Protein 4LB0 (pdb70)

Nearest PDB structures (foldseek):
  4lb0-assembly1_A  TM=1.003E+00  e=2.512E-77  Allorhizobium ampelinum S4
  4lb0-assembly1_B  TM=9.951E-01  e=1.741E-72  Allorhizobium ampelinum S4
  4q2h-assembly1_B  TM=9.976E-01  e=1.518E-63  Rhizobium rhizogenes K84
  6r77-assembly1_B  TM=9.400E-01  e=6.038E-37  Thermococcus litoralis
  1tm0-assembly1_A  TM=9.033E-01  e=1.591E-32  Brucella melitensis bv. 1 str. 16M

Radius of gyration: 26.02 Å; Cα contacts (8 Å, |Δi|>4): 1890; chains: 2; bounding box: 70×70×56 Å

B-factor: mean 28.1, std 14.9, range [9.26, 107.96]

Secondary structure (DSSP, 8-state):
--SSSEEEEEEEEETTEEEEEEEESPPPPP-SSHHHHHHHHHHSHHHHHHHHHHHSBTT--SS-EEEEEE--SSTT-SEEEEEE-SS-EES--HHHHHHHHHHHHHTTSS---SSEEEEEEEETTEEEEEEEEEETTEEEEEEEEPPPBEEEEEEEEEEETTTEEEEEEEEESSSEEEEEEGGGGT--SSGGGHHHHHHHHHHHHHHHHHH---B-SS-TT-BSEEEEEEEEE-TTSPEEEEEEETTTEE-SS--HHHHHHHHHHHHHTTS--TT-EEEEE-TT--EEEEEEEEEEEETTEEEEEEEEEE-EEEEEEEEEE----S-S-B--HHHH-GGGG-/--SEEEEEEEEEEEETTEEEEEEEESPPP---SSHHHHHHHHHHSHHHHHHHHHHHSBTT--SS-EEEEEE---STT-SEEEEEE-SS-EES--HHHHHHHHHHHHHHTSSPPPSSEEEEEEEETTEEEEEEEEEETTEEEEEEEEPPPBEEEEEEEEEEETTTEEEEEEEEESSSEEEEEEGGGGT--SSGGGHHHHHHHHHHHHHHHHHH---EETTEEEEESEEEEEEEEE-TTSPEEEEEEETTTEE-SS--HHHHHHHHHHHHHTT---TT-EEEEE-TT--EEEEEEEEEEEETTEEEEEEEEEE-EEEEEEEEEEEETT-TTTT-B--HHHH-GGGGG--

GO terms:
  GO:0047580 4-hydroxyproline epimerase activity (F, EXP)

Foldseek 3Di:
DFPPQKWKWFWKFFLRATEIETDPRDDDQDDLAQLRSQLCLAPPPVSVLVLQLCDFPPNHDLGHWYKYWAAHNDPVALTEIWIRYPVGIAFDWDGNVQQNVQCCQLVVVDDDDPQWDWGWYQTLLGIKIWIFGDDPSGGFKIKIFFHWKAWPAAFDWDADDQQGIFTWTWIWLRAIETEGACVSNVDDLAVVCFQVVQVVWQVCQVVVQVVDKDAQPVRRSHIGHQWYKHWDADPVGAIEIWTFGPPTGTGSALINSVVQRVVNVCVVVVNDDAPDWHWYAYNHGGIKIKGFHHWDAGPPHITTTMMIMTHMDGDDMDMGTPRDPVRSRADDCPRRNPSRVD/DDQWFQKWKWFWKWFLPATEIETDPSQDDQDDLAQLRSQLCLAPPPVSVQVLQLCDFPPNHDLTYWYWRWDDDNDPVAPIETWIRHPVGIAFDWDGNVQRNVQCCQLVCVPDDDPQWDWGWYQTLLGIKIWIFGDDPSGGFKIKIWFHWKAWPAAQDWDADDQQGIWTWTWIWQRAIETEGACCSNVDDLAPVCFQVVQVVWQVCQVVVQVVDKDAAPVRRSHIGHQWYKHWDADPVGAIEIWTFGPPTGTGSALIRGVVQRVVNVCVVVVNDDAPDWHWYAYNHGRIKIKGFHDWDDGPNHTTTTMMIMTGMDGDGMDIDIQGPPDPCSRHADDCPRRHPSRVPSD

Organism: Allorhizobium ampelinum (strain ATCC BAA-846 / DSM 112012 / S4) (NCBI:txid311402)

Structure (mmCIF, N/CA/C/O backbone):
data_4LB0
#
_entry.id   4LB0
#
_cell.length_a   178.014
_cell.length_b   178.014
_cell.length_c   49.735
_cell.angle_alpha   90.000
_cell.angle_beta   90.000
_cell.angle_gamma   90.000
#
_symmetry.space_group_name_H-M   'P 42 21 2'
#
loop_
_entity.id
_entity.type
_entity.pdbx_description
1 polymer 'Uncharacterized protein'
2 non-polymer 'ACETATE ION'
3 non-polymer 4-HYDROXYPROLINE
4 water water
#
loop_
_atom_site.group_PDB
_atom_site.id
_atom_site.type_symbol
_atom_site.label_atom_id
_atom_site.label_alt_id
_atom_site.label_comp_id
_atom_site.label_asym_id
_atom_site.label_entity_id
_atom_site.label_seq_id
_atom_site.pdbx_PDB_ins_code
_atom_site.Cartn_x
_atom_site.Cartn_y
_atom_site.Cartn_z
_atom_site.occupancy
_atom_site.B_iso_or_equiv
_atom_site.auth_seq_id
_atom_site.auth_comp_id
_atom_site.auth_asym_id
_atom_site.auth_atom_id
_atom_site.pdbx_PDB_model_num
ATOM 1 N N . MET A 1 2 ? 31.269 25.598 47.737 1.00 69.84 1 MET A N 1
ATOM 2 C CA . MET A 1 2 ? 30.883 26.049 46.363 1.00 72.63 1 MET A CA 1
ATOM 3 C C . MET A 1 2 ? 32.002 25.866 45.344 1.00 71.01 1 MET A C 1
ATOM 4 O O . MET A 1 2 ? 33.026 26.551 45.399 1.00 74.78 1 MET A O 1
ATOM 18 N N . ARG A 1 3 ? 31.781 24.954 44.400 1.00 66.24 2 ARG A N 1
ATOM 19 C CA . ARG A 1 3 ? 32.737 24.687 43.331 1.00 60.29 2 ARG A CA 1
ATOM 20 C C . ARG A 1 3 ? 32.343 25.447 42.066 1.00 51.19 2 ARG A C 1
ATOM 21 O O . ARG A 1 3 ? 31.301 26.101 42.025 1.00 47.51 2 ARG A O 1
ATOM 42 N N . TRP A 1 4 ? 33.167 25.322 41.031 1.00 49.49 3 TRP A N 1
ATOM 43 C CA . TRP A 1 4 ? 32.982 26.062 39.786 1.00 53.50 3 TRP A CA 1
ATOM 44 C C . TRP A 1 4 ? 32.899 27.560 40.053 1.00 57.94 3 TRP A C 1
ATOM 45 O O . TRP A 1 4 ? 32.228 28.310 39.338 1.00 62.95 3 TRP A O 1
ATOM 66 N N . LYS A 1 5 ? 33.604 27.984 41.092 1.00 51.17 4 LYS A N 1
ATOM 67 C CA . LYS A 1 5 ? 33.690 29.387 41.436 1.00 51.29 4 LYS A CA 1
ATOM 68 C C . LYS A 1 5 ? 34.803 30.034 40.626 1.00 46.62 4 LYS A C 1
ATOM 69 O O . LYS A 1 5 ? 34.755 31.218 40.317 1.00 52.59 4 LYS A O 1
ATOM 88 N N . ARG A 1 6 ? 35.795 29.234 40.254 1.00 38.66 5 ARG A N 1
ATOM 89 C CA . ARG A 1 6 ? 36.963 29.737 39.545 1.00 44.31 5 ARG A CA 1
ATOM 90 C C . ARG A 1 6 ? 37.228 28.890 38.299 1.00 46.28 5 ARG A C 1
ATOM 91 O O . ARG A 1 6 ? 37.674 27.751 38.401 1.00 48.59 5 ARG A O 1
ATOM 112 N N . MET A 1 7 ? 36.956 29.460 37.128 1.00 32.82 6 MET A N 1
ATOM 113 C CA . MET A 1 7 ? 37.001 28.719 35.873 1.00 30.88 6 MET A CA 1
ATOM 114 C C . MET A 1 7 ? 38.116 29.264 35.017 1.00 35.04 6 MET A C 1
ATOM 115 O O . MET A 1 7 ? 38.317 30.474 35.001 1.00 30.30 6 MET A O 1
ATOM 129 N N . MET A 1 8 ? 38.822 28.383 34.310 1.00 28.33 7 MET A N 1
ATOM 130 C CA . MET A 1 8 ? 39.697 28.787 33.229 1.00 26.41 7 MET A CA 1
ATOM 131 C C . MET A 1 8 ? 38.972 28.555 31.904 1.00 31.81 7 MET A C 1
ATOM 132 O O . MET A 1 8 ? 38.343 27.509 31.695 1.00 26.44 7 MET A O 1
ATOM 146 N N . GLN A 1 9 ? 39.018 29.545 31.023 1.00 25.49 8 GLN A N 1
ATOM 147 C CA . GLN A 1 9 ? 38.346 29.432 29.744 1.00 30.83 8 GLN A CA 1
ATOM 148 C C . GLN A 1 9 ? 39.384 29.224 28.662 1.00 28.92 8 GLN A C 1
ATOM 149 O O . GLN A 1 9 ? 40.366 29.969 28.563 1.00 28.14 8 GLN A O 1
ATOM 163 N N . LEU A 1 10 ? 39.161 28.207 27.845 1.00 24.01 9 LEU A N 1
ATOM 164 C CA . LEU A 1 10 ? 40.081 27.879 26.779 1.00 23.71 9 LEU A CA 1
ATOM 165 C C . LEU A 1 10 ? 39.360 27.791 25.452 1.00 29.69 9 LEU A C 1
ATOM 166 O O . LEU A 1 10 ? 38.274 27.229 25.356 1.00 31.00 9 LEU A O 1
ATOM 182 N N . LEU A 1 11 ? 39.960 28.364 24.426 1.00 19.89 10 LEU A N 1
ATOM 183 C CA . LEU A 1 11 ? 39.472 28.167 23.073 1.00 19.46 10 LEU A CA 1
ATOM 184 C C . LEU A 1 11 ? 40.185 26.984 22.480 1.00 18.16 10 LEU A C 1
ATOM 185 O O . LEU A 1 11 ? 41.420 26.900 22.500 1.00 19.84 10 LEU A O 1
ATOM 201 N N . ASP A 1 12 ? 39.414 26.073 21.914 1.00 17.93 11 ASP A N 1
ATOM 202 C CA . ASP A 1 12 ? 39.970 24.897 21.283 1.00 17.54 11 ASP A CA 1
ATOM 203 C C . ASP A 1 12 ? 40.262 25.190 19.826 1.00 17.90 11 ASP A C 1
ATOM 204 O O . ASP A 1 12 ? 39.353 25.467 19.053 1.00 18.55 11 ASP A O 1
ATOM 213 N N . VAL A 1 13 ? 41.539 25.125 19.456 1.00 15.92 12 VAL A N 1
ATOM 214 C CA . VAL A 1 13 ? 41.967 25.423 18.106 1.00 16.43 12 VAL A CA 1
ATOM 215 C C . VAL A 1 13 ? 42.914 24.327 17.636 1.00 18.92 12 VAL A C 1
ATOM 216 O O . VAL A 1 13 ? 43.599 23.717 18.455 1.00 16.27 12 VAL A O 1
ATOM 229 N N . HIS A 1 14 ? 42.927 24.029 16.336 1.00 17.57 13 HIS A N 1
ATOM 230 C CA . HIS A 1 14 ? 43.984 23.187 15.788 1.00 17.58 13 HIS A CA 1
ATOM 231 C C . HIS A 1 14 ? 44.624 23.863 14.589 1.00 16.92 13 HIS A C 1
ATOM 232 O O . HIS A 1 14 ? 43.992 24.639 13.888 1.00 14.65 13 HIS A O 1
ATOM 247 N N . CYS A 1 15 ? 45.906 23.617 14.416 1.00 15.18 14 CYS A N 1
ATOM 248 C CA . CYS A 1 15 ? 46.642 24.141 13.272 1.00 14.59 14 CYS A CA 1
ATOM 249 C C . CYS A 1 15 ? 47.165 22.950 12.488 1.00 13.85 14 CYS A C 1
ATOM 250 O O . CYS A 1 15 ? 48.046 22.216 12.959 1.00 16.39 14 CYS A O 1
ATOM 258 N N . GLU A 1 16 ? 46.569 22.745 11.313 1.00 19.76 15 GLU A N 1
ATOM 259 C CA . GLU A 1 16 ? 46.911 21.653 10.401 1.00 17.51 15 GLU A CA 1
ATOM 260 C C . GLU A 1 16 ? 46.892 20.290 11.115 1.00 22.45 15 GLU A C 1
ATOM 261 O O . GLU A 1 16 ? 47.712 19.424 10.853 1.00 21.18 15 GLU A O 1
ATOM 273 N N . GLY A 1 17 ? 45.943 20.129 12.027 1.00 16.71 16 GLY A N 1
ATOM 274 C CA . GLY A 1 17 ? 45.748 18.880 12.750 1.00 19.46 16 GLY A CA 1
ATOM 275 C C . GLY A 1 17 ? 46.289 18.867 14.181 1.00 13.47 16 GLY A C 1
ATOM 276 O O . GLY A 1 17 ? 45.968 17.936 14.952 1.00 16.82 16 GLY A O 1
ATOM 280 N N . GLU A 1 18 ? 47.103 19.862 14.529 1.00 14.02 17 GLU A N 1
ATOM 281 C CA . GLU A 1 18 ? 47.820 19.882 15.830 1.00 16.36 17 GLU A CA 1
ATOM 282 C C . GLU A 1 18 ? 47.120 20.793 16.840 1.00 18.88 17 GLU A C 1
ATOM 283 O O . GLU A 1 18 ? 46.985 22.000 16.629 1.00 14.83 17 GLU A O 1
ATOM 295 N N . ILE A 1 19 ? 46.637 20.202 17.926 1.00 13.88 18 ILE A N 1
ATOM 296 C CA . ILE A 1 19 ? 45.802 20.945 18.867 1.00 13.08 18 ILE A CA 1
ATOM 297 C C . ILE A 1 19 ? 46.592 21.948 19.674 1.00 14.67 18 ILE A C 1
ATOM 298 O O . ILE A 1 19 ? 47.635 21.637 20.220 1.00 16.95 18 ILE A O 1
ATOM 314 N N . GLY A 1 20 ? 46.059 23.161 19.739 1.00 13.87 19 GLY A N 1
ATOM 315 C CA . GLY A 1 20 ? 46.608 24.225 20.565 1.00 17.16 19 GLY A CA 1
ATOM 316 C C . GLY A 1 20 ? 45.466 24.896 21.296 1.00 19.07 19 GLY A C 1
ATOM 317 O O . GLY A 1 20 ? 44.851 25.814 20.770 1.00 26.46 19 GLY A O 1
ATOM 321 N N . LYS A 1 21 ? 45.132 24.394 22.481 1.00 14.87 20 LYS A N 1
ATOM 322 C CA . LYS A 1 21 ? 44.131 25.042 23.311 1.00 16.80 20 LYS A CA 1
ATOM 323 C C . LYS A 1 21 ? 44.711 26.364 23.799 1.00 18.78 20 LYS A C 1
ATOM 324 O O . LYS A 1 21 ? 45.862 26.426 24.166 1.00 22.09 20 LYS A O 1
ATOM 343 N N . VAL A 1 22 ? 43.913 27.421 23.785 1.00 17.48 21 VAL A N 1
ATOM 344 C CA . VAL A 1 22 ? 44.413 28.716 24.170 1.00 17.72 21 VAL A CA 1
ATOM 345 C C . VAL A 1 22 ? 43.659 29.180 25.412 1.00 21.83 21 VAL A C 1
ATOM 346 O O . VAL A 1 22 ? 42.451 29.451 25.364 1.00 19.66 21 VAL A O 1
ATOM 359 N N . ALA A 1 23 ? 44.384 29.264 26.519 1.00 19.22 22 ALA A N 1
ATOM 360 C CA . ALA A 1 23 ? 43.803 29.665 27.789 1.00 22.69 22 ALA A CA 1
ATOM 361 C C . ALA A 1 23 ? 43.710 31.182 27.847 1.00 22.86 22 ALA A C 1
ATOM 362 O O . ALA A 1 23 ? 44.719 31.892 27.874 1.00 21.68 22 ALA A O 1
ATOM 369 N N . ILE A 1 24 ? 42.481 31.681 27.868 1.00 22.68 23 ILE A N 1
ATOM 370 C CA . ILE A 1 24 ? 42.239 33.114 27.699 1.00 25.97 23 ILE A CA 1
ATOM 371 C C . ILE A 1 24 ? 41.726 33.836 28.939 1.00 37.84 23 ILE A C 1
ATOM 372 O O . ILE A 1 24 ? 41.860 35.049 29.057 1.00 50.24 23 ILE A O 1
ATOM 388 N N . GLY A 1 25 ? 41.118 33.103 29.850 1.00 32.66 24 GLY A N 1
ATOM 389 C CA . GLY A 1 25 ? 40.625 33.684 31.079 1.00 38.48 24 GLY A CA 1
ATOM 390 C C . GLY A 1 25 ? 40.910 32.749 32.223 1.00 35.40 24 GLY A C 1
ATOM 391 O O . GLY A 1 25 ? 40.868 31.530 32.040 1.00 29.02 24 GLY A O 1
ATOM 395 N N . GLY A 1 26 ? 41.192 33.311 33.396 1.00 37.32 25 GLY A N 1
ATOM 396 C CA . GLY A 1 26 ? 41.470 32.518 34.576 1.00 29.60 25 GLY A CA 1
ATOM 397 C C . GLY A 1 26 ? 42.884 31.975 34.665 1.00 31.85 25 GLY A C 1
ATOM 398 O O . GLY A 1 26 ? 43.180 31.140 35.518 1.00 34.82 25 GLY A O 1
ATOM 402 N N . VAL A 1 27 ? 43.777 32.445 33.805 1.00 29.83 26 VAL A N 1
ATOM 403 C CA . VAL A 1 27 ? 45.165 32.042 33.926 1.00 30.12 26 VAL A CA 1
ATOM 404 C C . VAL A 1 27 ? 45.773 32.715 35.138 1.00 36.17 26 VAL A C 1
ATOM 405 O O . VAL A 1 27 ? 45.698 33.934 35.278 1.00 30.76 26 VAL A O 1
ATOM 418 N N . PRO A 1 28 ? 46.388 31.924 36.018 1.00 33.19 27 PRO A N 1
ATOM 419 C CA . PRO A 1 28 ? 46.983 32.522 37.205 1.00 33.18 27 PRO A CA 1
ATOM 420 C C . PRO A 1 28 ? 48.206 33.340 36.846 1.00 28.84 27 PRO A C 1
ATOM 421 O O . PRO A 1 28 ? 48.760 33.238 35.739 1.00 29.78 27 PRO A O 1
ATOM 432 N N . LYS A 1 29 ? 48.617 34.158 37.806 1.00 34.95 28 LYS A N 1
ATOM 433 C CA . LYS A 1 29 ? 49.787 34.985 37.653 1.00 31.20 28 LYS A CA 1
ATOM 434 C C . LYS A 1 29 ? 51.003 34.093 37.723 1.00 41.10 28 LYS A C 1
ATOM 435 O O . LYS A 1 29 ? 51.150 33.321 38.663 1.00 36.68 28 LYS A O 1
ATOM 454 N N . ILE A 1 30 ? 51.873 34.192 36.724 1.00 30.52 29 ILE A N 1
ATOM 455 C CA . ILE A 1 30 ? 53.090 33.407 36.707 1.00 30.66 29 ILE A CA 1
ATOM 456 C C . ILE A 1 30 ? 54.274 34.289 37.079 1.00 33.98 29 ILE A C 1
ATOM 457 O O . ILE A 1 30 ? 54.571 35.277 36.383 1.00 33.07 29 ILE A O 1
ATOM 473 N N . PRO A 1 31 ? 54.945 33.962 38.199 1.00 32.17 30 PRO A N 1
ATOM 474 C CA . PRO A 1 31 ? 56.061 34.783 38.664 1.00 33.01 30 PRO A CA 1
ATOM 475 C C . PRO A 1 31 ? 57.157 34.917 37.624 1.00 31.60 30 PRO A C 1
ATOM 476 O O . PRO A 1 31 ? 57.425 33.968 36.879 1.00 32.77 30 PRO A O 1
ATOM 487 N N . GLY A 1 32 ? 57.769 36.098 37.579 1.00 33.86 31 GLY A N 1
ATOM 488 C CA . GLY A 1 32 ? 58.869 36.365 36.673 1.00 34.07 31 GLY A CA 1
ATOM 489 C C . GLY A 1 32 ? 58.795 37.764 36.113 1.00 36.43 31 GLY A C 1
ATOM 490 O O . GLY A 1 32 ? 57.713 38.237 35.775 1.00 39.37 31 GLY A O 1
ATOM 494 N N . ASP A 1 33 ? 59.948 38.414 35.999 1.00 33.86 32 ASP A N 1
ATOM 495 C CA . ASP A 1 33 ? 60.011 39.785 35.505 1.00 32.94 32 ASP A CA 1
ATOM 496 C C . ASP A 1 33 ? 60.016 39.857 33.978 1.00 31.27 32 ASP A C 1
ATOM 497 O O . ASP A 1 33 ? 59.658 40.883 33.399 1.00 41.05 32 ASP A O 1
ATOM 506 N N . THR A 1 34 ? 60.461 38.781 33.334 1.00 32.18 33 THR A N 1
ATOM 507 C CA . THR A 1 34 ? 60.401 38.643 31.878 1.00 29.23 33 THR A CA 1
ATOM 508 C C . THR A 1 34 ? 59.720 37.321 31.537 1.00 30.15 33 THR A C 1
ATOM 509 O O . THR A 1 34 ? 59.613 36.425 32.374 1.00 27.02 33 THR A O 1
ATOM 520 N N . VAL A 1 35 ? 59.246 37.195 30.310 1.00 24.13 34 VAL A N 1
ATOM 521 C CA . VAL A 1 35 ? 58.565 35.972 29.914 1.00 22.83 34 VAL A CA 1
ATOM 522 C C . VAL A 1 35 ? 59.530 34.799 30.022 1.00 21.99 34 VAL A C 1
ATOM 523 O O . VAL A 1 35 ? 59.124 33.689 30.349 1.00 21.75 34 VAL A O 1
ATOM 536 N N . ALA A 1 36 ? 60.800 35.026 29.707 1.00 27.84 35 ALA A N 1
ATOM 537 C CA . ALA A 1 36 ? 61.810 33.980 29.897 1.00 29.37 35 ALA A CA 1
ATOM 538 C C . ALA A 1 36 ? 61.900 33.537 31.361 1.00 22.47 35 ALA A C 1
ATOM 539 O O . ALA A 1 36 ? 62.039 32.350 31.641 1.00 23.06 35 ALA A O 1
ATOM 546 N N . ASP A 1 37 ? 61.837 34.485 32.291 1.00 23.54 36 ASP A N 1
ATOM 547 C CA . ASP A 1 37 ? 61.809 34.130 33.731 1.00 24.43 36 ASP A CA 1
ATOM 548 C C . ASP A 1 37 ? 60.550 33.341 34.073 1.00 24.07 36 ASP A C 1
ATOM 549 O O . ASP A 1 37 ? 60.583 32.430 34.892 1.00 24.20 36 ASP A O 1
ATOM 558 N N . GLN A 1 38 ? 59.432 33.701 33.461 1.00 27.48 37 GLN A N 1
ATOM 559 C CA . GLN A 1 38 ? 58.198 32.941 33.648 1.00 24.77 37 GLN A CA 1
ATOM 560 C C . GLN A 1 38 ? 58.337 31.514 33.127 1.00 22.05 37 GLN A C 1
ATOM 561 O O . GLN A 1 38 ? 57.828 30.555 33.725 1.00 21.99 37 GLN A O 1
ATOM 575 N N . LEU A 1 39 ? 59.012 31.363 31.993 1.00 21.10 38 LEU A N 1
ATOM 576 C CA . LEU A 1 39 ? 59.257 30.024 31.469 1.00 20.02 38 LEU A CA 1
ATOM 577 C C . LEU A 1 39 ? 60.107 29.233 32.467 1.00 20.46 38 LEU A C 1
ATOM 578 O O . LEU A 1 39 ? 59.801 28.069 32.783 1.00 20.20 38 LEU A O 1
ATOM 594 N N . HIS A 1 40 ? 61.158 29.866 32.976 1.00 26.51 39 HIS A N 1
ATOM 595 C CA . HIS A 1 40 ? 62.063 29.192 33.901 1.00 24.89 39 HIS A CA 1
ATOM 596 C C . HIS A 1 40 ? 61.307 28.729 35.139 1.00 25.90 39 HIS A C 1
ATOM 597 O O . HIS A 1 40 ? 61.474 27.593 35.609 1.00 25.10 39 HIS A O 1
ATOM 612 N N . TRP A 1 41 ? 60.468 29.611 35.661 1.00 23.34 40 TRP A N 1
ATOM 613 C CA . TRP A 1 41 ? 59.714 29.315 36.870 1.00 24.29 40 TRP A CA 1
ATOM 614 C C . TRP A 1 41 ? 58.772 28.141 36.620 1.00 24.25 40 TRP A C 1
ATOM 615 O O . TRP A 1 41 ? 58.698 27.185 37.417 1.00 23.88 40 TRP A O 1
ATOM 636 N N . LEU A 1 42 ? 58.083 28.160 35.486 1.00 23.59 41 LEU A N 1
ATOM 637 C CA . LEU A 1 42 ? 57.204 27.035 35.164 1.00 25.94 41 LEU A CA 1
ATOM 638 C C . LEU A 1 42 ? 57.962 25.699 35.146 1.00 22.37 41 LEU A C 1
ATOM 639 O O . LEU A 1 42 ? 57.413 24.654 35.514 1.00 21.36 41 LEU A O 1
ATOM 655 N N . ASN A 1 43 ? 59.223 25.737 34.714 1.00 24.31 42 ASN A N 1
ATOM 656 C CA . ASN A 1 43 ? 60.010 24.525 34.538 1.00 20.77 42 ASN A CA 1
ATOM 657 C C . ASN A 1 43 ? 60.838 24.133 35.756 1.00 27.39 42 ASN A C 1
ATOM 658 O O . ASN A 1 43 ? 61.435 23.060 35.791 1.00 28.62 42 ASN A O 1
ATOM 669 N N . THR A 1 44 ? 60.856 24.971 36.777 1.00 22.86 43 THR A N 1
ATOM 670 C CA . THR A 1 44 ? 61.684 24.670 37.928 1.00 24.07 43 THR A CA 1
ATOM 671 C C . THR A 1 44 ? 60.931 24.717 39.253 1.00 30.93 43 THR A C 1
ATOM 672 O O . THR A 1 44 ? 61.286 23.993 40.169 1.00 30.64 43 THR A O 1
ATOM 683 N N . ASP A 1 45 ? 59.909 25.562 39.363 1.00 25.58 44 ASP A N 1
ATOM 684 C CA . ASP A 1 45 ? 59.144 25.631 40.607 1.00 26.84 44 ASP A CA 1
ATOM 685 C C . ASP A 1 45 ? 58.051 24.559 40.716 1.00 28.00 44 ASP A C 1
ATOM 686 O O . ASP A 1 45 ? 57.302 24.327 39.779 1.00 25.48 44 ASP A O 1
ATOM 695 N N . PRO A 1 46 ? 57.947 23.907 41.890 1.00 24.84 45 PRO A N 1
ATOM 696 C CA . PRO A 1 46 ? 56.959 22.834 42.036 1.00 24.41 45 PRO A CA 1
ATOM 697 C C . PRO A 1 46 ? 55.547 23.302 41.758 1.00 24.95 45 PRO A C 1
ATOM 698 O O . PRO A 1 46 ? 54.742 22.508 41.266 1.00 23.56 45 PRO A O 1
ATOM 709 N N . LYS A 1 47 ? 55.254 24.566 42.047 1.00 25.89 46 LYS A N 1
ATOM 710 C CA . LYS A 1 47 ? 53.926 25.096 41.771 1.00 24.74 46 LYS A CA 1
ATOM 711 C C . LYS A 1 47 ? 53.678 25.226 40.264 1.00 24.05 46 LYS A C 1
ATOM 712 O O . LYS A 1 47 ? 52.545 25.041 39.804 1.00 22.26 46 LYS A O 1
ATOM 731 N N . GLY A 1 48 ? 54.722 25.493 39.481 1.00 24.08 47 GLY A N 1
ATOM 732 C CA . GLY A 1 48 ? 54.561 25.520 38.029 1.00 20.64 47 GLY A CA 1
ATOM 733 C C . GLY A 1 48 ? 54.330 24.135 37.448 1.00 22.33 47 GLY A C 1
ATOM 734 O O . GLY A 1 48 ? 53.559 23.956 36.493 1.00 21.05 47 GLY A O 1
ATOM 738 N N . ARG A 1 49 ? 55.022 23.147 38.000 1.00 22.16 48 ARG A N 1
ATOM 739 C CA . ARG A 1 49 ? 54.811 21.777 37.589 1.00 19.96 48 ARG A CA 1
ATOM 740 C C . ARG A 1 49 ? 53.386 21.370 37.900 1.00 19.17 48 ARG A C 1
ATOM 741 O O . ARG A 1 49 ? 52.710 20.792 37.068 1.00 21.65 48 ARG A O 1
ATOM 762 N N . GLU A 1 50 ? 52.927 21.687 39.097 1.00 20.08 49 GLU A N 1
ATOM 763 C CA . GLU A 1 50 ? 51.576 21.347 39.514 1.00 20.35 49 GLU A CA 1
ATOM 764 C C . GLU A 1 50 ? 50.527 21.979 38.582 1.00 24.98 49 GLU A C 1
ATOM 765 O O . GLU A 1 50 ? 49.564 21.334 38.180 1.00 22.80 49 GLU A O 1
ATOM 777 N N . LEU A 1 51 ? 50.736 23.238 38.222 1.00 22.91 50 LEU A N 1
ATOM 778 C CA . LEU A 1 51 ? 49.809 23.928 37.339 1.00 24.92 50 LEU A CA 1
ATOM 779 C C . LEU A 1 51 ? 49.785 23.249 35.970 1.00 24.77 50 LEU A C 1
ATOM 780 O O . LEU A 1 51 ? 48.714 22.937 35.428 1.00 21.92 50 LEU A O 1
ATOM 796 N N . ARG A 1 52 ? 50.966 22.991 35.414 1.00 19.14 51 ARG A N 1
ATOM 797 C CA . ARG A 1 52 ? 51.057 22.318 34.126 1.00 18.42 51 ARG A CA 1
ATOM 798 C C . ARG A 1 52 ? 50.410 20.912 34.156 1.00 16.01 51 ARG A C 1
ATOM 799 O O . ARG A 1 52 ? 49.629 20.559 33.266 1.00 16.55 51 ARG A O 1
ATOM 820 N N . HIS A 1 53 ? 50.678 20.147 35.206 1.00 16.68 52 HIS A N 1
ATOM 821 C CA . HIS A 1 53 ? 50.139 18.791 35.268 1.00 17.33 52 HIS A CA 1
ATOM 822 C C . HIS A 1 53 ? 48.617 18.790 35.369 1.00 19.59 52 HIS A C 1
ATOM 823 O O . HIS A 1 53 ? 47.953 17.920 34.826 1.00 19.67 52 HIS A O 1
ATOM 838 N N . PHE A 1 54 ? 48.078 19.758 36.088 1.00 20.33 53 PHE A N 1
ATOM 839 C CA . PHE A 1 54 ? 46.638 19.874 36.236 1.00 22.41 53 PHE A CA 1
ATOM 840 C C . PHE A 1 54 ? 45.988 20.049 34.879 1.00 19.98 53 PHE A C 1
ATOM 841 O O . PHE A 1 54 ? 44.938 19.459 34.579 1.00 21.52 53 PHE A O 1
ATOM 858 N N . LEU A 1 55 ? 46.637 20.841 34.041 1.00 20.64 54 LEU A N 1
ATOM 859 C CA . LEU A 1 55 ? 46.066 21.207 32.767 1.00 18.98 54 LEU A CA 1
ATOM 860 C C . LEU A 1 55 ? 46.335 20.207 31.639 1.00 21.37 54 LEU A C 1
ATOM 861 O O . LEU A 1 55 ? 45.534 20.107 30.720 1.00 20.97 54 LEU A O 1
ATOM 877 N N . VAL A 1 56 ? 47.438 19.469 31.713 1.00 18.17 55 VAL A N 1
ATOM 878 C CA . VAL A 1 56 ? 47.852 18.647 30.571 1.00 15.10 55 VAL A CA 1
ATOM 879 C C . VAL A 1 56 ? 47.798 17.127 30.791 1.00 16.47 55 VAL A C 1
ATOM 880 O O . VAL A 1 56 ? 47.896 16.397 29.816 1.00 19.13 55 VAL A O 1
ATOM 893 N N . LEU A 1 57 ? 47.636 16.666 32.038 1.00 15.24 56 LEU A N 1
ATOM 894 C CA . LEU A 1 57 ? 47.563 15.240 32.297 1.00 16.23 56 LEU A CA 1
ATOM 895 C C . LEU A 1 57 ? 46.105 14.866 32.550 1.00 17.25 56 LEU A C 1
ATOM 896 O O . LEU A 1 57 ? 45.234 15.741 32.600 1.00 19.71 56 LEU A O 1
ATOM 912 N N . GLU A 1 58 ? 45.849 13.571 32.683 1.00 17.70 57 GLU A N 1
ATOM 913 C CA . GLU A 1 58 ? 44.478 13.106 32.884 1.00 17.80 57 GLU A CA 1
ATOM 914 C C . GLU A 1 58 ? 43.962 13.575 34.219 1.00 18.12 57 GLU A C 1
ATOM 915 O O . GLU A 1 58 ? 44.724 13.669 35.186 1.00 20.35 57 GLU A O 1
ATOM 927 N N . PRO A 1 59 ? 42.647 13.829 34.297 1.00 22.40 58 PRO A N 1
ATOM 928 C CA . PRO A 1 59 ? 41.624 13.684 33.252 1.00 19.95 58 PRO A CA 1
ATOM 929 C C . PRO A 1 59 ? 41.405 14.913 32.351 1.00 26.23 58 PRO A C 1
ATOM 930 O O . PRO A 1 59 ? 40.688 14.808 31.359 1.00 26.74 58 PRO A O 1
ATOM 941 N N . ARG A 1 60 ? 42.002 16.059 32.670 1.00 20.85 59 ARG A N 1
ATOM 942 C CA . ARG A 1 60 ? 41.779 17.270 31.887 1.00 18.60 59 ARG A CA 1
ATOM 943 C C . ARG A 1 60 ? 42.504 17.297 30.567 1.00 25.36 59 ARG A C 1
ATOM 944 O O . ARG A 1 60 ? 42.085 17.984 29.641 1.00 27.04 59 ARG A O 1
ATOM 965 N N . GLY A 1 61 ? 43.623 16.590 30.494 1.00 21.94 60 GLY A N 1
ATOM 966 C CA . GLY A 1 61 ? 44.461 16.622 29.316 1.00 21.37 60 GLY A CA 1
ATOM 967 C C . GLY A 1 61 ? 44.591 15.243 28.711 1.00 19.00 60 GLY A C 1
ATOM 968 O O . GLY A 1 61 ? 44.261 14.257 29.346 1.00 22.56 60 GLY A O 1
ATOM 972 N N . ALA A 1 62 ? 45.100 15.194 27.491 1.00 18.39 61 ALA A N 1
ATOM 973 C CA . ALA A 1 62 ? 45.262 13.957 26.763 1.00 20.06 61 ALA A CA 1
ATOM 974 C C . ALA A 1 62 ? 46.624 13.965 26.099 1.00 22.11 61 ALA A C 1
ATOM 975 O O . ALA A 1 62 ? 47.279 14.988 26.070 1.00 20.86 61 ALA A O 1
ATOM 982 N N . PRO A 1 63 ? 47.050 12.819 25.561 1.00 22.36 62 PRO A N 1
ATOM 983 C CA . PRO A 1 63 ? 48.415 12.745 25.028 1.00 18.63 62 PRO A CA 1
ATOM 984 C C . PRO A 1 63 ? 48.661 13.710 23.865 1.00 23.27 62 PRO A C 1
ATOM 985 O O . PRO A 1 63 ? 49.799 14.097 23.622 1.00 25.51 62 PRO A O 1
ATOM 996 N N . ILE A 1 64 ? 47.605 14.141 23.196 1.00 16.09 63 ILE A N 1
ATOM 997 C CA . ILE A 1 64 ? 47.774 15.011 22.033 1.00 15.41 63 ILE A CA 1
ATOM 998 C C . ILE A 1 64 ? 47.303 16.420 22.379 1.00 20.84 63 ILE A C 1
ATOM 999 O O . ILE A 1 64 ? 46.332 16.605 23.094 1.00 22.42 63 ILE A O 1
ATOM 1015 N N . GLY A 1 65 ? 48.026 17.412 21.869 1.00 20.94 64 GLY A N 1
ATOM 1016 C CA . GLY A 1 65 ? 47.676 18.801 22.092 1.00 22.66 64 GLY A CA 1
ATOM 1017 C C . GLY A 1 65 ? 48.508 19.501 23.145 1.00 23.45 64 GLY A C 1
ATOM 1018 O O . GLY A 1 65 ? 49.100 18.873 24.023 1.00 24.72 64 GLY A O 1
ATOM 1022 N N . SER A 1 66 ? 48.546 20.818 23.029 1.00 17.15 65 SER A N 1
ATOM 1023 C CA . SER A 1 66 ? 49.256 21.682 23.937 1.00 12.79 65 SER A CA 1
ATOM 1024 C C . SER A 1 66 ? 48.233 22.594 24.587 1.00 16.48 65 SER A C 1
ATOM 1025 O O . SER A 1 66 ? 47.160 22.838 24.024 1.00 16.33 65 SER A O 1
ATOM 1033 N N . VAL A 1 67 ? 48.576 23.112 25.760 1.00 16.59 66 VAL A N 1
ATOM 1034 C CA . VAL A 1 67 ? 47.839 24.204 26.362 1.00 14.06 66 VAL A CA 1
ATOM 1035 C C . VAL A 1 67 ? 48.694 25.483 26.330 1.00 15.60 66 VAL A C 1
ATOM 1036 O O . VAL A 1 67 ? 49.771 25.548 26.922 1.00 19.04 66 VAL A O 1
ATOM 1049 N N . ASN A 1 68 ? 48.210 26.493 25.621 1.00 15.66 67 ASN A N 1
ATOM 1050 C CA . ASN A 1 68 ? 48.917 27.759 25.541 1.00 15.47 67 ASN A CA 1
ATOM 1051 C C . ASN A 1 68 ? 48.383 28.711 26.571 1.00 19.34 67 ASN A C 1
ATOM 1052 O O . ASN A 1 68 ? 47.214 29.099 26.528 1.00 18.75 67 ASN A O 1
ATOM 1063 N N . LEU A 1 69 ? 49.230 29.089 27.519 1.00 18.62 68 LEU A N 1
ATOM 1064 C CA . LEU A 1 69 ? 48.830 30.104 28.475 1.00 17.22 68 LEU A CA 1
ATOM 1065 C C . LEU A 1 69 ? 49.034 31.489 27.885 1.00 19.81 68 LEU A C 1
ATOM 1066 O O . LEU A 1 69 ? 50.157 31.871 27.595 1.00 22.33 68 LEU A O 1
ATOM 1082 N N . LEU A 1 70 ? 47.942 32.228 27.718 1.00 18.04 69 LEU A N 1
ATOM 1083 C CA . LEU A 1 70 ? 48.010 33.627 27.339 1.00 23.98 69 LEU A CA 1
ATOM 1084 C C . LEU A 1 70 ? 48.365 34.448 28.580 1.00 25.78 69 LEU A C 1
ATOM 1085 O O . LEU A 1 70 ? 47.706 34.354 29.624 1.00 21.63 69 LEU A O 1
ATOM 1101 N N . LEU A 1 71 ? 49.423 35.244 28.473 1.00 22.12 70 LEU A N 1
ATOM 1102 C CA . LEU A 1 71 ? 49.962 35.997 29.587 1.00 20.10 70 LEU A CA 1
ATOM 1103 C C . LEU A 1 71 ? 50.094 37.447 29.174 1.00 25.55 70 LEU A C 1
ATOM 1104 O O . LEU A 1 71 ? 50.084 37.754 27.978 1.00 24.43 70 LEU A O 1
ATOM 1120 N N . PRO A 1 72 ? 50.222 38.344 30.151 1.00 25.51 71 PRO A N 1
ATOM 1121 C CA . PRO A 1 72 ? 50.337 39.753 29.783 1.00 24.54 71 PRO A CA 1
ATOM 1122 C C . PRO A 1 72 ? 51.639 40.010 29.030 1.00 26.68 71 PRO A C 1
ATOM 1123 O O . PRO A 1 72 ? 52.670 39.433 29.371 1.00 24.59 71 PRO A O 1
ATOM 1134 N N . ALA A 1 73 ? 51.601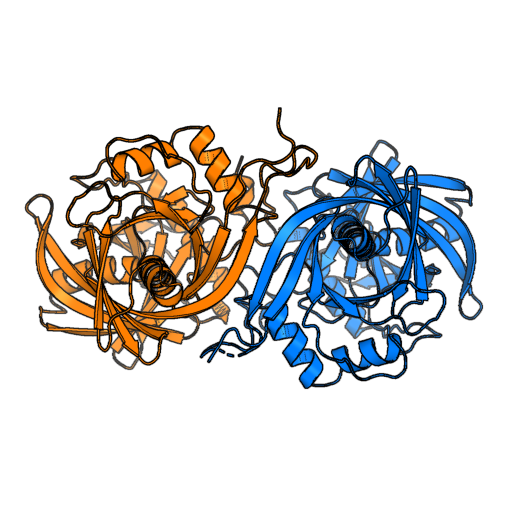 40.868 28.020 1.00 24.43 72 ALA A N 1
ATOM 1135 C CA . ALA A 1 73 ? 52.816 41.225 27.332 1.00 29.13 72 ALA A CA 1
ATOM 1136 C C . ALA A 1 73 ? 53.674 42.000 28.314 1.00 33.65 72 ALA A C 1
ATOM 1137 O O . ALA A 1 73 ? 53.161 42.809 29.080 1.00 29.39 72 ALA A O 1
ATOM 1144 N N . LYS A 1 74 ? 54.972 41.721 28.323 1.00 24.63 73 LYS A N 1
ATOM 1145 C CA . LYS A 1 74 ? 55.906 42.524 29.101 1.00 27.55 73 LYS A CA 1
ATOM 1146 C C . LYS A 1 74 ? 56.607 43.535 28.200 1.00 32.88 73 LYS A C 1
ATOM 1147 O O . LYS A 1 74 ? 56.994 44.624 28.651 1.00 33.33 73 LYS A O 1
ATOM 1166 N N . ASP A 1 75 ? 56.765 43.174 26.930 1.00 33.42 74 ASP A N 1
ATOM 1167 C CA . ASP A 1 75 ? 57.333 44.057 25.908 1.00 29.08 74 ASP A CA 1
ATOM 1168 C C . ASP A 1 75 ? 56.233 44.930 25.308 1.00 29.69 74 ASP A C 1
ATOM 1169 O O . ASP A 1 75 ? 55.200 44.420 24.882 1.00 32.33 74 ASP A O 1
ATOM 1178 N N . SER A 1 76 ? 56.460 46.238 25.268 1.00 31.23 75 SER A N 1
ATOM 1179 C CA . SER A 1 76 ? 55.436 47.193 24.836 1.00 35.16 75 SER A CA 1
ATOM 1180 C C . SER A 1 76 ? 55.068 47.029 23.365 1.00 35.65 75 SER A C 1
ATOM 1181 O O . SER A 1 76 ? 54.002 47.461 22.927 1.00 37.57 75 SER A O 1
ATOM 1189 N N . ARG A 1 77 ? 55.937 46.373 22.611 1.00 29.67 76 ARG A N 1
ATOM 1190 C CA . ARG A 1 77 ? 55.680 46.115 21.214 1.00 36.18 76 ARG A CA 1
ATOM 1191 C C . ARG A 1 77 ? 54.732 44.941 21.010 1.00 36.78 76 ARG A C 1
ATOM 1192 O O . ARG A 1 77 ? 54.211 44.758 19.911 1.00 36.53 76 ARG A O 1
ATOM 1213 N N . ALA A 1 78 ? 54.499 44.152 22.054 1.00 28.98 77 ALA A N 1
ATOM 1214 C CA . ALA A 1 78 ? 53.718 42.926 21.902 1.00 28.37 77 ALA A CA 1
ATOM 1215 C C . ALA A 1 78 ? 52.243 43.118 22.257 1.00 25.77 77 ALA A C 1
ATOM 1216 O O . ALA A 1 78 ? 51.906 43.874 23.159 1.00 31.19 77 ALA A O 1
ATOM 1223 N N . ASP A 1 79 ? 51.362 42.430 21.542 1.00 27.25 78 ASP A N 1
ATOM 1224 C CA . ASP A 1 79 ? 49.939 42.478 21.865 1.00 27.58 78 ASP A CA 1
ATOM 1225 C C . ASP A 1 79 ? 49.563 41.524 22.992 1.00 31.14 78 ASP A C 1
ATOM 1226 O O . ASP A 1 79 ? 48.570 41.740 23.679 1.00 29.86 78 ASP A O 1
ATOM 1235 N N . ALA A 1 80 ? 50.350 40.460 23.144 1.00 26.03 79 ALA A N 1
ATOM 1236 C CA . ALA A 1 80 ? 50.149 39.451 24.183 1.00 26.76 79 ALA A CA 1
ATOM 1237 C C . ALA A 1 80 ? 51.388 38.560 24.265 1.00 27.79 79 ALA A C 1
ATOM 1238 O O . ALA A 1 80 ? 52.220 38.552 23.353 1.00 27.78 79 ALA A O 1
ATOM 1245 N N . ALA A 1 81 ? 51.507 37.808 25.358 1.00 20.88 80 ALA A N 1
ATOM 1246 C CA . ALA A 1 81 ? 52.594 36.853 25.510 1.00 19.15 80 ALA A CA 1
ATOM 1247 C C . ALA A 1 81 ? 51.976 35.482 25.682 1.00 17.75 80 ALA A C 1
ATOM 1248 O O . ALA A 1 81 ? 50.794 35.355 26.042 1.00 18.33 80 ALA A O 1
ATOM 1255 N N . PHE A 1 82 ? 52.758 34.451 25.410 1.00 16.58 81 PHE A N 1
ATOM 1256 C CA . PHE A 1 82 ? 52.309 33.101 25.719 1.00 15.92 81 PHE A CA 1
ATOM 1257 C C . PHE A 1 82 ? 53.455 32.116 25.912 1.00 21.02 81 PHE A C 1
ATOM 1258 O O . PHE A 1 82 ? 54.582 32.332 25.451 1.00 19.56 81 PHE A O 1
ATOM 1275 N N . ILE A 1 83 ? 53.147 31.057 26.656 1.00 16.42 82 ILE A N 1
ATOM 1276 C CA . ILE A 1 83 ? 54.060 29.965 26.886 1.00 16.32 82 ILE A CA 1
ATOM 1277 C C . ILE A 1 83 ? 53.291 28.690 26.604 1.00 17.62 82 ILE A C 1
ATOM 1278 O O . ILE A 1 83 ? 52.092 28.620 26.871 1.00 17.24 82 ILE A O 1
ATOM 1294 N N . ILE A 1 84 ? 53.973 27.717 26.015 1.00 15.78 83 ILE A N 1
ATOM 1295 C CA . ILE A 1 84 ? 53.368 26.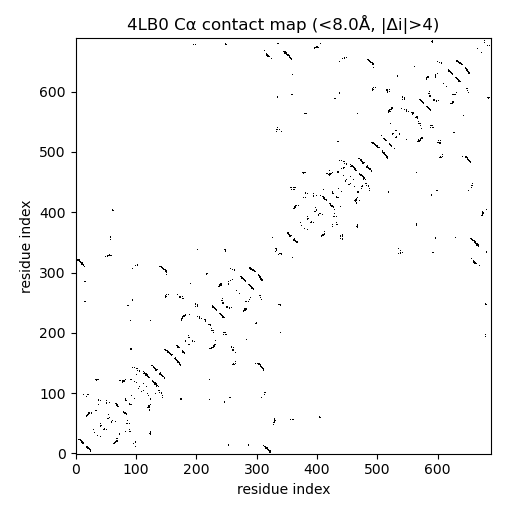443 25.622 1.00 15.76 83 ILE A CA 1
ATOM 1296 C C . ILE A 1 84 ? 53.562 25.347 26.679 1.00 17.85 83 ILE A C 1
ATOM 1297 O O . ILE A 1 84 ? 54.688 25.046 27.070 1.00 20.13 83 ILE A O 1
ATOM 1313 N N . LEU A 1 85 ? 52.466 24.741 27.117 1.00 13.25 84 LEU A N 1
ATOM 1314 C CA . LEU A 1 85 ? 52.507 23.641 28.100 1.00 13.72 84 LEU A CA 1
ATOM 1315 C C . LEU A 1 85 ? 52.244 22.314 27.403 1.00 15.74 84 LEU A C 1
ATOM 1316 O O . LEU A 1 85 ? 51.230 22.171 26.714 1.00 16.94 84 LEU A O 1
ATOM 1332 N N . GLN A 1 86 ? 53.138 21.355 27.652 1.00 15.77 85 GLN A N 1
ATOM 1333 C CA . GLN A 1 86 ? 53.045 19.979 27.170 1.00 13.39 85 GLN A CA 1
ATOM 1334 C C . GLN A 1 86 ? 53.352 19.033 28.314 1.00 14.33 85 GLN A C 1
ATOM 1335 O O . GLN A 1 86 ? 53.715 19.453 29.402 1.00 14.66 85 GLN A O 1
ATOM 1349 N N . PRO A 1 87 ? 53.177 17.728 28.074 1.00 15.94 86 PRO A N 1
ATOM 1350 C CA . PRO A 1 87 ? 53.343 16.771 29.157 1.00 15.69 86 PRO A CA 1
ATOM 1351 C C . PRO A 1 87 ? 54.806 16.639 29.578 1.00 15.87 86 PRO A C 1
ATOM 1352 O O . PRO A 1 87 ? 55.040 16.183 30.685 1.00 17.73 86 PRO A O 1
ATOM 1363 N N . ASP A 1 88 ? 55.762 17.008 28.723 1.00 15.15 87 ASP A N 1
ATOM 1364 C CA . ASP A 1 88 ? 57.174 16.928 29.089 1.00 16.42 87 ASP A CA 1
ATOM 1365 C C . ASP A 1 88 ? 57.654 18.139 29.896 1.00 16.51 87 ASP A C 1
ATOM 1366 O O . ASP A 1 88 ? 58.311 17.979 30.914 1.00 18.83 87 ASP A O 1
ATOM 1375 N N . GLN A 1 89 ? 57.305 19.334 29.432 1.00 17.06 88 GLN A N 1
ATOM 1376 C CA . GLN A 1 89 ? 57.752 20.583 30.052 1.00 15.15 88 GLN A CA 1
ATOM 1377 C C . GLN A 1 89 ? 56.931 21.735 29.477 1.00 14.92 88 GLN A C 1
ATOM 1378 O O . GLN A 1 89 ? 56.073 21.522 28.639 1.00 15.56 88 GLN A O 1
ATOM 1392 N N . ALA A 1 90 ? 57.203 22.952 29.942 1.00 16.32 89 ALA A N 1
ATOM 1393 C CA . ALA A 1 90 ? 56.798 24.171 29.237 1.00 14.41 89 ALA A CA 1
ATOM 1394 C C . ALA A 1 90 ? 57.894 24.517 28.227 1.00 15.74 89 ALA A C 1
ATOM 1395 O O . ALA A 1 90 ? 59.090 24.347 28.477 1.00 16.63 89 ALA A O 1
ATOM 1402 N N . HIS A 1 91 ? 57.470 24.991 27.072 1.00 15.33 90 HIS A N 1
ATOM 1403 C CA . HIS A 1 91 ? 58.375 25.324 25.974 1.00 16.62 90 HIS A CA 1
ATOM 1404 C C . HIS A 1 91 ? 58.243 26.779 25.562 1.00 17.06 90 HIS A C 1
ATOM 1405 O O . HIS A 1 91 ? 57.164 27.370 25.626 1.00 13.89 90 HIS A O 1
ATOM 1420 N N . ALA A 1 92 ? 59.341 27.336 25.064 1.00 12.87 91 ALA A N 1
ATOM 1421 C CA . ALA A 1 92 ? 59.348 28.735 24.657 1.00 12.89 91 ALA A CA 1
ATOM 1422 C C . ALA A 1 92 ? 58.564 29.031 23.377 1.00 15.58 91 ALA A C 1
ATOM 1423 O O . ALA A 1 92 ? 57.997 30.109 23.251 1.00 17.37 91 ALA A O 1
ATOM 1430 N N . SER A 1 93 ? 58.576 28.102 22.417 1.00 14.46 92 SER A N 1
ATOM 1431 C CA . SER A 1 93 ? 58.171 28.408 21.043 1.00 11.52 92 SER A CA 1
ATOM 1432 C C . SER A 1 93 ? 57.440 27.267 20.382 1.00 12.67 92 SER A C 1
ATOM 1433 O O . SER A 1 93 ? 57.635 26.100 20.738 1.00 13.09 92 SER A O 1
ATOM 1441 N N . SER A 1 94 ? 56.608 27.624 19.420 1.00 13.62 93 SER A N 1
ATOM 1442 C CA . SER A 1 94 ? 55.879 26.641 18.623 1.00 12.34 93 SER A CA 1
ATOM 1443 C C . SER A 1 94 ? 55.200 27.367 17.480 1.00 13.75 93 SER A C 1
ATOM 1444 O O . SER A 1 94 ? 54.426 28.299 17.709 1.00 15.76 93 SER A O 1
ATOM 1452 N N . GLY A 1 95 ? 55.484 26.940 16.250 1.00 13.85 94 GLY A N 1
ATOM 1453 C CA . GLY A 1 95 ? 54.809 27.486 15.087 1.00 14.72 94 GLY A CA 1
ATOM 1454 C C . GLY A 1 95 ? 53.317 27.202 15.104 1.00 14.72 94 GLY A C 1
ATOM 1455 O O . GLY A 1 95 ? 52.513 28.105 15.008 1.00 12.67 94 GLY A O 1
ATOM 1459 N N . SER A 1 96 ? 52.930 25.932 15.220 1.00 14.03 95 SER A N 1
ATOM 1460 C CA . SER A 1 96 ? 51.524 25.593 15.158 1.00 11.28 95 SER A CA 1
ATOM 1461 C C . SER A 1 96 ? 50.767 26.294 16.286 1.00 12.25 95 SER A C 1
ATOM 1462 O O . SER A 1 96 ? 49.647 26.788 16.098 1.00 15.43 95 SER A O 1
ATOM 1470 N N . ASN A 1 97 ? 51.381 26.384 17.454 1.00 13.77 96 ASN A N 1
ATOM 1471 C CA . ASN A 1 97 ? 50.662 26.988 18.559 1.00 13.59 96 ASN A CA 1
ATOM 1472 C C . ASN A 1 97 ? 50.612 28.502 18.460 1.00 11.91 96 ASN A C 1
ATOM 1473 O O . ASN A 1 97 ? 49.629 29.121 18.896 1.00 16.48 96 ASN A O 1
ATOM 1484 N N . SER A 1 98 ? 51.638 29.106 17.865 1.00 13.54 97 SER A N 1
ATOM 1485 C CA . SER A 1 98 ? 51.571 30.541 17.605 1.00 15.76 97 SER A CA 1
ATOM 1486 C C . SER A 1 98 ? 50.434 30.851 16.648 1.00 16.24 97 SER A C 1
ATOM 1487 O O . SER A 1 98 ? 49.743 31.871 16.777 1.00 15.39 97 SER A O 1
ATOM 1495 N N . ILE A 1 99 ? 50.227 29.986 15.661 1.00 14.27 98 ILE A N 1
ATOM 1496 C CA . ILE A 1 99 ? 49.092 30.167 14.771 1.00 13.45 98 ILE A CA 1
ATOM 1497 C C . ILE A 1 99 ? 47.768 29.976 15.513 1.00 14.21 98 ILE A C 1
ATOM 1498 O O . ILE A 1 99 ? 46.813 30.715 15.305 1.00 15.25 98 ILE A O 1
ATOM 1514 N N . CYS A 1 100 ? 47.694 28.969 16.380 1.00 14.72 99 CYS A N 1
ATOM 1515 C CA . CYS A 1 100 ? 46.490 28.794 17.188 1.00 15.20 99 CYS A CA 1
ATOM 1516 C C . CYS A 1 100 ? 46.172 30.028 18.053 1.00 15.39 99 CYS A C 1
ATOM 1517 O O . CYS A 1 100 ? 45.039 30.470 18.121 1.00 18.23 99 CYS A O 1
ATOM 1525 N N . VAL A 1 101 ? 47.184 30.569 18.720 1.00 16.91 100 VAL A N 1
ATOM 1526 C CA . VAL A 1 101 ? 47.007 31.749 19.567 1.00 15.58 100 VAL A CA 1
ATOM 1527 C C . VAL A 1 101 ? 46.526 32.942 18.735 1.00 16.70 100 VAL A C 1
ATOM 1528 O O . VAL A 1 101 ? 45.595 33.628 19.115 1.00 20.79 100 VAL A O 1
ATOM 1541 N N . THR A 1 102 ? 47.175 33.185 17.597 1.00 16.05 101 THR A N 1
ATOM 1542 C CA . THR A 1 102 ? 46.782 34.290 16.723 1.00 17.01 101 THR A CA 1
ATOM 1543 C C . THR A 1 102 ? 45.312 34.124 16.336 1.00 18.41 101 THR A C 1
ATOM 1544 O O . THR A 1 102 ? 44.488 35.054 16.464 1.00 20.64 101 THR A O 1
ATOM 1555 N N . THR A 1 103 ? 44.970 32.914 15.906 1.00 20.92 102 THR A N 1
ATOM 1556 C CA . THR A 1 103 ? 43.621 32.603 15.459 1.00 27.14 102 THR A CA 1
ATOM 1557 C C . THR A 1 103 ? 42.644 32.868 16.590 1.00 24.85 102 THR A C 1
ATOM 1558 O O . THR A 1 103 ? 41.613 33.518 16.396 1.00 28.22 102 THR A O 1
ATOM 1569 N N . ALA A 1 104 ? 42.983 32.390 17.784 1.00 22.73 103 ALA A N 1
ATOM 1570 C CA . ALA A 1 104 ? 42.130 32.564 18.951 1.00 22.40 103 ALA A CA 1
ATOM 1571 C C . ALA A 1 104 ? 41.985 34.027 19.356 1.00 23.89 103 ALA A C 1
ATOM 1572 O O . ALA A 1 104 ? 40.875 34.477 19.620 1.00 26.30 103 ALA A O 1
ATOM 1579 N N . LEU A 1 105 ? 43.086 34.776 19.383 1.00 24.85 104 LEU A N 1
ATOM 1580 C CA . LEU A 1 105 ? 43.025 36.195 19.772 1.00 27.51 104 LEU A CA 1
ATOM 1581 C C . LEU A 1 105 ? 42.135 37.005 18.830 1.00 24.90 104 LEU A C 1
ATOM 1582 O O . LEU A 1 105 ? 41.409 37.913 19.260 1.00 30.02 104 LEU A O 1
ATOM 1598 N N . LEU A 1 106 ? 42.215 36.702 17.535 1.00 26.52 105 LEU A N 1
ATOM 1599 C CA . LEU A 1 106 ? 41.426 37.423 16.542 1.00 25.59 105 LEU A CA 1
ATOM 1600 C C . LEU A 1 106 ? 39.962 36.999 16.582 1.00 29.23 105 LEU A C 1
ATOM 1601 O O . LEU A 1 106 ? 39.069 37.843 16.586 1.00 33.05 105 LEU A O 1
ATOM 1617 N N . GLU A 1 107 ? 39.709 35.694 16.609 1.00 28.49 106 GLU A N 1
ATOM 1618 C CA . GLU A 1 107 ? 38.325 35.224 16.472 1.00 37.47 106 GLU A CA 1
ATOM 1619 C C . GLU A 1 107 ? 37.529 35.402 17.750 1.00 40.69 106 GLU A C 1
ATOM 1620 O O . GLU A 1 107 ? 36.304 35.341 17.729 1.00 44.20 106 GLU A O 1
ATOM 1632 N N . SER A 1 108 ? 38.209 35.706 18.850 1.00 39.37 107 SER A N 1
ATOM 1633 C CA . SER A 1 108 ? 37.501 35.973 20.099 1.00 39.30 107 SER A CA 1
ATOM 1634 C C . SER A 1 108 ? 37.248 37.469 20.344 1.00 38.10 107 SER A C 1
ATOM 1635 O O . SER A 1 108 ? 36.519 37.829 21.272 1.00 42.52 107 SER A O 1
ATOM 1643 N N . GLY A 1 109 ? 37.859 38.332 19.535 1.00 37.81 108 GLY A N 1
ATOM 1644 C CA . GLY A 1 109 ? 37.719 39.769 19.703 1.00 40.41 108 GLY A CA 1
ATOM 1645 C C . GLY A 1 109 ? 38.680 40.385 20.714 1.00 45.45 108 GLY A C 1
ATOM 1646 O O . GLY A 1 109 ? 38.563 41.561 21.049 1.00 46.45 108 GLY A O 1
ATOM 1650 N N . MET A 1 110 ? 39.637 39.609 21.209 1.00 41.40 109 MET A N 1
ATOM 1651 C CA . MET A 1 110 ? 40.604 40.145 22.160 1.00 44.95 109 MET A CA 1
ATOM 1652 C C . MET A 1 110 ? 41.550 41.101 21.462 1.00 45.39 109 MET A C 1
ATOM 1653 O O . MET A 1 110 ? 42.142 41.983 22.081 1.00 52.92 109 MET A O 1
ATOM 1667 N N . ILE A 1 111 ? 41.708 40.904 20.164 1.00 42.89 110 ILE A N 1
ATOM 1668 C CA . ILE A 1 111 ? 42.462 41.840 19.351 1.00 36.72 110 ILE A CA 1
ATOM 1669 C C . ILE A 1 111 ? 41.580 42.192 18.183 1.00 41.19 110 ILE A C 1
ATOM 1670 O O . ILE A 1 111 ? 40.913 41.324 17.609 1.00 40.67 110 ILE A O 1
ATOM 1686 N N . GLU A 1 112 ? 41.571 43.483 17.875 1.00 42.68 111 GLU A N 1
ATOM 1687 C CA . GLU A 1 112 ? 40.820 44.049 16.763 1.00 49.37 111 GLU A CA 1
ATOM 1688 C C . GLU A 1 112 ? 41.173 43.318 15.468 1.00 50.11 111 GLU A C 1
ATOM 1689 O O . GLU A 1 112 ? 42.346 43.227 15.109 1.00 41.13 111 GLU A O 1
ATOM 1701 N N . MET A 1 113 ? 40.165 42.807 14.769 1.00 43.91 112 MET A N 1
ATOM 1702 C CA . MET A 1 113 ? 40.385 42.190 13.471 1.00 40.68 112 MET A CA 1
ATOM 1703 C C . MET A 1 113 ? 40.195 43.198 12.354 1.00 49.49 112 MET A C 1
ATOM 1704 O O . MET A 1 113 ? 39.114 43.749 12.185 1.00 57.84 112 MET A O 1
ATOM 1718 N N . GLN A 1 114 ? 41.256 43.434 11.596 1.00 36.46 113 GLN A N 1
ATOM 1719 C CA . GLN A 1 114 ? 41.179 44.254 10.406 1.00 42.34 113 GLN A CA 1
ATOM 1720 C C . GLN A 1 114 ? 41.262 43.347 9.189 1.00 44.34 113 GLN A C 1
ATOM 1721 O O . GLN A 1 114 ? 41.855 42.260 9.246 1.00 41.70 113 GLN A O 1
ATOM 1735 N N . GLU A 1 115 ? 40.630 43.778 8.107 1.00 39.39 114 GLU A N 1
ATOM 1736 C CA . GLU A 1 115 ? 40.663 43.054 6.845 1.00 41.96 114 GLU A CA 1
ATOM 1737 C C . GLU A 1 115 ? 41.278 43.976 5.801 1.00 48.67 114 GLU A C 1
ATOM 1738 O O . GLU A 1 115 ? 41.112 45.194 5.886 1.00 54.93 114 GLU A O 1
ATOM 1750 N N . PRO A 1 116 ? 42.008 43.408 4.823 1.00 48.01 115 PRO A N 1
ATOM 1751 C CA . PRO A 1 116 ? 42.216 41.971 4.598 1.00 46.31 115 PRO A CA 1
ATOM 1752 C C . PRO A 1 116 ? 43.332 41.354 5.439 1.00 43.02 115 PRO A C 1
ATOM 1753 O O . PRO A 1 116 ? 43.579 40.149 5.330 1.00 35.08 115 PRO A O 1
ATOM 1764 N N . GLU A 1 117 ? 43.990 42.151 6.272 1.00 35.13 116 GLU A N 1
ATOM 1765 C CA . GLU A 1 117 ? 45.151 41.667 7.005 1.00 36.92 116 GLU A CA 1
ATOM 1766 C C . GLU A 1 117 ? 45.277 42.320 8.392 1.00 31.18 116 GLU A C 1
ATOM 1767 O O . GLU A 1 117 ? 45.112 43.521 8.538 1.00 28.33 116 GLU A O 1
ATOM 1779 N N . THR A 1 118 ? 45.565 41.512 9.408 1.00 26.19 117 THR A N 1
ATOM 1780 C CA . THR A 1 118 ? 45.838 42.009 10.764 1.00 25.72 117 THR A CA 1
ATOM 1781 C C . THR A 1 118 ? 47.226 41.550 11.216 1.00 25.40 117 THR A C 1
ATOM 1782 O O . THR A 1 118 ? 47.580 40.388 11.029 1.00 24.65 117 THR A O 1
ATOM 1793 N N . VAL A 1 119 ? 48.010 42.465 11.786 1.00 28.36 118 VAL A N 1
ATOM 1794 C CA . VAL A 1 119 ? 49.303 42.104 12.371 1.00 28.07 118 VAL A CA 1
ATOM 1795 C C . VAL A 1 119 ? 49.166 41.930 13.883 1.00 26.96 118 VAL A C 1
ATOM 1796 O O . VAL A 1 119 ? 48.729 42.851 14.574 1.00 30.10 118 VAL A O 1
ATOM 1809 N N . VAL A 1 120 ? 49.564 40.75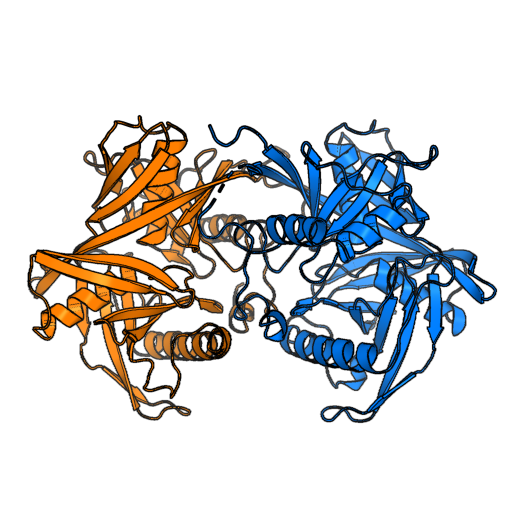9 14.383 1.00 24.03 119 VAL A N 1
ATOM 1810 C CA . VAL A 1 120 ? 49.599 40.468 15.813 1.00 24.18 119 VAL A CA 1
ATOM 1811 C C . VAL A 1 120 ? 51.039 40.179 16.243 1.00 26.97 119 VAL A C 1
ATOM 1812 O O . VAL A 1 120 ? 51.713 39.330 15.661 1.00 26.90 119 VAL A O 1
ATOM 1825 N N . MET A 1 121 ? 51.518 40.892 17.256 1.00 21.57 120 MET A N 1
ATOM 1826 C CA . MET A 1 121 ? 52.878 40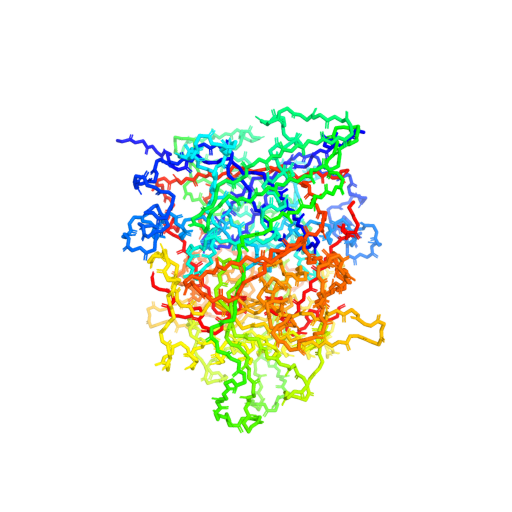.688 17.734 1.00 25.31 120 MET A CA 1
ATOM 1827 C C . MET A 1 121 ? 52.807 39.879 19.021 1.00 21.21 120 MET A C 1
ATOM 1828 O O . MET A 1 121 ? 52.305 40.348 20.057 1.00 23.15 120 MET A O 1
ATOM 1842 N N . LEU A 1 122 ? 53.282 38.646 18.940 1.00 17.31 121 LEU A N 1
ATOM 1843 C CA . LEU A 1 122 ? 53.267 37.758 20.079 1.00 17.14 121 LEU A CA 1
ATOM 1844 C C . LEU A 1 122 ? 54.618 37.768 20.776 1.00 23.92 121 LEU A C 1
ATOM 1845 O O . LEU A 1 122 ? 55.649 37.655 20.135 1.00 25.18 121 LEU A O 1
ATOM 1861 N N . GLU A 1 123 ? 54.618 37.889 22.096 1.00 19.89 122 GLU A N 1
ATOM 1862 C CA . GLU A 1 123 ? 55.854 37.794 22.841 1.00 20.24 122 GLU A CA 1
ATOM 1863 C C . GLU A 1 123 ? 56.044 36.391 23.397 1.00 21.66 122 GLU A C 1
ATOM 1864 O O . GLU A 1 123 ? 55.189 35.884 24.107 1.00 21.95 122 GLU A O 1
ATOM 1876 N N . THR A 1 124 ? 57.170 35.775 23.072 1.00 18.34 123 THR A N 1
ATOM 1877 C CA . THR A 1 124 ? 57.530 34.496 23.640 1.00 18.30 123 THR A CA 1
ATOM 1878 C C . THR A 1 124 ? 58.838 34.624 24.418 1.00 18.14 123 THR A C 1
ATOM 1879 O O . THR A 1 124 ? 59.533 35.650 24.314 1.00 18.24 123 THR A O 1
ATOM 1890 N N . ALA A 1 125 ? 59.161 33.566 25.190 1.00 16.10 124 ALA A N 1
ATOM 1891 C CA . ALA A 1 125 ? 60.420 33.521 25.934 1.00 20.40 124 ALA A CA 1
ATOM 1892 C C . ALA A 1 125 ? 61.603 33.550 24.982 1.00 19.12 124 ALA A C 1
ATOM 1893 O O . ALA A 1 125 ? 62.702 33.923 25.377 1.00 21.20 124 ALA A O 1
ATOM 1900 N N . ALA A 1 126 ? 61.371 33.174 23.724 1.00 17.55 125 ALA A N 1
ATOM 1901 C CA . ALA A 1 126 ? 62.406 33.211 22.689 1.00 15.87 125 ALA A CA 1
ATOM 1902 C C . ALA A 1 126 ? 62.545 34.568 21.983 1.00 15.81 125 ALA A C 1
ATOM 1903 O O . ALA A 1 126 ? 63.510 34.795 21.244 1.00 17.98 125 ALA A O 1
ATOM 1910 N N . GLY A 1 127 ? 61.583 35.471 22.173 1.00 20.13 126 GLY A N 1
ATOM 1911 C CA . GLY A 1 127 ? 61.600 36.774 21.498 1.00 19.87 126 GLY A CA 1
ATOM 1912 C C . GLY A 1 127 ? 60.255 37.081 20.866 1.00 18.79 126 GLY A C 1
ATOM 1913 O O . GLY A 1 127 ? 59.301 36.326 21.072 1.00 19.39 126 GLY A O 1
ATOM 1917 N N . LEU A 1 128 ? 60.156 38.172 20.108 1.00 19.06 127 LEU A N 1
ATOM 1918 C CA . LEU A 1 128 ? 58.876 38.561 19.509 1.00 18.46 127 LEU A CA 1
ATOM 1919 C C . LEU A 1 128 ? 58.637 37.797 18.223 1.00 23.79 127 LEU A C 1
ATOM 1920 O O . LEU A 1 128 ? 59.537 37.663 17.398 1.00 21.71 127 LEU A O 1
ATOM 1936 N N . VAL A 1 129 ? 57.418 37.295 18.063 1.00 18.02 128 VAL A N 1
ATOM 1937 C CA . VAL A 1 129 ? 57.011 36.577 16.869 1.00 15.92 128 VAL A CA 1
ATOM 1938 C C . VAL A 1 129 ? 55.927 37.403 16.179 1.00 18.26 128 VAL A C 1
ATOM 1939 O O . VAL A 1 129 ? 54.842 37.578 16.730 1.00 20.34 128 VAL A O 1
ATOM 1952 N N . LYS A 1 130 ? 56.231 37.921 14.990 1.00 16.38 129 LYS A N 1
ATOM 1953 C CA . LYS A 1 130 ? 55.254 38.662 14.206 1.00 15.25 129 LYS A CA 1
ATOM 1954 C C . LYS A 1 130 ? 54.309 37.704 13.499 1.00 17.41 129 LYS A C 1
ATOM 1955 O O . LYS A 1 130 ? 54.745 36.840 12.755 1.00 20.50 129 LYS A O 1
ATOM 1974 N N . ALA A 1 131 ? 53.003 37.885 13.696 1.00 16.39 130 ALA A N 1
ATOM 1975 C CA . ALA A 1 131 ? 52.017 37.006 13.084 1.00 18.10 130 ALA A CA 1
ATOM 1976 C C . ALA A 1 131 ? 51.113 37.852 12.199 1.00 22.54 130 ALA A C 1
ATOM 1977 O O . ALA A 1 131 ? 50.416 38.738 12.677 1.00 22.22 130 ALA A O 1
ATOM 1984 N N . VAL A 1 132 ? 51.178 37.604 10.897 1.00 18.05 131 VAL A N 1
ATOM 1985 C CA . VAL A 1 132 ? 50.406 38.370 9.931 1.00 19.57 131 VAL A CA 1
ATOM 1986 C C . VAL A 1 132 ? 49.241 37.493 9.480 1.00 20.35 131 VAL A C 1
ATOM 1987 O O . VAL A 1 132 ? 49.440 36.464 8.842 1.00 22.97 131 VAL A O 1
ATOM 2000 N N . ALA A 1 133 ? 48.023 37.897 9.822 1.00 22.18 132 ALA A N 1
ATOM 2001 C CA . ALA A 1 133 ? 46.831 37.102 9.542 1.00 23.67 132 ALA A CA 1
ATOM 2002 C C . ALA A 1 133 ? 46.060 37.664 8.370 1.00 25.78 132 ALA A C 1
ATOM 2003 O O . ALA A 1 133 ? 45.758 38.850 8.355 1.00 26.98 132 ALA A O 1
ATOM 2010 N N . GLN A 1 134 ? 45.725 36.820 7.403 1.00 26.37 133 GLN A N 1
ATOM 2011 C CA . GLN A 1 134 ? 44.805 37.217 6.346 1.00 30.84 133 GLN A CA 1
ATOM 2012 C C . GLN A 1 134 ? 43.406 36.944 6.840 1.00 33.33 133 GLN A C 1
ATOM 2013 O O . GLN A 1 134 ? 43.063 35.806 7.118 1.00 33.20 133 GLN A O 1
ATOM 2027 N N . CYS A 1 135 ? 42.594 37.988 6.934 1.00 37.14 134 CYS A N 1
ATOM 2028 C CA . CYS A 1 135 ? 41.290 37.870 7.572 1.00 35.93 134 CYS A CA 1
ATOM 2029 C C . CYS A 1 135 ? 40.186 38.176 6.590 1.00 46.18 134 CYS A C 1
ATOM 2030 O O . CYS A 1 135 ? 40.365 38.991 5.682 1.00 42.03 134 CYS A O 1
ATOM 2038 N N . ARG A 1 136 ? 39.044 37.523 6.793 1.00 51.71 135 ARG A N 1
ATOM 2039 C CA . ARG A 1 136 ? 37.883 37.681 5.927 1.00 62.29 135 ARG A CA 1
ATOM 2040 C C . ARG A 1 136 ? 36.609 37.353 6.720 1.00 59.97 135 ARG A C 1
ATOM 2041 O O . ARG A 1 136 ? 36.460 36.254 7.267 1.00 54.16 135 ARG A O 1
ATOM 2062 N N . ASP A 1 137 ? 35.701 38.317 6.814 1.00 66.74 136 ASP A N 1
ATOM 2063 C CA . ASP A 1 137 ? 34.412 38.073 7.455 1.00 58.24 136 ASP A CA 1
ATOM 2064 C C . ASP A 1 137 ? 34.537 37.457 8.848 1.00 64.91 136 ASP A C 1
ATOM 2065 O O . ASP A 1 137 ? 33.892 36.447 9.157 1.00 68.17 136 ASP A O 1
ATOM 2074 N N . GLY A 1 138 ? 35.373 38.071 9.683 1.00 66.73 137 GLY A N 1
ATOM 2075 C CA . GLY A 1 138 ? 35.563 37.619 11.050 1.00 60.40 137 GLY A CA 1
ATOM 2076 C C . GLY A 1 138 ? 36.287 36.295 11.126 1.00 68.69 137 GLY A C 1
ATOM 2077 O O . GLY A 1 138 ? 36.419 35.707 12.205 1.00 75.32 137 GLY A O 1
ATOM 2081 N N . HIS A 1 139 ? 36.767 35.827 9.976 1.00 64.51 138 HIS A N 1
ATOM 2082 C CA . HIS A 1 139 ? 37.487 34.565 9.903 1.00 47.51 138 HIS A CA 1
ATOM 2083 C C . HIS A 1 139 ? 38.957 34.845 9.611 1.00 42.94 138 HIS A C 1
ATOM 2084 O O . HIS A 1 139 ? 39.293 35.654 8.732 1.00 40.89 138 HIS A O 1
ATOM 2099 N N . CYS A 1 140 ? 39.820 34.190 10.377 1.00 44.10 139 CYS A N 1
ATOM 2100 C CA . CYS A 1 140 ? 41.251 34.259 10.167 1.00 37.41 139 CYS A CA 1
ATOM 2101 C C . CYS A 1 140 ? 41.617 33.078 9.259 1.00 42.24 139 CYS A C 1
ATOM 2102 O O . CYS A 1 140 ? 41.617 31.924 9.691 1.00 50.05 139 CYS A O 1
ATOM 2110 N N . ASP A 1 141 ? 41.897 33.384 7.992 1.00 36.97 140 ASP A N 1
ATOM 2111 C CA . ASP A 1 141 ? 42.070 32.376 6.949 1.00 33.80 140 ASP A CA 1
ATOM 2112 C C . ASP A 1 141 ? 43.479 31.754 6.857 1.00 33.48 140 ASP A C 1
ATOM 2113 O O . ASP A 1 141 ? 43.616 30.588 6.478 1.00 41.66 140 ASP A O 1
ATOM 2122 N N . SER A 1 142 ? 44.509 32.533 7.182 1.00 28.30 141 SER A N 1
ATOM 2123 C CA . SER A 1 142 ? 45.913 32.121 7.045 1.00 27.19 141 SER A CA 1
ATOM 2124 C C . SER A 1 142 ? 46.682 32.975 8.024 1.00 25.49 141 SER A C 1
ATOM 2125 O O . SER A 1 142 ? 46.283 34.098 8.310 1.00 27.23 141 SER A O 1
ATOM 2133 N N . VAL A 1 143 ? 47.780 32.446 8.538 1.00 22.02 142 VAL A N 1
ATOM 2134 C CA . VAL A 1 143 ? 48.675 33.200 9.385 1.00 20.25 142 VAL A CA 1
ATOM 2135 C C . VAL A 1 143 ? 50.101 32.899 8.923 1.00 18.55 142 VAL A C 1
ATOM 2136 O O . VAL A 1 143 ? 50.475 31.744 8.758 1.00 18.44 142 VAL A O 1
ATOM 2149 N N . THR A 1 144 ? 50.884 33.945 8.688 1.00 17.64 143 THR A N 1
ATOM 2150 C CA . THR A 1 144 ? 52.315 33.805 8.421 1.00 16.27 143 THR A CA 1
ATOM 2151 C C . THR A 1 144 ? 53.087 34.368 9.607 1.00 18.80 143 THR A C 1
ATOM 2152 O O . THR A 1 144 ? 52.937 35.525 9.978 1.00 18.09 143 THR A O 1
ATOM 2163 N N . LEU A 1 145 ? 53.914 33.522 10.200 1.00 14.55 144 LEU A N 1
ATOM 2164 C CA . LEU A 1 145 ? 54.745 33.876 11.321 1.00 13.36 144 LEU A CA 1
ATOM 2165 C C . LEU A 1 145 ? 56.125 34.242 10.843 1.00 15.71 144 LEU A C 1
ATOM 2166 O O . LEU A 1 145 ? 56.682 33.586 9.965 1.00 17.34 144 LEU A O 1
ATOM 2182 N N . THR A 1 146 ? 56.693 35.250 11.470 1.00 12.38 145 THR A N 1
ATOM 2183 C CA . THR A 1 146 ? 58.122 35.513 11.341 1.00 11.94 145 THR A CA 1
ATOM 2184 C C . THR A 1 146 ? 58.722 34.975 12.618 1.00 15.40 145 THR A C 1
ATOM 2185 O O . THR A 1 146 ? 58.560 35.536 13.708 1.00 17.34 145 THR A O 1
ATOM 2196 N N . MET A 1 147 ? 59.389 33.840 12.489 1.00 14.55 146 MET A N 1
ATOM 2197 C CA . MET A 1 147 ? 59.909 33.118 13.631 1.00 11.85 146 MET A CA 1
ATOM 2198 C C . MET A 1 147 ? 61.187 33.762 14.172 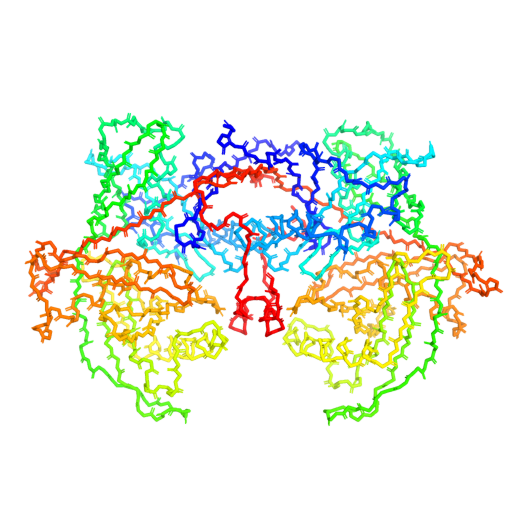1.00 16.69 146 MET A C 1
ATOM 2199 O O . MET A 1 147 ? 61.830 34.581 13.482 1.00 17.50 146 MET A O 1
ATOM 2213 N N . VAL A 1 148 ? 61.550 33.384 15.392 1.00 14.68 147 VAL A N 1
ATOM 2214 C CA . VAL A 1 148 ? 62.763 33.901 16.026 1.00 14.15 147 VAL A CA 1
ATOM 2215 C C . VAL A 1 148 ? 64.015 33.461 15.273 1.00 13.44 147 VAL A C 1
ATOM 2216 O O . VAL A 1 148 ? 63.987 32.477 14.536 1.00 15.16 147 VAL A O 1
ATOM 2229 N N . PRO A 1 149 ? 65.110 34.221 15.409 1.00 15.27 148 PRO A N 1
ATOM 2230 C CA . PRO A 1 149 ? 66.359 33.867 14.721 1.00 13.35 148 PRO A CA 1
ATOM 2231 C C . PRO A 1 149 ? 66.787 32.433 15.044 1.00 15.50 148 PRO A C 1
ATOM 2232 O O . PRO A 1 149 ? 66.901 32.038 16.208 1.00 15.33 148 PRO A O 1
ATOM 2243 N N . SER A 1 150 ? 66.971 31.653 13.982 1.00 13.67 149 SER A N 1
ATOM 2244 C CA . SER A 1 150 ? 67.236 30.222 14.102 1.00 16.50 149 SER A CA 1
ATOM 2245 C C . SER A 1 150 ? 68.659 29.908 13.612 1.00 12.55 149 SER A C 1
ATOM 2246 O O . SER A 1 150 ? 69.172 30.556 12.714 1.00 14.52 149 SER A O 1
ATOM 2254 N N . PHE A 1 151 ? 69.324 28.954 14.246 1.00 14.06 150 PHE A N 1
ATOM 2255 C CA . PHE A 1 151 ? 70.731 28.754 13.946 1.00 15.92 150 PHE A CA 1
ATOM 2256 C C . PHE A 1 151 ? 71.148 27.308 14.166 1.00 15.42 150 PHE A C 1
ATOM 2257 O O . PHE A 1 151 ? 70.467 26.528 14.845 1.00 17.83 150 PHE A O 1
ATOM 2274 N N . VAL A 1 152 ? 72.293 26.976 13.587 1.00 18.81 151 VAL A N 1
ATOM 2275 C CA . VAL A 1 152 ? 72.874 25.649 13.793 1.00 18.80 151 VAL A CA 1
ATOM 2276 C C . VAL A 1 152 ? 73.703 25.623 15.083 1.00 19.21 151 VAL A C 1
ATOM 2277 O O . VAL A 1 152 ? 74.525 26.511 15.330 1.00 25.47 151 VAL A O 1
ATOM 2290 N N . HIS A 1 153 ? 73.514 24.576 15.878 1.00 20.75 152 HIS A N 1
ATOM 2291 C CA . HIS A 1 153 ? 74.346 24.355 17.072 1.00 21.83 152 HIS A CA 1
ATOM 2292 C C . HIS A 1 153 ? 75.513 23.464 16.716 1.00 23.14 152 HIS A C 1
ATOM 2293 O O . HIS A 1 153 ? 76.654 23.794 16.991 1.00 28.46 152 HIS A O 1
ATOM 2308 N N . GLU A 1 154 ? 75.211 22.327 16.104 1.00 25.27 153 GLU A N 1
ATOM 2309 C CA . GLU A 1 154 ? 76.230 21.415 15.607 1.00 25.25 153 GLU A CA 1
ATOM 2310 C C . GLU A 1 154 ? 75.676 20.730 14.363 1.00 25.18 153 GLU A C 1
ATOM 2311 O O . GLU A 1 154 ? 74.575 20.168 14.364 1.00 26.59 153 GLU A O 1
ATOM 2323 N N . LEU A 1 155 ? 76.426 20.836 13.285 1.00 26.53 154 LEU A N 1
ATOM 2324 C CA . LEU A 1 155 ? 76.122 20.138 12.049 1.00 24.08 154 LEU A CA 1
ATOM 2325 C C . LEU A 1 155 ? 76.794 18.739 12.028 1.00 26.79 154 LEU A C 1
ATOM 2326 O O . LEU A 1 155 ? 77.914 18.579 12.512 1.00 31.21 154 LEU A O 1
ATOM 2342 N N . ASP A 1 156 ? 76.087 17.732 11.511 1.00 27.41 155 ASP A N 1
ATOM 2343 C CA . ASP A 1 156 ? 76.689 16.430 11.218 1.00 29.40 155 ASP A CA 1
ATOM 2344 C C . ASP A 1 156 ? 77.206 15.713 12.463 1.00 32.86 155 ASP A C 1
ATOM 2345 O O . ASP A 1 156 ? 78.231 15.031 12.414 1.00 34.60 155 ASP A O 1
ATOM 2354 N N . ALA A 1 157 ? 76.505 15.856 13.578 1.00 27.67 156 ALA A N 1
ATOM 2355 C CA . ALA A 1 157 ? 76.824 15.068 14.763 1.00 28.25 156 ALA A CA 1
ATOM 2356 C C . ALA A 1 157 ? 76.560 13.582 14.490 1.00 32.46 156 ALA A C 1
ATOM 2357 O O . ALA A 1 157 ? 75.897 13.219 13.511 1.00 29.65 156 ALA A O 1
ATOM 2364 N N . GLN A 1 158 ? 77.082 12.736 15.370 1.00 33.62 157 GLN A N 1
ATOM 2365 C CA . GLN A 1 158 ? 76.933 11.296 15.242 1.00 39.39 157 GLN A CA 1
ATOM 2366 C C . GLN A 1 158 ? 76.618 10.679 16.593 1.00 38.90 157 GLN A C 1
ATOM 2367 O O . GLN A 1 158 ? 77.071 11.159 17.635 1.00 43.50 157 GLN A O 1
ATOM 2381 N N . ILE A 1 159 ? 75.853 9.600 16.568 1.00 34.23 158 ILE A N 1
ATOM 2382 C CA . ILE A 1 159 ? 75.638 8.814 17.767 1.00 32.04 158 ILE A CA 1
ATOM 2383 C C . ILE A 1 159 ? 75.444 7.356 17.384 1.00 32.86 158 ILE A C 1
ATOM 2384 O O . ILE A 1 159 ? 74.739 7.048 16.421 1.00 34.54 158 ILE A O 1
ATOM 2400 N N . ALA A 1 160 ? 76.087 6.459 18.122 1.00 38.86 159 ALA A N 1
ATOM 2401 C CA . ALA A 1 160 ? 75.938 5.036 17.869 1.00 39.48 159 ALA A CA 1
ATOM 2402 C C . ALA A 1 160 ? 74.643 4.512 18.495 1.00 41.47 159 ALA A C 1
ATOM 2403 O O . ALA A 1 160 ? 74.258 4.908 19.600 1.00 44.98 159 ALA A O 1
ATOM 2410 N N . THR A 1 161 ? 73.967 3.634 17.765 1.00 39.93 160 THR A N 1
ATOM 2411 C CA . THR A 1 161 ? 72.763 2.984 18.251 1.00 42.60 160 THR A CA 1
ATOM 2412 C C . THR A 1 161 ? 72.801 1.510 17.902 1.00 43.32 160 THR A C 1
ATOM 2413 O O . THR A 1 161 ? 73.432 1.116 16.929 1.00 46.95 160 THR A O 1
ATOM 2424 N N . GLU A 1 162 ? 72.071 0.708 18.664 1.00 48.68 161 GLU A N 1
ATOM 2425 C CA . GLU A 1 162 ? 72.009 -0.726 18.438 1.00 48.56 161 GLU A CA 1
ATOM 2426 C C . GLU A 1 162 ? 71.240 -1.098 17.171 1.00 46.17 161 GLU A C 1
ATOM 2427 O O . GLU A 1 162 ? 71.638 -1.999 16.445 1.00 45.33 161 GLU A O 1
ATOM 2439 N N . SER A 1 163 ? 70.137 -0.411 16.901 1.00 39.82 162 SER A N 1
ATOM 2440 C CA . SER A 1 163 ? 69.235 -0.844 15.834 1.00 44.18 162 SER A CA 1
ATOM 2441 C C . SER A 1 163 ? 69.621 -0.350 14.441 1.00 49.22 162 SER A C 1
ATOM 2442 O O . SER A 1 163 ? 69.328 -1.019 13.450 1.00 48.67 162 SER A O 1
ATOM 2450 N N . TRP A 1 164 ? 70.272 0.811 14.354 1.00 37.16 163 TRP A N 1
ATOM 2451 C CA . TRP A 1 164 ? 70.571 1.388 13.050 1.00 44.95 163 TRP A CA 1
ATOM 2452 C C . TRP A 1 164 ? 72.055 1.660 12.803 1.00 51.28 163 TRP A C 1
ATOM 2453 O O . TRP A 1 164 ? 72.440 2.079 11.710 1.00 58.14 163 TRP A O 1
ATOM 2474 N N . GLY A 1 165 ? 72.886 1.394 13.804 1.00 46.93 164 GLY A N 1
ATOM 2475 C CA . GLY A 1 165 ? 74.302 1.680 13.696 1.00 43.17 164 GLY A CA 1
ATOM 2476 C C . GLY A 1 165 ? 74.533 3.159 13.938 1.00 38.67 164 GLY A C 1
ATOM 2477 O O . GLY A 1 165 ? 73.882 3.753 14.785 1.00 37.44 164 GLY A O 1
ATOM 2481 N N . GLU A 1 166 ? 75.461 3.760 13.205 1.00 43.98 165 GLU A N 1
ATOM 2482 C CA . GLU A 1 166 ? 75.775 5.166 13.421 1.00 39.01 165 GLU A CA 1
ATOM 2483 C C . GLU A 1 166 ? 74.690 6.065 12.811 1.00 37.14 165 GLU A C 1
ATOM 2484 O O . GLU A 1 166 ? 74.370 5.942 11.632 1.00 43.57 165 GLU A O 1
ATOM 2496 N N . ILE A 1 167 ? 74.115 6.948 13.633 1.00 30.70 166 ILE A N 1
ATOM 2497 C CA . ILE A 1 167 ? 73.104 7.900 13.198 1.00 32.53 166 ILE A CA 1
ATOM 2498 C C . ILE A 1 167 ? 73.705 9.295 13.130 1.00 36.12 166 ILE A C 1
ATOM 2499 O O . ILE A 1 167 ? 74.227 9.794 14.120 1.00 34.55 166 ILE A O 1
ATOM 2515 N N . ARG A 1 168 ? 73.632 9.906 11.951 1.00 32.49 167 ARG A N 1
ATOM 2516 C CA . ARG A 1 168 ? 74.042 11.294 11.750 1.00 30.14 167 ARG A CA 1
ATOM 2517 C C . ARG A 1 168 ? 72.860 12.207 11.963 1.00 31.11 167 ARG A C 1
ATOM 2518 O O . ARG A 1 168 ? 71.750 11.907 11.542 1.00 28.97 167 ARG A O 1
ATOM 2539 N N . PHE A 1 169 ? 73.081 13.330 12.626 1.00 24.24 168 PHE A N 1
ATOM 2540 C CA . PHE A 1 169 ? 71.976 14.253 12.857 1.00 22.55 168 PHE A CA 1
ATOM 2541 C C . PHE A 1 169 ? 72.530 15.644 13.034 1.00 20.73 168 PHE A C 1
ATOM 2542 O O . PHE A 1 169 ? 73.720 15.807 13.267 1.00 24.99 168 PHE A O 1
ATOM 2559 N N . ASP A 1 170 ? 71.657 16.632 12.905 1.00 19.21 169 ASP A N 1
ATOM 2560 C CA . ASP A 1 170 ? 72.038 18.021 13.133 1.00 18.93 169 ASP A CA 1
ATOM 2561 C C . ASP A 1 170 ? 71.403 18.448 14.448 1.00 18.81 169 ASP A C 1
ATOM 2562 O O . ASP A 1 170 ? 70.279 18.046 14.760 1.00 20.98 169 ASP A O 1
ATOM 2571 N N . LEU A 1 171 ? 72.111 19.273 15.216 1.00 18.62 170 LEU A N 1
ATOM 2572 C CA . LEU A 1 171 ? 71.513 19.917 16.381 1.00 16.16 170 LEU A CA 1
ATOM 2573 C C . LEU A 1 171 ? 71.309 21.367 15.996 1.00 15.30 170 LEU A C 1
ATOM 2574 O O . LEU A 1 171 ? 72.268 22.031 15.620 1.00 18.89 170 LEU A O 1
ATOM 2590 N N . ALA A 1 172 ? 70.077 21.859 16.040 1.00 14.80 171 ALA A N 1
ATOM 2591 C CA . ALA A 1 172 ? 69.814 23.228 15.637 1.00 16.60 171 ALA A CA 1
ATOM 2592 C C . ALA A 1 172 ? 68.658 23.830 16.420 1.00 14.82 171 ALA A C 1
ATOM 2593 O O . ALA A 1 172 ? 67.839 23.126 16.971 1.00 15.87 171 ALA A O 1
ATOM 2600 N N . TYR A 1 173 ? 68.604 25.157 16.438 1.00 14.50 172 TYR A N 1
ATOM 2601 C CA . TYR A 1 173 ? 67.623 25.898 17.211 1.00 12.32 172 TYR A CA 1
ATOM 2602 C C . TYR A 1 173 ? 66.651 26.584 16.266 1.00 14.02 172 TYR A C 1
ATOM 2603 O O . TYR A 1 173 ? 67.075 27.294 15.361 1.00 15.17 172 TYR A O 1
ATOM 2621 N N . GLY A 1 174 ? 65.362 26.361 16.497 1.00 14.76 173 GLY A N 1
ATOM 2622 C CA . GLY A 1 174 ? 64.317 27.026 15.760 1.00 14.77 173 GLY A CA 1
ATOM 2623 C C . GLY A 1 174 ? 63.262 27.626 16.659 1.00 12.77 173 GLY A C 1
ATOM 2624 O O . GLY A 1 174 ? 62.071 27.679 16.270 1.00 15.51 173 GLY A O 1
ATOM 2628 N N . GLY A 1 175 ? 63.668 28.051 17.861 1.00 15.22 174 GLY A N 1
ATOM 2629 C CA . GLY A 1 175 ? 62.757 28.507 18.889 1.00 15.75 174 GLY A CA 1
ATOM 2630 C C . GLY A 1 175 ? 62.723 27.589 20.102 1.00 14.47 174 GLY A C 1
ATOM 2631 O O . GLY A 1 175 ? 62.377 28.014 21.219 1.00 17.06 174 GLY A O 1
ATOM 2635 N N . VAL A 1 176 ? 62.998 26.319 19.830 1.00 15.00 175 VAL A N 1
ATOM 2636 C CA . VAL A 1 176 ? 63.485 25.354 20.804 1.00 11.89 175 VAL A CA 1
ATOM 2637 C C . VAL A 1 176 ? 64.553 24.528 20.081 1.00 14.81 175 VAL A C 1
ATOM 2638 O O . VAL A 1 176 ? 64.718 24.644 18.844 1.00 14.95 175 VAL A O 1
ATOM 2651 N N . PHE A 1 177 ? 65.266 23.689 20.822 1.00 13.29 176 PHE A N 1
ATOM 2652 C CA . PHE A 1 177 ? 66.313 22.878 20.216 1.00 15.03 176 PHE A CA 1
ATOM 2653 C C . PHE A 1 177 ? 65.817 21.538 19.693 1.00 12.42 176 PHE A C 1
ATOM 2654 O O . PHE A 1 177 ? 65.020 20.831 20.360 1.00 14.22 176 PHE A O 1
ATOM 2671 N N . TYR A 1 178 ? 66.326 21.212 18.509 1.00 13.03 177 TYR A N 1
ATOM 2672 C CA . TYR A 1 178 ? 66.034 19.977 17.781 1.00 15.57 177 TYR A CA 1
ATOM 2673 C C . TYR A 1 178 ? 67.269 19.125 17.524 1.00 15.37 177 TYR A C 1
ATOM 2674 O O . TYR A 1 178 ? 68.344 19.646 17.267 1.00 18.28 177 TYR A O 1
ATOM 2692 N N . ALA A 1 179 ? 67.088 17.813 17.567 1.00 16.19 178 ALA A N 1
ATOM 2693 C CA . ALA A 1 179 ? 67.956 16.905 16.851 1.00 14.41 178 ALA A CA 1
ATOM 2694 C C . ALA A 1 179 ? 67.214 16.562 15.551 1.00 17.33 178 ALA A C 1
ATOM 2695 O O . ALA A 1 179 ? 66.057 16.135 15.564 1.00 18.17 178 ALA A O 1
ATOM 2702 N N . LEU A 1 180 ? 67.861 16.820 14.431 1.00 15.08 179 LEU A N 1
ATOM 2703 C CA . LEU A 1 180 ? 67.254 16.678 13.105 1.00 13.43 179 LEU A CA 1
ATOM 2704 C C . LEU A 1 180 ? 67.886 15.480 12.441 1.00 18.12 179 LEU A C 1
ATOM 2705 O O . LEU A 1 180 ? 69.090 15.461 12.241 1.00 22.37 179 LEU A O 1
ATOM 2721 N N . VAL A 1 181 ? 67.073 14.478 12.109 1.00 21.55 180 VAL A N 1
ATOM 2722 C CA . VAL A 1 181 ? 67.567 13.171 11.689 1.00 20.78 180 VAL A CA 1
ATOM 2723 C C . VAL A 1 181 ? 66.970 12.745 10.345 1.00 18.44 180 VAL A C 1
ATOM 2724 O O . VAL A 1 181 ? 65.758 12.584 10.227 1.00 18.88 180 VAL A O 1
ATOM 2737 N N . ASP A 1 182 ? 67.814 12.538 9.346 1.00 20.07 181 ASP A N 1
ATOM 2738 C CA . ASP A 1 182 ? 67.349 11.990 8.075 1.00 19.29 181 ASP A CA 1
ATOM 2739 C C . ASP A 1 182 ? 66.770 10.605 8.328 1.00 22.99 181 ASP A C 1
ATOM 2740 O O . ASP A 1 182 ? 67.474 9.698 8.766 1.00 23.58 181 ASP A O 1
ATOM 2749 N N . VAL A 1 183 ? 65.483 10.447 8.053 1.00 19.91 182 VAL A N 1
ATOM 2750 C CA . VAL A 1 183 ? 64.755 9.242 8.410 1.00 21.47 182 VAL A CA 1
ATOM 2751 C C . VAL A 1 183 ? 65.165 7.992 7.621 1.00 24.21 182 VAL A C 1
ATOM 2752 O O . VAL A 1 183 ? 64.999 6.875 8.116 1.00 26.01 182 VAL A O 1
ATOM 2765 N N . ARG A 1 184 ? 65.691 8.168 6.411 1.00 25.26 183 ARG A N 1
ATOM 2766 C CA . ARG A 1 184 ? 66.068 7.036 5.565 1.00 29.64 183 ARG A CA 1
ATOM 2767 C C . ARG A 1 184 ? 67.162 6.210 6.225 1.00 31.71 183 ARG A C 1
ATOM 2768 O O . ARG A 1 184 ? 67.371 5.045 5.870 1.00 28.39 183 ARG A O 1
ATOM 2789 N N . GLN A 1 185 ? 67.867 6.817 7.176 1.00 26.74 184 GLN A N 1
ATOM 2790 C CA . GLN A 1 185 ? 68.905 6.110 7.921 1.00 31.45 184 GLN A CA 1
ATOM 2791 C C . GLN A 1 185 ? 68.306 5.003 8.766 1.00 27.79 184 GLN A C 1
ATOM 2792 O O . GLN A 1 185 ? 68.978 4.022 9.086 1.00 31.97 184 GLN A O 1
ATOM 2806 N N . LEU A 1 186 ? 67.050 5.177 9.161 1.00 25.94 185 LEU A N 1
ATOM 2807 C CA . LEU A 1 186 ? 66.391 4.174 9.988 1.00 26.24 185 LEU A CA 1
ATOM 2808 C C . LEU A 1 186 ? 65.689 3.117 9.141 1.00 27.63 185 LEU A C 1
ATOM 2809 O O . LEU A 1 186 ? 65.083 2.208 9.685 1.00 33.60 185 LEU A O 1
ATOM 2825 N N . GLY A 1 187 ? 65.792 3.218 7.815 1.00 29.56 186 GLY A N 1
ATOM 2826 C CA . GLY A 1 187 ? 65.084 2.302 6.933 1.00 29.59 186 GLY A CA 1
ATOM 2827 C C . GLY A 1 187 ? 63.568 2.449 7.007 1.00 32.34 186 GLY A C 1
ATOM 2828 O O . GLY A 1 187 ? 62.828 1.498 6.718 1.00 35.17 186 GLY A O 1
ATOM 2832 N N . LEU A 1 188 ? 63.110 3.629 7.411 1.00 29.88 187 LEU A N 1
ATOM 2833 C CA . LEU A 1 188 ? 61.684 3.925 7.578 1.00 34.80 187 LEU A CA 1
ATOM 2834 C C . LEU A 1 188 ? 61.301 5.130 6.731 1.00 32.57 187 LEU A C 1
ATOM 2835 O O . LEU A 1 188 ? 62.142 5.963 6.388 1.00 31.59 187 LEU A O 1
ATOM 2851 N N . THR A 1 189 ? 60.020 5.232 6.411 1.00 31.81 188 THR A N 1
ATOM 2852 C CA . THR A 1 189 ? 59.499 6.422 5.771 1.00 26.37 188 THR A CA 1
ATOM 2853 C C . THR A 1 189 ? 58.514 7.112 6.697 1.00 24.59 188 THR A C 1
ATOM 2854 O O . THR A 1 189 ? 57.950 6.489 7.584 1.00 25.49 188 THR A O 1
ATOM 2865 N N . ILE A 1 190 ? 58.300 8.401 6.471 1.00 20.68 189 ILE A N 1
ATOM 2866 C CA . ILE A 1 190 ? 57.398 9.163 7.308 1.00 20.01 189 ILE A CA 1
ATOM 2867 C C . ILE A 1 190 ? 56.017 9.041 6.683 1.00 24.58 189 ILE A C 1
ATOM 2868 O O . ILE A 1 190 ? 55.672 9.738 5.723 1.00 26.16 189 ILE A O 1
ATOM 2884 N N . GLU A 1 191 ? 55.258 8.097 7.217 1.00 22.50 190 GLU A N 1
ATOM 2885 C CA . GLU A 1 191 ? 53.928 7.769 6.740 1.00 23.35 190 GLU A CA 1
ATOM 2886 C C . GLU A 1 191 ? 53.172 7.215 7.961 1.00 27.62 190 GLU A C 1
ATOM 2887 O O . GLU A 1 191 ? 53.794 6.692 8.879 1.00 23.39 190 GLU A O 1
ATOM 2899 N N . PRO A 1 192 ? 51.837 7.339 7.979 1.00 23.35 191 PRO A N 1
ATOM 2900 C CA . PRO A 1 192 ? 51.057 6.956 9.173 1.00 21.77 191 PRO A CA 1
ATOM 2901 C C . PRO A 1 192 ? 51.324 5.548 9.705 1.00 23.86 191 PRO A C 1
ATOM 2902 O O . PRO A 1 192 ? 51.329 5.360 10.912 1.00 21.84 191 PRO A O 1
ATOM 2913 N N . GLY A 1 193 ? 51.572 4.583 8.828 1.00 24.46 192 GLY A N 1
ATOM 2914 C CA . GLY A 1 193 ? 51.867 3.226 9.268 1.00 27.31 192 GLY A CA 1
ATOM 2915 C C . GLY A 1 193 ? 53.135 3.051 10.100 1.00 28.90 192 GLY A C 1
ATOM 2916 O O . GLY A 1 193 ? 53.298 2.034 10.770 1.00 29.88 192 GLY A O 1
ATOM 2920 N N . ASN A 1 194 ? 54.045 4.021 10.059 1.00 20.66 193 ASN A N 1
ATOM 2921 C CA . ASN A 1 194 ? 55.282 3.926 10.834 1.00 21.74 193 ASN A CA 1
ATOM 2922 C C . ASN A 1 194 ? 55.294 4.807 12.078 1.00 17.93 193 ASN A C 1
ATOM 2923 O O . ASN A 1 194 ? 56.330 4.957 12.723 1.00 21.94 193 ASN A O 1
ATOM 2934 N N . ALA A 1 195 ? 54.147 5.370 12.442 1.00 19.73 194 ALA A N 1
ATOM 2935 C CA . ALA A 1 195 ? 54.092 6.311 13.555 1.00 20.28 194 ALA A CA 1
ATOM 2936 C C . ALA A 1 195 ? 54.640 5.725 14.854 1.00 16.76 194 ALA A C 1
ATOM 2937 O O . ALA A 1 195 ? 55.409 6.387 15.557 1.00 19.71 194 ALA A O 1
ATOM 2944 N N . ARG A 1 196 ? 54.273 4.487 15.171 1.00 17.96 195 ARG A N 1
ATOM 2945 C CA . ARG A 1 196 ? 54.725 3.893 16.422 1.00 18.24 195 ARG A CA 1
ATOM 2946 C C . ARG A 1 196 ? 56.235 3.663 16.394 1.00 24.46 195 ARG A C 1
ATOM 2947 O O . ARG A 1 196 ? 56.912 3.917 17.384 1.00 20.11 195 ARG A O 1
ATOM 2968 N N . ARG A 1 197 ? 56.761 3.194 15.261 1.00 22.31 196 ARG A N 1
ATOM 2969 C CA . ARG A 1 197 ? 58.184 2.920 15.155 1.00 21.23 196 ARG A CA 1
ATOM 2970 C C . ARG A 1 197 ? 58.990 4.224 15.227 1.00 20.33 196 ARG A C 1
ATOM 2971 O O . ARG A 1 197 ? 60.072 4.280 15.821 1.00 20.82 196 ARG A O 1
ATOM 2992 N N . LEU A 1 198 ? 58.451 5.283 14.630 1.00 19.53 197 LEU A N 1
ATOM 2993 C CA . LEU A 1 198 ? 59.098 6.579 14.650 1.00 19.36 197 LEU A CA 1
ATOM 2994 C C . LEU A 1 198 ? 59.070 7.165 16.060 1.00 17.84 197 LEU A C 1
ATOM 2995 O O . LEU A 1 198 ? 60.037 7.754 16.504 1.00 17.73 197 LEU A O 1
ATOM 3011 N N . VAL A 1 199 ? 57.975 6.984 16.779 1.00 17.95 198 VAL A N 1
ATOM 3012 C CA . VAL A 1 199 ? 57.941 7.452 18.151 1.00 16.51 198 VAL A CA 1
ATOM 3013 C C . VAL A 1 199 ? 59.000 6.699 18.981 1.00 21.58 198 VAL A C 1
ATOM 3014 O O . VAL A 1 199 ? 59.704 7.300 19.782 1.00 19.77 198 VAL A O 1
ATOM 3027 N N . GLU A 1 200 ? 59.103 5.378 18.827 1.00 19.69 199 GLU A N 1
ATOM 3028 C CA . GLU A 1 200 ? 60.028 4.642 19.684 1.00 19.15 199 GLU A CA 1
ATOM 3029 C C . GLU A 1 200 ? 61.455 5.108 19.406 1.00 22.41 199 GLU A C 1
ATOM 3030 O O . GLU A 1 200 ? 62.238 5.259 20.338 1.00 20.49 199 GLU A O 1
ATOM 3042 N N . ALA A 1 201 ? 61.770 5.345 18.129 1.00 19.09 200 ALA A N 1
ATOM 3043 C CA . ALA A 1 201 ? 63.101 5.785 17.712 1.00 22.20 200 ALA A CA 1
ATOM 3044 C C . ALA A 1 201 ? 63.394 7.200 18.196 1.00 22.47 200 ALA A C 1
ATOM 3045 O O . ALA A 1 201 ? 64.492 7.509 18.669 1.00 21.98 200 ALA A O 1
ATOM 3052 N N . GLY A 1 202 ? 62.398 8.058 18.068 1.00 19.20 201 GLY A N 1
ATOM 3053 C CA . GLY A 1 202 ? 62.514 9.431 18.504 1.00 20.67 201 GLY A CA 1
ATOM 3054 C C . GLY A 1 202 ? 62.765 9.519 19.989 1.00 21.23 201 GLY A C 1
ATOM 3055 O O . GLY A 1 202 ? 63.557 10.323 20.417 1.00 18.95 201 GLY A O 1
ATOM 3059 N N . MET A 1 203 ? 62.094 8.700 20.787 1.00 16.22 202 MET A N 1
ATOM 3060 C CA . MET A 1 203 ? 62.298 8.747 22.231 1.00 18.68 202 MET A CA 1
ATOM 3061 C C . MET A 1 203 ? 63.664 8.189 22.604 1.00 20.27 202 MET A C 1
ATOM 3062 O O . MET A 1 203 ? 64.304 8.678 23.530 1.00 25.40 202 MET A O 1
ATOM 3076 N N . LEU A 1 204 ? 64.090 7.120 21.943 1.00 19.95 203 LEU A N 1
ATOM 3077 C CA . LEU A 1 204 ? 65.395 6.553 22.258 1.00 21.93 203 LEU A CA 1
ATOM 3078 C C . LEU A 1 204 ? 66.435 7.630 22.013 1.00 21.50 203 LEU A C 1
ATOM 3079 O O . LEU A 1 204 ? 67.301 7.904 22.849 1.00 23.53 203 LEU A O 1
ATOM 3095 N N . LEU A 1 205 ? 66.322 8.278 20.868 1.00 20.49 204 LEU A N 1
ATOM 3096 C CA . LEU A 1 205 ? 67.315 9.266 20.477 1.00 24.22 204 LEU A CA 1
ATOM 3097 C C . LEU A 1 205 ? 67.296 10.502 21.365 1.00 19.60 204 LEU A C 1
ATOM 3098 O O . LEU A 1 205 ? 68.361 10.996 21.775 1.00 24.40 204 LEU A O 1
ATOM 3114 N N . LYS A 1 206 ? 66.104 10.969 21.716 1.00 19.90 205 LYS A N 1
ATOM 3115 C CA . LYS A 1 206 ? 66.001 12.121 22.594 1.00 19.91 205 LYS A CA 1
ATOM 3116 C C . LYS A 1 206 ? 66.703 11.830 23.922 1.00 22.42 205 LYS A C 1
ATOM 3117 O O . LYS A 1 206 ? 67.455 12.658 24.434 1.00 24.59 205 LYS A O 1
ATOM 3136 N N . GLY A 1 207 ? 66.476 10.647 24.479 1.00 24.23 206 GLY A N 1
ATOM 3137 C CA . GLY A 1 207 ? 67.035 10.325 25.779 1.00 26.80 206 GLY A CA 1
ATOM 3138 C C . GLY A 1 207 ? 68.552 10.249 25.700 1.00 29.00 206 GLY A C 1
ATOM 3139 O O . GLY A 1 207 ? 69.263 10.773 26.553 1.00 30.24 206 GLY A O 1
ATOM 3143 N N . GLU A 1 208 ? 69.060 9.600 24.659 1.00 25.58 207 GLU A N 1
ATOM 3144 C CA . GLU A 1 208 ? 70.508 9.416 24.512 1.00 30.23 207 GLU A CA 1
ATOM 3145 C C . GLU A 1 208 ? 71.228 10.748 24.262 1.00 27.45 207 GLU A C 1
ATOM 3146 O O . GLU A 1 208 ? 72.230 11.045 24.882 1.00 30.07 207 GLU A O 1
ATOM 3158 N N . ILE A 1 209 ? 70.687 11.547 23.346 1.00 24.99 208 ILE A N 1
ATOM 3159 C CA . ILE A 1 209 ? 71.315 12.804 22.948 1.00 25.44 208 ILE A CA 1
ATOM 3160 C C . ILE A 1 209 ? 71.405 13.767 24.134 1.00 27.06 208 ILE A C 1
ATOM 3161 O O . ILE A 1 209 ? 72.454 14.389 24.381 1.00 32.24 208 ILE A O 1
ATOM 3177 N N . ASN A 1 210 ? 70.318 13.880 24.877 1.00 31.25 209 ASN A N 1
ATOM 3178 C CA . ASN A 1 210 ? 70.315 14.731 26.059 1.00 32.37 209 ASN A CA 1
ATOM 3179 C C . ASN A 1 210 ? 71.195 14.249 27.198 1.00 36.51 209 ASN A C 1
ATOM 3180 O O . ASN A 1 210 ? 71.608 15.053 28.033 1.00 37.81 209 ASN A O 1
ATOM 3191 N N . GLN A 1 211 ? 71.497 12.957 27.256 1.00 30.57 210 GLN A N 1
ATOM 3192 C CA . GLN A 1 211 ? 72.506 12.506 28.224 1.00 34.64 210 GLN A CA 1
ATOM 3193 C C . GLN A 1 211 ? 73.927 12.904 27.824 1.00 38.34 210 GLN A C 1
ATOM 3194 O O . GLN A 1 211 ? 74.777 13.113 28.694 1.00 43.47 210 GLN A O 1
ATOM 3208 N N . ARG A 1 212 ? 74.189 13.000 26.516 1.00 39.15 211 ARG A N 1
ATOM 3209 C CA . ARG A 1 212 ? 75.557 13.170 26.022 1.00 46.16 211 ARG A CA 1
ATOM 3210 C C . ARG A 1 212 ? 75.946 14.634 25.964 1.00 45.13 211 ARG A C 1
ATOM 3211 O O . ARG A 1 212 ? 77.101 14.972 26.165 1.00 51.89 211 ARG A O 1
ATOM 3232 N N . ILE A 1 213 ? 74.990 15.498 25.660 1.00 46.13 212 ILE A N 1
ATOM 3233 C CA . ILE A 1 213 ? 75.299 16.910 25.484 1.00 53.77 212 ILE A CA 1
ATOM 3234 C C . ILE A 1 213 ? 74.230 17.841 26.071 1.00 47.11 212 ILE A C 1
ATOM 3235 O O . ILE A 1 213 ? 73.032 17.578 25.973 1.00 48.07 212 ILE A O 1
ATOM 3251 N N . GLN A 1 214 ? 74.695 18.932 26.670 1.00 35.57 213 GLN A N 1
ATOM 3252 C CA . GLN A 1 214 ? 73.833 19.955 27.233 1.00 38.96 213 GLN A CA 1
ATOM 3253 C C . GLN A 1 214 ? 73.772 21.142 26.278 1.00 36.28 213 GLN A C 1
ATOM 3254 O O . GLN A 1 214 ? 74.802 21.703 25.938 1.00 50.32 213 GLN A O 1
ATOM 3268 N N . VAL A 1 215 ? 72.586 21.526 25.829 1.00 29.34 214 VAL A N 1
ATOM 3269 C CA . VAL A 1 215 ? 72.487 22.679 24.944 1.00 26.57 214 VAL A CA 1
ATOM 3270 C C . VAL A 1 215 ? 71.676 23.771 25.633 1.00 26.16 214 VAL A C 1
ATOM 3271 O O . VAL A 1 215 ? 70.699 23.486 26.309 1.00 27.91 214 VAL A O 1
ATOM 3284 N N . VAL A 1 216 ? 72.099 25.020 25.468 1.00 23.14 215 VAL A N 1
ATOM 3285 C CA . VAL A 1 216 ? 71.365 26.161 25.999 1.00 22.57 215 VAL A CA 1
ATOM 3286 C C . VAL A 1 216 ? 71.449 27.319 25.006 1.00 22.27 215 VAL A C 1
ATOM 3287 O O . VAL A 1 216 ? 72.472 27.494 24.350 1.00 26.63 215 VAL A O 1
ATOM 3300 N N . HIS A 1 217 ? 70.383 28.115 24.909 1.00 25.74 216 HIS A N 1
ATOM 3301 C CA . HIS A 1 217 ? 70.428 29.307 24.089 1.00 22.68 216 HIS A CA 1
ATOM 3302 C C . HIS A 1 217 ? 71.464 30.290 24.669 1.00 22.92 216 HIS A C 1
ATOM 3303 O O . HIS A 1 217 ? 71.453 30.582 25.873 1.00 25.41 216 HIS A O 1
ATOM 3318 N N . PRO A 1 218 ? 72.361 30.814 23.812 1.00 23.92 217 PRO A N 1
ATOM 3319 C CA . PRO A 1 218 ? 73.499 31.588 24.322 1.00 25.97 217 PRO A CA 1
ATOM 3320 C C . PRO A 1 218 ? 73.103 32.904 24.975 1.00 27.55 217 PRO A C 1
ATOM 3321 O O . PRO A 1 218 ? 73.867 33.448 25.751 1.00 28.77 217 PRO A O 1
ATOM 3332 N N . ASP A 1 219 ? 71.940 33.430 24.625 1.00 27.21 218 ASP A N 1
ATOM 3333 C CA . ASP A 1 219 ? 71.422 34.644 25.257 1.00 25.29 218 ASP A CA 1
ATOM 3334 C C . ASP A 1 219 ? 70.249 34.463 26.215 1.00 25.72 218 ASP A C 1
ATOM 3335 O O . ASP A 1 219 ? 69.873 35.412 26.909 1.00 26.90 218 ASP A O 1
ATOM 3344 N N . ILE A 1 220 ? 69.696 33.255 26.267 1.00 22.97 219 ILE A N 1
ATOM 3345 C CA . ILE A 1 220 ? 68.435 32.984 26.989 1.00 21.92 219 ILE A CA 1
ATOM 3346 C C . ILE A 1 220 ? 68.567 31.674 27.778 1.00 21.91 219 ILE A C 1
ATOM 3347 O O . ILE A 1 220 ? 68.236 30.594 27.298 1.00 20.85 219 ILE A O 1
ATOM 3363 N N . PRO A 1 221 ? 69.081 31.756 29.011 1.00 24.18 220 PRO A N 1
ATOM 3364 C CA . PRO A 1 221 ? 69.324 30.558 29.822 1.00 24.31 220 PRO A CA 1
ATOM 3365 C C . PRO A 1 221 ? 68.101 29.655 30.054 1.00 24.82 220 PRO A C 1
ATOM 3366 O O . PRO A 1 221 ? 68.237 28.439 30.286 1.00 24.66 220 PRO A O 1
ATOM 3377 N N . ALA A 1 222 ? 66.912 30.235 29.953 1.00 24.04 221 ALA A N 1
ATOM 3378 C CA . ALA A 1 222 ? 65.676 29.513 30.220 1.00 24.49 221 ALA A CA 1
ATOM 3379 C C . ALA A 1 222 ? 65.339 28.517 29.119 1.00 22.78 221 ALA A C 1
ATOM 3380 O O . ALA A 1 222 ? 64.460 27.668 29.287 1.00 21.83 221 ALA A O 1
ATOM 3387 N N . ILE A 1 223 ? 65.999 28.636 27.968 1.00 21.56 222 ILE A N 1
ATOM 3388 C CA . ILE A 1 223 ? 65.742 27.695 26.878 1.00 20.89 222 ILE A CA 1
ATOM 3389 C C . ILE A 1 223 ? 66.904 26.722 26.767 1.00 23.30 222 ILE A C 1
ATOM 3390 O O . ILE A 1 223 ? 68.011 27.077 26.342 1.00 20.29 222 ILE A O 1
ATOM 3406 N N . SER A 1 224 ? 66.646 25.483 27.147 1.00 20.71 223 SER A N 1
ATOM 3407 C CA . SER A 1 224 ? 67.691 24.489 27.260 1.00 20.26 223 SER A CA 1
ATOM 3408 C C . SER A 1 224 ? 67.176 23.088 26.978 1.00 20.68 223 SER A C 1
ATOM 3409 O O . SER A 1 224 ? 65.975 22.804 27.081 1.00 21.08 223 SER A O 1
ATOM 3417 N N . GLY A 1 225 ? 68.114 22.213 26.632 1.00 20.46 224 GLY A N 1
ATOM 3418 C CA . GLY A 1 225 ? 67.808 20.830 26.325 1.00 19.79 224 GLY A CA 1
ATOM 3419 C C . GLY A 1 225 ? 67.333 20.644 24.902 1.00 21.29 224 GLY A C 1
ATOM 3420 O O . GLY A 1 225 ? 66.745 21.546 24.290 1.00 18.36 224 GLY A O 1
ATOM 3424 N N . VAL A 1 226 ? 67.565 19.456 24.371 1.00 19.46 225 VAL A N 1
ATOM 3425 C CA . VAL A 1 226 ? 66.975 19.116 23.089 1.00 16.66 225 VAL A CA 1
ATOM 3426 C C . VAL A 1 226 ? 65.539 18.700 23.333 1.00 16.38 225 VAL A C 1
ATOM 3427 O O . VAL A 1 226 ? 65.293 17.663 23.970 1.00 21.27 225 VAL A O 1
ATOM 3440 N N . ALA A 1 227 ? 64.603 19.521 22.848 1.00 15.82 226 ALA A N 1
ATOM 3441 C CA . ALA A 1 227 ? 63.183 19.315 23.122 1.00 15.32 226 ALA A CA 1
ATOM 3442 C C . ALA A 1 227 ? 62.678 18.104 22.364 1.00 13.66 226 ALA A C 1
ATOM 3443 O O . ALA A 1 227 ? 61.966 17.283 22.908 1.00 15.47 226 ALA A O 1
ATOM 3450 N N . TYR A 1 228 ? 63.004 18.052 21.081 1.00 15.71 227 TYR A N 1
ATOM 3451 C CA . TYR A 1 228 ? 62.407 17.059 20.205 1.00 15.72 227 TYR A CA 1
ATOM 3452 C C . TYR A 1 228 ? 63.433 16.516 19.223 1.00 17.56 227 TYR A C 1
ATOM 3453 O O . TYR A 1 228 ? 64.357 17.213 18.818 1.00 17.23 227 TYR A O 1
ATOM 3471 N N . VAL A 1 229 ? 63.232 15.265 18.837 1.00 16.57 228 VAL A N 1
ATOM 3472 C CA . VAL A 1 229 ? 63.895 14.708 17.662 1.00 14.14 228 VAL A CA 1
ATOM 3473 C C . VAL A 1 229 ? 62.892 14.757 16.517 1.00 18.38 228 VAL A C 1
ATOM 3474 O O . VAL A 1 229 ? 61.778 14.230 16.655 1.00 18.88 228 VAL A O 1
ATOM 3487 N N . MET A 1 230 ? 63.276 15.416 15.422 1.00 14.60 229 MET A N 1
ATOM 3488 C CA . MET A 1 230 ? 62.452 15.526 14.222 1.00 16.83 229 MET A CA 1
ATOM 3489 C C . MET A 1 230 ? 63.106 14.736 13.088 1.00 14.00 229 MET A C 1
ATOM 3490 O O . MET A 1 230 ? 64.235 15.029 12.668 1.00 15.89 229 MET A O 1
ATOM 3504 N N . PHE A 1 231 ? 62.406 13.707 12.635 1.00 14.12 230 PHE A N 1
ATOM 3505 C CA . PHE A 1 231 ? 62.814 12.976 11.462 1.00 16.52 230 PHE A CA 1
ATOM 3506 C C . PHE A 1 231 ? 62.421 13.770 10.253 1.00 15.16 230 PHE A C 1
ATOM 3507 O O . PHE A 1 231 ? 61.412 14.491 10.261 1.00 16.97 230 PHE A O 1
ATOM 3524 N N . ARG A 1 232 ? 63.250 13.677 9.232 1.00 15.91 231 ARG A N 1
ATOM 3525 C CA . ARG A 1 232 ? 63.067 14.484 8.025 1.00 16.23 231 ARG A CA 1
ATOM 3526 C C . ARG A 1 232 ? 63.375 13.723 6.748 1.00 17.45 231 ARG A C 1
ATOM 3527 O O . ARG A 1 232 ? 64.241 12.841 6.709 1.00 20.31 231 ARG A O 1
ATOM 3548 N N . ASP A 1 233 ? 62.694 14.089 5.669 1.00 18.42 232 ASP A N 1
ATOM 3549 C CA . ASP A 1 233 ? 62.938 13.505 4.375 1.00 21.81 232 ASP A CA 1
ATOM 3550 C C . ASP A 1 233 ? 62.570 14.573 3.350 1.00 23.34 232 ASP A C 1
ATOM 3551 O O . ASP A 1 233 ? 62.156 15.676 3.716 1.00 20.86 232 ASP A O 1
ATOM 3560 N N . GLU A 1 234 ? 62.724 14.261 2.079 1.00 28.81 233 GLU A N 1
ATOM 3561 C CA . GLU A 1 234 ? 62.283 15.157 1.025 1.00 29.41 233 GLU A CA 1
ATOM 3562 C C . GLU A 1 234 ? 61.395 14.345 0.093 1.00 25.59 233 GLU A C 1
ATOM 3563 O O . GLU A 1 234 ? 61.784 13.277 -0.367 1.00 34.33 233 GLU A O 1
ATOM 3575 N N . ASP A 1 235 ? 60.184 14.833 -0.144 1.00 22.92 234 ASP A N 1
ATOM 3576 C CA . ASP A 1 235 ? 59.241 14.153 -1.030 1.00 26.91 234 ASP A CA 1
ATOM 3577 C C . ASP A 1 235 ? 59.667 14.312 -2.478 1.00 31.85 234 ASP A C 1
ATOM 3578 O O . ASP A 1 235 ? 60.503 15.157 -2.789 1.00 31.74 234 ASP A O 1
ATOM 3587 N N . PRO A 1 236 ? 59.106 13.486 -3.370 1.00 31.17 235 PRO A N 1
ATOM 3588 C CA . PRO A 1 236 ? 59.510 13.564 -4.781 1.00 36.35 235 PRO A CA 1
ATOM 3589 C C . PRO A 1 236 ? 59.312 14.945 -5.392 1.00 40.05 235 PRO A C 1
ATOM 3590 O O . PRO A 1 236 ? 60.055 15.312 -6.293 1.00 43.94 235 PRO A O 1
ATOM 3601 N N . ASP A 1 237 ? 58.341 15.706 -4.905 1.00 39.60 236 ASP A N 1
ATOM 3602 C CA . ASP A 1 237 ? 58.093 17.038 -5.451 1.00 35.31 236 ASP A CA 1
ATOM 3603 C C . ASP A 1 237 ? 58.904 18.133 -4.763 1.00 32.15 236 ASP A C 1
ATOM 3604 O O . ASP A 1 237 ? 58.727 19.308 -5.073 1.00 37.87 236 ASP A O 1
ATOM 3613 N N . GLY A 1 238 ? 59.778 17.751 -3.825 1.00 29.15 237 GLY A N 1
ATOM 3614 C CA . GLY A 1 238 ? 60.709 18.689 -3.210 1.00 27.29 237 GLY A CA 1
ATOM 3615 C C . GLY A 1 238 ? 60.311 19.143 -1.818 1.00 25.27 237 GLY A C 1
ATOM 3616 O O . GLY A 1 238 ? 61.076 19.804 -1.118 1.00 26.54 237 GLY A O 1
ATOM 3620 N N . ALA A 1 239 ? 59.117 18.774 -1.380 1.00 25.65 238 ALA A N 1
ATOM 3621 C CA . ALA A 1 239 ? 58.669 19.211 -0.073 1.00 22.80 238 ALA A CA 1
ATOM 3622 C C . ALA A 1 239 ? 59.507 18.569 1.028 1.00 21.42 238 ALA A C 1
ATOM 3623 O O . ALA A 1 239 ? 59.943 17.422 0.890 1.00 23.85 238 ALA A O 1
ATOM 3630 N N . VAL A 1 240 ? 59.689 19.289 2.128 1.00 19.83 239 VAL A N 1
ATOM 3631 C CA . VAL A 1 240 ? 60.333 18.726 3.287 1.00 18.64 239 VAL A CA 1
ATOM 3632 C C . VAL A 1 240 ? 59.281 17.979 4.100 1.00 17.63 239 VAL A C 1
ATOM 3633 O O . VAL A 1 240 ? 58.338 18.578 4.604 1.00 19.94 239 VAL A O 1
ATOM 3646 N N . ARG A 1 241 ? 59.476 16.677 4.236 1.00 17.57 240 ARG A N 1
ATOM 3647 C CA . ARG A 1 241 ? 58.581 15.831 5.024 1.00 16.81 240 ARG A CA 1
ATOM 3648 C C . ARG A 1 241 ? 59.148 15.717 6.419 1.00 15.74 240 ARG A C 1
ATOM 3649 O O . ARG A 1 241 ? 60.345 15.455 6.589 1.00 15.98 240 ARG A O 1
ATOM 3670 N N . THR A 1 242 ? 58.303 15.935 7.421 1.00 15.78 241 THR A N 1
ATOM 3671 C CA . THR A 1 242 ? 58.772 15.952 8.795 1.00 17.70 241 THR A CA 1
ATOM 3672 C C . THR A 1 242 ? 57.931 15.055 9.681 1.00 17.31 241 THR A C 1
ATOM 3673 O O . THR A 1 242 ? 56.753 14.767 9.398 1.00 16.48 241 THR A O 1
ATOM 3684 N N . CYS A 1 243 ? 58.557 14.607 10.758 1.00 14.49 242 CYS A N 1
ATOM 3685 C CA . CYS A 1 243 ? 57.862 13.898 11.816 1.00 14.32 242 CYS A CA 1
ATOM 3686 C C . CYS A 1 243 ? 58.544 14.235 13.122 1.00 16.17 242 CYS A C 1
ATOM 3687 O O . CYS A 1 243 ? 59.541 13.615 13.478 1.00 17.04 242 CYS A O 1
ATOM 3695 N N . THR A 1 244 ? 58.046 15.265 13.793 1.00 12.95 243 THR A N 1
ATOM 3696 C CA . THR A 1 244 ? 58.529 15.640 15.097 1.00 12.48 243 THR A CA 1
ATOM 3697 C C . THR A 1 244 ? 57.990 14.733 16.186 1.00 17.38 243 THR A C 1
ATOM 3698 O O . THR A 1 244 ? 56.783 14.595 16.335 1.00 14.52 243 THR A O 1
ATOM 3709 N N . THR A 1 245 ? 58.890 14.092 16.926 1.00 13.55 244 THR A N 1
ATOM 3710 C CA . THR A 1 245 ? 58.482 13.205 18.003 1.00 14.77 244 THR A CA 1
ATOM 3711 C C . THR A 1 245 ? 58.608 13.923 19.349 1.00 17.41 244 THR A C 1
ATOM 3712 O O . THR A 1 245 ? 59.542 14.708 19.579 1.00 15.59 244 THR A O 1
ATOM 3723 N N . MET A 1 246 ? 57.606 13.705 20.188 1.00 13.88 245 MET A N 1
ATOM 3724 C CA . MET A 1 246 ? 57.365 14.511 21.381 1.00 13.21 245 MET A CA 1
ATOM 3725 C C . MET A 1 246 ? 57.142 13.581 22.588 1.00 14.85 245 MET A C 1
ATOM 3726 O O . MET A 1 246 ? 56.347 12.624 22.541 1.00 16.91 245 MET A O 1
ATOM 3740 N N . TRP A 1 247 ? 57.864 13.858 23.662 1.00 15.08 246 TRP A N 1
ATOM 3741 C CA . TRP A 1 247 ? 57.841 13.040 24.856 1.00 17.38 246 TRP A CA 1
ATOM 3742 C C . TRP A 1 247 ? 56.541 13.302 25.595 1.00 17.10 246 TRP A C 1
ATOM 3743 O O . TRP A 1 247 ? 56.142 14.443 25.744 1.00 17.30 246 TRP A O 1
ATOM 3764 N N . PRO A 1 248 ? 55.913 12.264 26.144 1.00 15.88 247 PRO A N 1
ATOM 3765 C CA . PRO A 1 248 ? 56.465 10.922 26.360 1.00 16.56 247 PRO A CA 1
ATOM 3766 C C . PRO A 1 248 ? 56.251 9.920 25.235 1.00 17.96 247 PRO A C 1
ATOM 3767 O O . PRO A 1 248 ? 56.538 8.736 25.451 1.00 19.18 247 PRO A O 1
ATOM 3778 N N . GLY A 1 249 ? 55.760 10.355 24.083 1.00 14.96 248 GLY A N 1
ATOM 3779 C CA . GLY A 1 249 ? 55.795 9.498 22.919 1.00 16.05 248 GLY A CA 1
ATOM 3780 C C . GLY A 1 249 ? 54.637 9.688 21.968 1.00 15.37 248 GLY A C 1
ATOM 3781 O O . GLY A 1 249 ? 53.706 8.885 21.947 1.00 20.16 248 GLY A O 1
ATOM 3785 N N . ARG A 1 250 ? 54.687 10.752 21.188 1.00 13.61 249 ARG A N 1
ATOM 3786 C CA . ARG A 1 250 ? 53.709 10.926 20.126 1.00 14.37 249 ARG A CA 1
ATOM 3787 C C . ARG A 1 250 ? 54.306 11.795 19.040 1.00 18.01 249 ARG A C 1
ATOM 3788 O O . ARG A 1 250 ? 55.401 12.331 19.212 1.00 15.91 249 ARG A O 1
ATOM 3809 N N . VAL A 1 251 ? 53.603 11.917 17.923 1.00 15.59 250 VAL A N 1
ATOM 3810 C CA . VAL A 1 251 ? 54.103 12.746 16.822 1.00 12.83 250 VAL A CA 1
ATOM 3811 C C . VAL A 1 251 ? 53.301 14.040 16.660 1.00 14.54 250 VAL A C 1
ATOM 3812 O O . VAL A 1 251 ? 52.093 14.114 16.925 1.00 14.72 250 VAL A O 1
ATOM 3825 N N . ASP A 1 252 ? 53.987 15.089 16.244 1.00 14.23 251 ASP A N 1
ATOM 3826 C CA . ASP A 1 252 ? 53.324 16.342 15.859 1.00 15.84 251 ASP A CA 1
ATOM 3827 C C . ASP A 1 252 ? 52.425 16.056 14.663 1.00 14.16 251 ASP A C 1
ATOM 3828 O O . ASP A 1 252 ? 52.860 15.443 13.697 1.00 17.42 251 ASP A O 1
ATOM 3837 N N . ARG A 1 253 ? 51.162 16.476 14.716 1.00 12.54 252 ARG A N 1
ATOM 3838 C CA . ARG A 1 253 ? 50.272 16.340 13.565 1.00 12.00 252 ARG A CA 1
ATOM 3839 C C . ARG A 1 253 ? 50.561 17.381 12.474 1.00 12.02 252 ARG A C 1
ATOM 3840 O O . ARG A 1 253 ? 50.197 17.190 11.300 1.00 17.23 252 ARG A O 1
ATOM 3861 N N . SER A 1 254 ? 51.193 18.478 12.869 1.00 12.93 253 SER A N 1
ATOM 3862 C CA . SER A 1 254 ? 51.559 19.528 11.931 1.00 14.43 253 SER A CA 1
ATOM 3863 C C . SER A 1 254 ? 52.962 19.290 11.367 1.00 11.34 253 SER A C 1
ATOM 3864 O O . SER A 1 254 ? 53.722 18.486 11.885 1.00 13.51 253 SER A O 1
ATOM 3872 N N . PRO A 1 255 ? 53.320 20.021 10.312 1.00 11.58 254 PRO A N 1
ATOM 3873 C CA . PRO A 1 255 ? 54.661 19.934 9.714 1.00 15.63 254 PRO A CA 1
ATOM 3874 C C . PRO A 1 255 ? 55.758 20.465 10.629 1.00 18.17 254 PRO A C 1
ATOM 3875 O O . PRO A 1 255 ? 56.937 20.247 10.336 1.00 15.78 254 PRO A O 1
ATOM 3886 N N . CYS A 1 256 ? 55.365 21.158 11.686 1.00 14.57 255 CYS A N 1
ATOM 3887 C CA . CYS A 1 256 ? 56.246 21.602 12.764 1.00 10.58 255 CYS A CA 1
ATOM 3888 C C . CYS A 1 256 ? 57.007 22.879 12.409 1.00 11.23 255 CYS A C 1
ATOM 3889 O O . CYS A 1 256 ? 57.993 22.850 11.674 1.00 15.14 255 CYS A O 1
ATOM 3897 N N . GLY A 1 257 ? 56.524 24.006 12.933 1.00 14.38 256 GLY A N 1
ATOM 3898 C CA . GLY A 1 257 ? 57.098 25.299 12.624 1.00 13.32 256 GLY A CA 1
ATOM 3899 C C . GLY A 1 257 ? 58.519 25.495 13.136 1.00 14.76 256 GLY A C 1
ATOM 3900 O O . GLY A 1 257 ? 59.436 25.934 12.398 1.00 15.01 256 GLY A O 1
ATOM 3904 N N . THR A 1 258 ? 58.721 25.155 14.401 1.00 15.44 257 THR A N 1
ATOM 3905 C CA . THR A 1 258 ? 60.030 25.322 14.989 1.00 12.05 257 THR A CA 1
ATOM 3906 C C . THR A 1 258 ? 61.034 24.331 14.407 1.00 13.28 257 THR A C 1
ATOM 3907 O O . THR A 1 258 ? 62.210 24.663 14.237 1.00 11.69 257 THR A O 1
ATOM 3918 N N . GLY A 1 259 ? 60.584 23.116 14.127 1.00 12.63 258 GLY A N 1
ATOM 3919 C CA . GLY A 1 259 ? 61.470 22.129 13.557 1.00 15.38 258 GLY A CA 1
ATOM 3920 C C . GLY A 1 259 ? 61.875 22.517 12.148 1.00 13.84 258 GLY A C 1
ATOM 3921 O O . GLY A 1 259 ? 63.025 22.329 11.748 1.00 13.10 258 GLY A O 1
ATOM 3925 N N . ASN A 1 260 ? 60.924 23.034 11.376 1.00 11.13 259 ASN A N 1
ATOM 3926 C CA . ASN A 1 260 ? 61.264 23.563 10.062 1.00 13.51 259 ASN A CA 1
ATOM 3927 C C . ASN A 1 260 ? 62.211 24.750 10.124 1.00 14.32 259 ASN A C 1
ATOM 3928 O O . ASN A 1 260 ? 63.064 24.903 9.247 1.00 12.38 259 ASN A O 1
ATOM 3939 N N . SER A 1 261 ? 62.084 25.580 11.150 1.00 13.61 260 SER A N 1
ATOM 3940 C CA . SER A 1 261 ? 62.990 26.716 11.329 1.00 14.69 260 SER A CA 1
ATOM 3941 C C . SER A 1 261 ? 64.426 26.248 11.613 1.00 13.99 260 SER A C 1
ATOM 3942 O O . SER A 1 261 ? 65.409 26.740 11.020 1.00 13.39 260 SER A O 1
ATOM 3950 N N . ALA A 1 262 ? 64.551 25.283 12.493 1.00 14.65 261 ALA A N 1
ATOM 3951 C CA . ALA A 1 262 ? 65.843 24.695 12.803 1.00 12.90 261 ALA A CA 1
ATOM 3952 C C . ALA A 1 262 ? 66.444 24.044 11.560 1.00 13.17 261 ALA A C 1
ATOM 3953 O O . ALA A 1 262 ? 67.629 24.193 11.255 1.00 14.16 261 ALA A O 1
ATOM 3960 N N . ASN A 1 263 ? 65.602 23.363 10.796 1.00 14.31 262 ASN A N 1
ATOM 3961 C CA . ASN A 1 263 ? 66.064 22.720 9.572 1.00 14.63 262 ASN A CA 1
ATOM 3962 C C . ASN A 1 263 ? 66.465 23.765 8.544 1.00 14.97 262 ASN A C 1
ATOM 3963 O O . ASN A 1 263 ? 67.451 23.583 7.831 1.00 14.33 262 ASN A O 1
ATOM 3974 N N . LEU A 1 264 ? 65.706 24.861 8.467 1.00 13.18 263 LEU A N 1
ATOM 3975 C CA . LEU A 1 264 ? 66.067 25.946 7.551 1.00 15.50 263 LEU A CA 1
ATOM 3976 C C . LEU A 1 264 ? 67.462 26.502 7.842 1.00 16.30 263 LEU A C 1
ATOM 3977 O O . LEU A 1 264 ? 68.223 26.850 6.923 1.00 14.12 263 LEU A O 1
ATOM 3993 N N . ALA A 1 265 ? 67.798 26.624 9.122 1.00 13.37 264 ALA A N 1
ATOM 3994 C CA . ALA A 1 265 ? 69.143 27.053 9.481 1.00 14.12 264 ALA A CA 1
ATOM 3995 C C . ALA A 1 265 ? 70.174 26.072 8.908 1.00 14.29 264 ALA A C 1
ATOM 3996 O O . ALA A 1 265 ? 71.240 26.484 8.407 1.00 14.94 264 ALA A O 1
ATOM 4003 N N . THR A 1 266 ? 69.871 24.780 8.948 1.00 15.12 265 THR A N 1
ATOM 4004 C CA . THR A 1 266 ? 70.833 23.810 8.381 1.00 15.36 265 THR A CA 1
ATOM 4005 C C . THR A 1 266 ? 70.902 23.921 6.854 1.00 17.96 265 THR A C 1
ATOM 4006 O O . THR A 1 266 ? 71.979 23.790 6.268 1.00 18.54 265 THR A O 1
ATOM 4017 N N . LEU A 1 267 ? 69.763 24.158 6.206 1.00 18.84 266 LEU A N 1
ATOM 4018 C CA . LEU A 1 267 ? 69.742 24.272 4.744 1.00 14.96 266 LEU A CA 1
ATOM 4019 C C . LEU A 1 267 ? 70.585 25.481 4.334 1.00 15.24 266 LEU A C 1
ATOM 4020 O O . LEU A 1 267 ? 71.348 25.423 3.375 1.00 18.99 266 LEU A O 1
ATOM 4036 N N . HIS A 1 268 ? 70.479 26.572 5.086 1.00 15.65 267 HIS A N 1
ATOM 4037 C CA . HIS A 1 268 ? 71.217 27.751 4.698 1.00 18.60 267 HIS A CA 1
ATOM 4038 C C . HIS A 1 268 ? 72.726 27.530 4.888 1.00 17.06 267 HIS A C 1
ATOM 4039 O O . HIS A 1 268 ? 73.534 27.945 4.044 1.00 18.78 267 HIS A O 1
ATOM 4054 N N . ALA A 1 269 ? 73.093 26.842 5.969 1.00 18.72 268 ALA A N 1
ATOM 4055 C CA . ALA A 1 269 ? 74.490 26.543 6.271 1.00 20.91 268 ALA A CA 1
ATOM 4056 C C . ALA A 1 269 ? 75.091 25.695 5.170 1.00 21.52 268 ALA A C 1
ATOM 4057 O O . ALA A 1 269 ? 76.272 25.844 4.835 1.00 23.83 268 ALA A O 1
ATOM 4064 N N . ARG A 1 270 ? 74.265 24.827 4.600 1.00 20.68 269 ARG A N 1
ATOM 4065 C CA . ARG A 1 270 ? 74.681 23.924 3.525 1.00 22.13 269 ARG A CA 1
ATOM 4066 C C . ARG A 1 270 ? 74.557 24.521 2.116 1.00 21.65 269 ARG A C 1
ATOM 4067 O O . ARG A 1 270 ? 74.838 23.835 1.148 1.00 26.39 269 ARG A O 1
ATOM 4088 N N . GLY A 1 271 ? 74.159 25.787 1.996 1.00 20.77 270 GLY A N 1
ATOM 4089 C CA . GLY A 1 271 ? 74.084 26.445 0.700 1.00 24.86 270 GLY A CA 1
ATOM 4090 C C . GLY A 1 271 ? 72.891 26.057 -0.158 1.00 26.91 270 GLY A C 1
ATOM 4091 O O . GLY A 1 271 ? 72.929 26.242 -1.370 1.00 29.87 270 GLY A O 1
ATOM 4095 N N . ARG A 1 272 ? 71.821 25.554 0.455 1.00 20.49 271 ARG A N 1
ATOM 4096 C CA . ARG A 1 272 ? 70.702 25.011 -0.315 1.00 21.45 271 ARG A CA 1
ATOM 4097 C C . ARG A 1 272 ? 69.506 25.952 -0.400 1.00 27.76 271 ARG A C 1
ATOM 4098 O O . ARG A 1 272 ? 68.564 25.685 -1.136 1.00 30.74 271 ARG A O 1
ATOM 4119 N N . VAL A 1 273 ? 69.562 27.062 0.326 1.00 20.98 272 VAL A N 1
ATOM 4120 C CA . VAL A 1 273 ? 68.499 28.068 0.269 1.00 19.19 272 VAL A CA 1
ATOM 4121 C C . VAL A 1 273 ? 69.096 29.446 0.433 1.00 18.79 272 VAL A C 1
ATOM 4122 O O . VAL A 1 273 ? 70.167 29.611 1.015 1.00 23.04 272 VAL A O 1
ATOM 4135 N N . LYS A 1 274 ? 68.386 30.437 -0.083 1.00 18.30 273 LYS A N 1
ATOM 4136 C CA . LYS A 1 274 ? 68.773 31.820 0.088 1.00 20.33 273 LYS A CA 1
ATOM 4137 C C . LYS A 1 274 ? 67.509 32.658 0.288 1.00 20.64 273 LYS A C 1
ATOM 4138 O O . LYS A 1 274 ? 66.375 32.195 0.007 1.00 17.92 273 LYS A O 1
ATOM 4157 N N . PRO A 1 275 ? 67.685 33.880 0.818 1.00 18.45 274 PRO A N 1
ATOM 4158 C CA . PRO A 1 275 ? 66.515 34.673 1.180 1.00 16.89 274 PRO A CA 1
ATOM 4159 C C . PRO A 1 275 ? 65.596 34.892 -0.002 1.00 18.18 274 PRO A C 1
ATOM 4160 O O . PRO A 1 275 ? 66.041 35.108 -1.119 1.00 20.63 274 PRO A O 1
ATOM 4171 N N . GLY A 1 276 ? 64.301 34.814 0.254 1.00 20.70 275 GLY A N 1
ATOM 4172 C CA . GLY A 1 276 ? 63.310 34.910 -0.796 1.00 20.74 275 GLY A CA 1
ATOM 4173 C C . GLY A 1 276 ? 62.825 33.555 -1.253 1.00 22.47 275 GLY A C 1
ATOM 4174 O O . GLY A 1 276 ? 61.783 33.461 -1.886 1.00 23.47 275 GLY A O 1
ATOM 4178 N N . ASP A 1 277 ? 63.562 32.499 -0.910 1.00 18.06 276 ASP A N 1
ATOM 4179 C CA . ASP A 1 277 ? 63.131 31.140 -1.234 1.00 17.45 276 ASP A CA 1
ATOM 4180 C C . ASP A 1 277 ? 61.998 30.699 -0.302 1.00 20.28 276 ASP A C 1
ATOM 4181 O O . ASP A 1 277 ? 61.927 31.113 0.869 1.00 19.18 276 ASP A O 1
ATOM 4190 N N . SER A 1 278 ? 61.106 29.867 -0.819 1.00 16.09 277 SER A N 1
ATOM 4191 C CA . SER A 1 278 ? 60.115 29.212 0.038 1.00 17.01 277 SER A CA 1
ATOM 4192 C C . SER A 1 278 ? 59.852 27.834 -0.507 1.00 16.03 277 SER A C 1
ATOM 4193 O O . SER A 1 278 ? 60.125 27.566 -1.692 1.00 18.44 277 SER A O 1
ATOM 4201 N N . PHE A 1 279 ? 59.305 26.966 0.336 1.00 15.31 278 PHE A N 1
ATOM 4202 C CA . PHE A 1 279 ? 58.994 25.618 -0.069 1.00 15.78 278 PHE A CA 1
ATOM 4203 C C . PHE A 1 279 ? 57.948 25.061 0.864 1.00 15.28 278 PHE A C 1
ATOM 4204 O O . PHE A 1 279 ? 57.652 25.635 1.930 1.00 16.78 278 PHE A O 1
ATOM 4221 N N . LEU A 1 280 ? 57.395 23.921 0.475 1.00 16.59 279 LEU A N 1
ATOM 4222 C CA . LEU A 1 280 ? 56.350 23.292 1.259 1.00 16.34 279 LEU A CA 1
ATOM 4223 C C . LEU A 1 280 ? 56.958 22.323 2.268 1.00 19.38 279 LEU A C 1
ATOM 4224 O O . LEU A 1 280 ? 58.009 21.704 2.028 1.00 16.53 279 LEU A O 1
ATOM 4240 N N . SER A 1 281 ? 56.326 22.212 3.421 1.00 15.57 280 SER A N 1
ATOM 4241 C CA . SER A 1 281 ? 56.650 21.121 4.324 1.00 13.52 280 SER A CA 1
ATOM 4242 C C . SER A 1 281 ? 55.388 20.339 4.618 1.00 15.98 280 SER A C 1
ATOM 4243 O O . SER A 1 281 ? 54.327 20.930 4.763 1.00 15.94 280 SER A O 1
ATOM 4251 N N . ARG A 1 282 ? 55.510 19.011 4.679 1.00 13.96 281 ARG A N 1
ATOM 4252 C CA . ARG A 1 282 ? 54.373 18.122 4.921 1.00 14.25 281 ARG A CA 1
ATOM 4253 C C . ARG A 1 282 ? 54.602 17.264 6.162 1.00 18.74 281 ARG A C 1
ATOM 4254 O O . ARG A 1 282 ? 55.707 16.791 6.413 1.00 16.71 281 ARG A O 1
ATOM 4275 N N . SER A 1 283 ? 53.546 17.064 6.936 1.00 18.27 282 SER A N 1
ATOM 4276 C CA . SER A 1 283 ? 53.614 16.191 8.102 1.00 16.26 282 SER A CA 1
ATOM 4277 C C . SER A 1 283 ? 53.277 14.740 7.784 1.00 15.08 282 SER A C 1
ATOM 4278 O O . SER A 1 283 ? 52.930 14.394 6.662 1.00 17.74 282 SER A O 1
ATOM 4286 N N . ILE A 1 284 ? 53.269 13.927 8.830 1.00 16.72 283 ILE A N 1
ATOM 4287 C CA . ILE A 1 284 ? 53.007 12.501 8.688 1.00 17.88 283 ILE A CA 1
ATOM 4288 C C . ILE A 1 284 ? 51.578 12.284 8.187 1.00 22.06 283 ILE A C 1
ATOM 4289 O O . ILE A 1 284 ? 51.303 11.291 7.516 1.00 24.24 283 ILE A O 1
ATOM 4305 N N . ILE A 1 285 ? 50.665 13.215 8.483 1.00 17.54 284 ILE A N 1
ATOM 4306 C CA . ILE A 1 285 ? 49.285 13.090 7.993 1.00 19.76 284 ILE A CA 1
ATOM 4307 C C . ILE A 1 285 ? 49.057 13.860 6.698 1.00 20.10 284 ILE A C 1
ATOM 4308 O O . ILE A 1 285 ? 47.945 13.906 6.188 1.00 20.49 284 ILE A O 1
ATOM 4324 N N . GLY A 1 286 ? 50.118 14.454 6.162 1.00 20.04 285 GLY A N 1
ATOM 4325 C CA . GLY A 1 286 ? 50.013 15.156 4.896 1.00 22.95 285 GLY A CA 1
ATOM 4326 C C . GLY A 1 286 ? 49.517 16.590 5.015 1.00 19.40 285 GLY A C 1
ATOM 4327 O O . GLY A 1 286 ? 49.193 17.198 4.007 1.00 22.35 285 GLY A O 1
ATOM 4331 N N . SER A 1 287 ? 49.441 17.146 6.220 1.00 17.85 286 SER A N 1
ATOM 4332 C CA . SER A 1 287 ? 49.075 18.555 6.334 1.00 16.78 286 SER A CA 1
ATOM 4333 C C . SER A 1 287 ? 50.296 19.396 5.991 1.00 17.36 286 SER A C 1
ATOM 4334 O O . SER A 1 287 ? 51.401 18.868 5.947 1.00 16.78 286 SER A O 1
ATOM 4342 N N . GLN A 1 288 ? 50.087 20.676 5.667 1.00 14.86 287 GLN A N 1
ATOM 4343 C CA . GLN A 1 288 ? 51.116 21.452 4.978 1.00 14.77 287 GLN A CA 1
ATOM 4344 C C . GLN A 1 288 ? 51.352 22.805 5.608 1.00 19.19 287 GLN A C 1
ATOM 4345 O O . GLN A 1 288 ? 50.393 23.448 6.041 1.00 15.73 287 GLN A O 1
ATOM 4359 N N . PHE A 1 289 ? 52.628 23.231 5.626 1.00 15.13 288 PHE A N 1
ATOM 4360 C CA . PHE A 1 289 ? 53.014 24.602 5.919 1.00 16.54 288 PHE A CA 1
ATOM 4361 C C . PHE A 1 289 ? 53.816 25.126 4.727 1.00 16.67 288 PHE A C 1
ATOM 4362 O O . PHE A 1 289 ? 54.461 24.356 4.027 1.00 18.12 288 PHE A O 1
ATOM 4379 N N . THR A 1 290 ? 53.847 26.441 4.533 1.00 14.44 289 THR A N 1
ATOM 4380 C CA . THR A 1 290 ? 54.846 27.017 3.629 1.00 14.24 289 THR A CA 1
ATOM 4381 C C . THR A 1 290 ? 55.956 27.592 4.488 1.00 18.59 289 THR A C 1
ATOM 4382 O O . THR A 1 290 ? 55.684 28.330 5.416 1.00 16.50 289 THR A O 1
ATOM 4393 N N . VAL A 1 291 ? 57.199 27.236 4.180 1.00 13.54 290 VAL A N 1
ATOM 4394 C CA . VAL A 1 291 ? 58.369 27.686 4.927 1.00 12.54 290 VAL A CA 1
ATOM 4395 C C . VAL A 1 291 ? 59.144 28.649 4.050 1.00 13.30 290 VAL A C 1
ATOM 4396 O O . VAL A 1 291 ? 59.415 28.333 2.881 1.00 15.12 290 VAL A O 1
ATOM 4409 N N . GLY A 1 292 ? 59.472 29.820 4.591 1.00 13.79 291 GLY A N 1
ATOM 4410 C CA . GLY A 1 292 ? 60.195 30.837 3.820 1.00 14.47 291 GLY A CA 1
ATOM 4411 C C . GLY A 1 292 ? 61.465 31.259 4.527 1.00 13.75 291 GLY A C 1
ATOM 4412 O O . GLY A 1 292 ? 61.570 31.135 5.748 1.00 12.60 291 GLY A O 1
ATOM 4416 N N . LEU A 1 293 ? 62.444 31.742 3.751 1.00 17.45 292 LEU A N 1
ATOM 4417 C CA . LEU A 1 293 ? 63.637 32.392 4.312 1.00 16.95 292 LEU A CA 1
ATOM 4418 C C . LEU A 1 293 ? 63.581 33.887 4.033 1.00 15.57 292 LEU A C 1
ATOM 4419 O O . LEU A 1 293 ? 63.749 34.310 2.916 1.00 15.89 292 LEU A O 1
ATOM 4435 N N . GLN A 1 294 ? 63.295 34.679 5.056 1.00 13.23 293 GLN A N 1
ATOM 4436 C CA . GLN A 1 294 ? 63.116 36.106 4.889 1.00 15.33 293 GLN A CA 1
ATOM 4437 C C . GLN A 1 294 ? 64.437 36.829 4.761 1.00 18.62 293 GLN A C 1
ATOM 4438 O O . GLN A 1 294 ? 64.601 37.731 3.925 1.00 16.84 293 GLN A O 1
ATOM 4452 N N . GLY A 1 295 ? 65.374 36.436 5.607 1.00 13.65 294 GLY A N 1
ATOM 4453 C CA . GLY A 1 295 ? 66.666 37.101 5.670 1.00 14.02 294 GLY A CA 1
ATOM 4454 C C . GLY A 1 295 ? 67.561 36.443 6.699 1.00 15.52 294 GLY A C 1
ATOM 4455 O O . GLY A 1 295 ? 67.263 35.346 7.217 1.00 16.24 294 GLY A O 1
ATOM 4459 N N . LEU A 1 296 ? 68.686 37.099 6.961 1.00 16.14 295 LEU A N 1
ATOM 4460 C CA . LEU A 1 296 ? 69.705 36.593 7.847 1.00 14.32 295 LEU A CA 1
ATOM 4461 C C . LEU A 1 296 ? 69.929 37.536 9.018 1.00 14.73 295 LEU A C 1
ATOM 4462 O O . LEU A 1 296 ? 69.641 38.740 8.947 1.00 15.06 295 LEU A O 1
ATOM 4478 N N . THR A 1 297 ? 70.473 36.986 10.099 1.00 14.88 296 THR A N 1
ATOM 4479 C CA . THR A 1 297 ? 70.899 37.793 11.221 1.00 16.04 296 THR A CA 1
ATOM 4480 C C . THR A 1 297 ? 72.043 37.001 11.879 1.00 16.58 296 THR A C 1
ATOM 4481 O O . THR A 1 297 ? 72.618 36.106 11.241 1.00 15.89 296 THR A O 1
ATOM 4492 N N . THR A 1 298 ? 72.435 37.363 13.095 1.00 18.15 297 THR A N 1
ATOM 4493 C CA . THR A 1 298 ? 73.394 36.556 13.850 1.00 19.52 297 THR A CA 1
ATOM 4494 C C . THR A 1 298 ? 72.838 36.410 15.248 1.00 19.07 297 THR A C 1
ATOM 4495 O O . THR A 1 298 ? 72.095 37.268 15.692 1.00 24.50 297 THR A O 1
ATOM 4506 N N . VAL A 1 299 ? 73.181 35.307 15.903 1.00 20.97 298 VAL A N 1
ATOM 4507 C CA . VAL A 1 299 ? 72.888 35.080 17.310 1.00 20.78 298 VAL A CA 1
ATOM 4508 C C . VAL A 1 299 ? 74.178 34.736 18.008 1.00 23.03 298 VAL A C 1
ATOM 4509 O O . VAL A 1 299 ? 74.829 33.744 17.671 1.00 23.90 298 VAL A O 1
ATOM 4522 N N . ALA A 1 300 ? 74.556 35.589 18.964 1.00 25.91 299 ALA A N 1
ATOM 4523 C CA . ALA A 1 300 ? 75.761 35.383 19.758 1.00 28.21 299 ALA A CA 1
ATOM 4524 C C . ALA A 1 300 ? 76.948 35.050 18.863 1.00 29.68 299 ALA A C 1
ATOM 4525 O O . ALA A 1 300 ? 77.739 34.168 19.166 1.00 33.11 299 ALA A O 1
ATOM 4532 N N . GLY A 1 301 ? 77.067 35.767 17.749 1.00 28.95 300 GLY A N 1
ATOM 4533 C CA . GLY A 1 301 ? 78.255 35.662 16.922 1.00 29.11 300 GLY A CA 1
ATOM 4534 C C . GLY A 1 301 ? 78.159 34.677 15.767 1.00 27.52 300 GLY A C 1
ATOM 4535 O O . GLY A 1 301 ? 79.048 34.642 14.924 1.00 34.96 300 GLY A O 1
ATOM 4539 N N . ARG A 1 302 ? 77.126 33.846 15.721 1.00 33.43 301 ARG A N 1
ATOM 4540 C CA . ARG A 1 302 ? 77.051 32.950 14.579 1.00 40.88 301 ARG A CA 1
ATOM 4541 C C . ARG A 1 302 ? 75.895 33.256 13.682 1.00 27.29 301 ARG A C 1
ATOM 4542 O O . ARG A 1 302 ? 74.941 33.915 14.079 1.00 24.66 301 ARG A O 1
ATOM 4563 N N . SER A 1 303 ? 76.045 32.798 12.447 1.00 21.14 302 SER A N 1
ATOM 4564 C CA . SER A 1 303 ? 75.080 33.027 11.406 1.00 19.73 302 SER A CA 1
ATOM 4565 C C . SER A 1 303 ? 73.725 32.493 11.820 1.00 18.94 302 SER A C 1
ATOM 4566 O O . SER A 1 303 ? 73.623 31.436 12.457 1.00 20.44 302 SER A O 1
ATOM 4574 N N . ALA A 1 304 ? 72.684 33.212 11.442 1.00 17.71 303 ALA A N 1
ATOM 4575 C CA . ALA A 1 304 ? 71.334 32.786 11.781 1.00 16.98 303 ALA A CA 1
ATOM 4576 C C . ALA A 1 304 ? 70.370 33.171 10.678 1.00 16.01 303 ALA A C 1
ATOM 4577 O O . ALA A 1 304 ? 70.653 34.061 9.877 1.00 16.56 303 ALA A O 1
ATOM 4584 N N . VAL A 1 305 ? 69.244 32.487 10.634 1.00 15.57 304 VAL A N 1
ATOM 4585 C CA . VAL A 1 305 ? 68.211 32.739 9.644 1.00 15.67 304 VAL A CA 1
ATOM 4586 C C . VAL A 1 305 ? 66.953 33.278 10.292 1.00 14.72 304 VAL A C 1
ATOM 4587 O O . VAL A 1 305 ? 66.673 32.974 11.441 1.00 15.51 304 VAL A O 1
ATOM 4600 N N . ILE A 1 306 ? 66.209 34.057 9.515 1.00 13.93 305 ILE A N 1
ATOM 4601 C CA . ILE A 1 306 ? 64.870 34.504 9.886 1.00 13.57 305 ILE A CA 1
ATOM 4602 C C . ILE A 1 306 ? 63.850 33.741 9.051 1.00 13.65 305 ILE A C 1
ATOM 4603 O O . ILE A 1 306 ? 63.654 34.044 7.868 1.00 14.98 305 ILE A O 1
ATOM 4619 N N . PRO A 1 307 ? 63.209 32.723 9.657 1.00 14.94 306 PRO A N 1
ATOM 4620 C CA . PRO A 1 307 ? 62.247 31.893 8.941 1.00 13.42 306 PRO A CA 1
ATOM 4621 C C . PRO A 1 307 ? 60.869 32.523 8.921 1.00 13.86 306 PRO A C 1
ATOM 4622 O O . PRO A 1 307 ? 60.549 33.332 9.815 1.00 16.19 306 PRO A O 1
ATOM 4633 N N . THR A 1 308 ? 60.074 32.180 7.910 1.00 16.11 307 THR A N 1
ATOM 4634 C CA . THR A 1 308 ? 58.636 32.408 7.989 1.00 14.20 307 THR A CA 1
ATOM 4635 C C . THR A 1 308 ? 57.901 31.071 7.874 1.00 14.51 307 THR A C 1
ATOM 4636 O O . THR A 1 308 ? 58.361 30.152 7.210 1.00 14.18 307 THR A O 1
ATOM 4647 N N . ILE A 1 309 ? 56.768 30.966 8.568 1.00 14.91 308 ILE A N 1
ATOM 4648 C CA . ILE A 1 309 ? 55.970 29.747 8.593 1.00 16.48 308 ILE A CA 1
ATOM 4649 C C . ILE A 1 309 ? 54.544 30.172 8.328 1.00 16.23 308 ILE A C 1
ATOM 4650 O O . ILE A 1 309 ? 54.021 31.024 9.055 1.00 14.74 308 ILE A O 1
ATOM 4666 N N . THR A 1 310 ? 53.925 29.596 7.293 1.00 15.52 309 THR A N 1
ATOM 4667 C CA . THR A 1 310 ? 52.522 29.893 6.945 1.00 16.80 309 THR A CA 1
ATOM 4668 C C . THR A 1 310 ? 51.668 28.661 7.104 1.00 16.52 309 THR A C 1
ATOM 4669 O O . THR A 1 310 ? 51.990 27.610 6.566 1.00 16.37 309 THR A O 1
ATOM 4680 N N . GLY A 1 311 ? 50.560 28.810 7.828 1.00 16.03 310 GLY A N 1
ATOM 4681 C CA . GLY A 1 311 ? 49.583 27.750 7.963 1.00 18.33 310 GLY A CA 1
ATOM 4682 C C . GLY A 1 311 ? 48.269 28.333 8.422 1.00 17.81 310 GLY A C 1
ATOM 4683 O O . GLY A 1 311 ? 48.120 29.548 8.490 1.00 18.41 310 GLY A O 1
ATOM 4687 N N . ARG A 1 312 ? 47.305 27.468 8.727 1.00 17.04 311 ARG A N 1
ATOM 4688 C CA . ARG A 1 312 ? 45.957 27.909 9.072 1.00 17.87 311 ARG A CA 1
ATOM 4689 C C . ARG A 1 312 ? 45.523 27.309 10.393 1.00 16.98 311 ARG A C 1
ATOM 4690 O O . ARG A 1 312 ? 45.816 26.140 10.660 1.00 17.02 311 ARG A O 1
ATOM 4711 N N . GLY A 1 313 ? 44.801 28.104 11.192 1.00 20.55 312 GLY A N 1
ATOM 4712 C CA . GLY A 1 313 ? 44.180 27.647 12.428 1.00 19.13 312 GLY A CA 1
ATOM 4713 C C . GLY A 1 313 ? 42.658 27.549 12.311 1.00 19.34 312 GLY A C 1
ATOM 4714 O O . GLY A 1 313 ? 42.031 28.378 11.643 1.00 22.91 312 GLY A O 1
ATOM 4718 N N . PHE A 1 314 ? 42.097 26.530 12.960 1.00 17.63 313 PHE A N 1
ATOM 4719 C CA . PHE A 1 314 ? 40.661 26.279 12.965 1.00 21.36 313 PHE A CA 1
ATOM 4720 C C . PHE A 1 314 ? 40.184 26.112 14.388 1.00 20.74 313 PHE A C 1
ATOM 4721 O O . PHE A 1 314 ? 40.647 25.222 15.118 1.00 19.06 313 PHE A O 1
ATOM 4738 N N . THR A 1 315 ? 39.244 26.979 14.775 1.00 23.48 314 THR A N 1
ATOM 4739 C CA . THR A 1 315 ? 38.641 26.957 16.094 1.00 21.78 314 THR A CA 1
ATOM 4740 C C . THR A 1 315 ? 37.519 25.940 16.020 1.00 27.72 314 THR A C 1
ATOM 4741 O O . THR A 1 315 ? 36.715 25.978 15.098 1.00 32.50 314 THR A O 1
ATOM 4752 N N . TYR A 1 316 ? 37.478 25.018 16.971 1.00 22.85 315 TYR A N 1
ATOM 4753 C CA . TYR A 1 316 ? 36.498 23.938 16.927 1.00 22.56 315 TYR A CA 1
ATOM 4754 C C . TYR A 1 316 ? 35.697 23.835 18.205 1.00 22.23 315 TYR A C 1
ATOM 4755 O O . TYR A 1 316 ? 34.800 23.009 18.314 1.00 23.78 315 TYR A O 1
ATOM 4773 N N . GLY A 1 317 ? 35.961 24.706 19.168 1.00 19.26 316 GLY A N 1
ATOM 4774 C CA . GLY A 1 317 ? 35.167 24.674 20.386 1.00 21.36 316 GLY A CA 1
ATOM 4775 C C . GLY A 1 317 ? 35.670 25.579 21.496 1.00 20.74 316 GLY A C 1
ATOM 4776 O O . GLY A 1 317 ? 36.623 26.324 21.325 1.00 19.34 316 GLY A O 1
ATOM 4780 N N . ILE A 1 318 ? 35.000 25.513 22.634 1.00 19.85 317 ILE A N 1
ATOM 4781 C CA . ILE A 1 318 ? 35.389 26.270 23.811 1.00 21.70 317 ILE A CA 1
ATOM 4782 C C . ILE A 1 318 ? 35.265 25.386 25.035 1.00 21.36 317 ILE A C 1
ATOM 4783 O O . ILE A 1 318 ? 34.312 24.615 25.149 1.00 23.03 317 ILE A O 1
ATOM 4799 N N . HIS A 1 319 ? 36.224 25.486 25.948 1.00 20.96 318 HIS A N 1
ATOM 4800 C CA . HIS A 1 319 ? 36.197 24.687 27.178 1.00 20.95 318 HIS A CA 1
ATOM 4801 C C . HIS A 1 319 ? 36.211 25.597 28.363 1.00 27.81 318 HIS A C 1
ATOM 4802 O O . HIS A 1 319 ? 36.866 26.630 28.348 1.00 24.47 318 HIS A O 1
ATOM 4817 N N . GLN A 1 320 ? 35.494 25.189 29.400 1.00 20.62 319 GLN A N 1
ATOM 4818 C CA . GLN A 1 320 ? 35.618 25.812 30.705 1.00 21.68 319 GLN A CA 1
ATOM 4819 C C . GLN A 1 320 ? 36.051 24.726 31.655 1.00 31.49 319 GLN A C 1
ATOM 4820 O O . GLN A 1 320 ? 35.414 23.675 31.760 1.00 30.06 319 GLN A O 1
ATOM 4834 N N . VAL A 1 321 ? 37.156 24.975 32.336 1.00 24.96 320 VAL A N 1
ATOM 4835 C CA . VAL A 1 321 ? 37.712 24.000 33.251 1.00 22.33 320 VAL A CA 1
ATOM 4836 C C . VAL A 1 321 ? 37.658 24.574 34.663 1.00 22.83 320 VAL A C 1
ATOM 4837 O O . VAL A 1 321 ? 38.114 25.691 34.898 1.00 25.65 320 VAL A O 1
ATOM 4850 N N . ALA A 1 322 ? 37.105 23.819 35.603 1.00 23.72 321 ALA A N 1
ATOM 4851 C CA . ALA A 1 322 ? 37.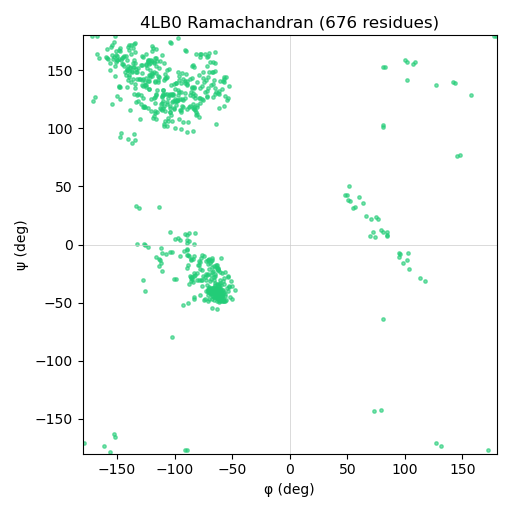065 24.295 36.981 1.00 31.49 321 ALA A CA 1
ATOM 4852 C C . ALA A 1 322 ? 38.454 24.161 37.583 1.00 33.71 321 ALA A C 1
ATOM 4853 O O . ALA A 1 322 ? 39.038 23.083 37.589 1.00 30.48 321 ALA A O 1
ATOM 4860 N N . LEU A 1 323 ? 38.984 25.261 38.094 1.00 48.34 322 LEU A N 1
ATOM 4861 C CA . LEU A 1 323 ? 40.287 25.237 38.739 1.00 43.45 322 LEU A CA 1
ATOM 4862 C C . LEU A 1 323 ? 40.153 24.852 40.217 1.00 47.79 322 LEU A C 1
ATOM 4863 O O . LEU A 1 323 ? 41.062 24.270 40.798 1.00 53.16 322 LEU A O 1
ATOM 4879 N N . ASP A 1 324 ? 39.008 25.169 40.810 1.00 52.61 323 ASP A N 1
ATOM 4880 C CA . ASP A 1 324 ? 38.745 24.860 42.214 1.00 56.37 323 ASP A CA 1
ATOM 4881 C C . ASP A 1 324 ? 37.882 23.601 42.371 1.00 57.76 323 ASP A C 1
ATOM 4882 O O . ASP A 1 324 ? 38.078 22.606 41.665 1.00 60.77 323 ASP A O 1
ATOM 4891 N N . ASP A 1 327 ? 39.271 17.206 43.847 1.00 59.84 326 ASP A N 1
ATOM 4892 C CA . ASP A 1 327 ? 39.071 15.903 43.217 1.00 55.67 326 ASP A CA 1
ATOM 4893 C C . ASP A 1 327 ? 40.059 14.855 43.750 1.00 55.07 326 ASP A C 1
ATOM 4894 O O . ASP A 1 327 ? 41.266 15.098 43.769 1.00 55.39 326 ASP A O 1
ATOM 4902 N N . PRO A 1 328 ? 39.543 13.690 44.186 1.00 59.13 327 PRO A N 1
ATOM 4903 C CA . PRO A 1 328 ? 40.298 12.575 44.786 1.00 61.54 327 PRO A CA 1
ATOM 4904 C C . PRO A 1 328 ? 41.389 11.945 43.926 1.00 62.54 327 PRO A C 1
ATOM 4905 O O . PRO A 1 328 ? 42.171 11.143 44.438 1.00 67.13 327 PRO A O 1
ATOM 4916 N N . LEU A 1 329 ? 41.427 12.271 42.643 1.00 64.82 328 LEU A N 1
ATOM 4917 C CA . LEU A 1 329 ? 42.637 12.074 41.860 1.00 61.42 328 LEU A CA 1
ATOM 4918 C C . LEU A 1 329 ? 43.255 13.459 41.752 1.00 66.69 328 LEU A C 1
ATOM 4919 O O . LEU A 1 329 ? 44.184 13.794 42.493 1.00 67.38 328 LEU A O 1
ATOM 4935 N N . GLY A 1 330 ? 42.719 14.266 40.839 1.00 73.33 329 GLY A N 1
ATOM 4936 C CA . GLY A 1 330 ? 42.941 15.698 40.849 1.00 67.49 329 GLY A CA 1
ATOM 4937 C C . GLY A 1 330 ? 44.241 16.184 40.247 1.00 68.23 329 GLY A C 1
ATOM 4938 O O . GLY A 1 330 ? 44.220 16.904 39.252 1.00 76.38 329 GLY A O 1
ATOM 4942 N N . GLY A 1 331 ? 45.371 15.821 40.847 1.00 55.70 330 GLY A N 1
ATOM 4943 C CA . GLY A 1 331 ? 46.642 16.394 40.439 1.00 45.07 330 GLY A CA 1
ATOM 4944 C C . GLY A 1 331 ? 46.864 16.271 38.944 1.00 38.99 330 GLY A C 1
ATOM 4945 O O . GLY A 1 331 ? 47.253 17.221 38.266 1.00 36.86 330 GLY A O 1
ATOM 4949 N N . GLY A 1 332 ? 46.576 15.089 38.415 1.00 31.57 331 GLY A N 1
ATOM 4950 C CA . GLY A 1 332 ? 46.950 14.742 37.064 1.00 28.79 331 GLY A CA 1
ATOM 4951 C C . GLY A 1 332 ? 47.709 13.431 37.077 1.00 34.47 331 GLY A C 1
ATOM 4952 O O . GLY A 1 332 ? 48.568 13.204 37.939 1.00 36.04 331 GLY A O 1
ATOM 4956 N N . PHE A 1 333 ? 47.391 12.557 36.128 1.00 29.39 332 PHE A N 1
ATOM 4957 C CA . PHE A 1 333 ? 48.066 11.267 36.038 1.00 29.91 332 PHE A CA 1
ATOM 4958 C C . PHE A 1 333 ? 48.172 10.795 34.599 1.00 24.10 332 PHE A C 1
ATOM 4959 O O . PHE A 1 333 ? 47.545 11.361 33.697 1.00 22.50 332 PHE A O 1
ATOM 4976 N N . VAL A 1 334 ? 48.988 9.762 34.386 1.00 24.02 333 VAL A N 1
ATOM 4977 C CA . VAL A 1 334 ? 49.112 9.131 33.065 1.00 21.88 333 VAL A CA 1
ATOM 4978 C C . VAL A 1 334 ? 49.199 7.612 33.228 1.00 22.40 333 VAL A C 1
ATOM 4979 O O . VAL A 1 334 ? 49.388 7.108 34.313 1.00 24.52 333 VAL A O 1
ATOM 4992 N N . LEU A 1 335 ? 49.056 6.909 32.129 1.00 24.12 334 LEU A N 1
ATOM 4993 C CA . LEU A 1 335 ? 49.302 5.490 32.095 1.00 23.73 334 LEU A CA 1
ATOM 4994 C C . LEU A 1 335 ? 50.027 5.308 30.788 1.00 19.68 334 LEU A C 1
ATOM 4995 O O . LEU A 1 335 ? 49.834 6.099 29.856 1.00 17.96 334 LEU A O 1
ATOM 5011 N N . THR A 1 336 ? 50.861 4.288 30.716 1.00 20.14 335 THR A N 1
ATOM 5012 C CA . THR A 1 336 ? 51.684 4.079 29.544 1.00 19.10 335 THR A CA 1
ATOM 5013 C C . THR A 1 336 ? 50.879 3.618 28.326 1.00 17.24 335 THR A C 1
ATOM 5014 O O . THR A 1 336 ? 51.403 3.623 27.213 1.00 17.28 335 THR A O 1
ATOM 5025 N N . ASP A 1 337 ? 49.626 3.199 28.521 1.00 18.14 336 ASP A N 1
ATOM 5026 C CA . ASP A 1 337 ? 48.860 2.628 27.413 1.00 18.52 336 ASP A CA 1
ATOM 5027 C C . ASP A 1 337 ? 48.732 3.587 26.236 1.00 21.21 336 ASP A C 1
ATOM 5028 O O . ASP A 1 337 ? 48.990 3.219 25.098 1.00 19.12 336 ASP A O 1
ATOM 5037 N N . VAL A 1 338 ? 48.346 4.821 26.511 1.00 15.13 337 VAL A N 1
ATOM 5038 C CA . VAL A 1 338 ? 48.208 5.797 25.454 1.00 15.79 337 VAL A CA 1
ATOM 5039 C C . VAL A 1 338 ? 49.250 6.927 25.527 1.00 18.41 337 VAL A C 1
ATOM 5040 O O . VAL A 1 338 ? 49.439 7.630 24.547 1.00 18.65 337 VAL A O 1
ATOM 5053 N N . TRP A 1 339 ? 49.925 7.086 26.667 1.00 15.16 338 TRP A N 1
ATOM 5054 C CA . TRP A 1 339 ? 50.914 8.146 26.815 1.00 15.37 338 TRP A CA 1
ATOM 5055 C C . TRP A 1 339 ? 52.307 7.689 26.369 1.00 17.72 338 TRP A C 1
ATOM 5056 O O . TRP A 1 339 ? 53.166 8.502 26.063 1.00 19.87 338 TRP A O 1
ATOM 5077 N N . GLY A 1 340 ? 52.520 6.384 26.325 1.00 18.71 339 GLY A N 1
ATOM 5078 C CA . GLY A 1 340 ? 53.780 5.846 25.838 1.00 19.43 339 GLY A CA 1
ATOM 5079 C C . GLY A 1 340 ? 54.591 5.259 26.967 1.00 23.92 339 GLY A C 1
ATOM 5080 O O . GLY A 1 340 ? 54.406 5.612 28.139 1.00 22.16 339 GLY A O 1
ATOM 5084 N N . ALA A 1 341 ? 55.487 4.348 26.613 1.00 22.63 340 ALA A N 1
ATOM 5085 C CA . ALA A 1 341 ? 56.338 3.690 27.593 1.00 23.80 340 ALA A CA 1
ATOM 5086 C C . ALA A 1 341 ? 57.100 4.658 28.487 1.00 24.67 340 ALA A C 1
ATOM 5087 O O . ALA A 1 341 ? 57.274 4.408 29.684 1.00 26.30 340 ALA A O 1
ATOM 5094 N N . ALA A 1 342 ? 57.601 5.748 27.914 1.00 27.85 341 ALA A N 1
ATOM 5095 C CA . ALA A 1 342 ? 58.379 6.712 28.683 1.00 29.37 341 ALA A CA 1
ATOM 5096 C C . ALA A 1 342 ? 57.590 7.400 29.801 1.00 28.81 341 ALA A C 1
ATOM 5097 O O . ALA A 1 342 ? 58.196 7.952 30.729 1.00 34.31 341 ALA A O 1
ATOM 5104 N N . ALA A 1 343 ? 56.259 7.393 29.706 1.00 23.86 342 ALA A N 1
ATOM 5105 C CA . ALA A 1 343 ? 55.411 8.089 30.683 1.00 23.90 342 ALA A CA 1
ATOM 5106 C C . ALA A 1 343 ? 55.521 7.507 32.084 1.00 32.60 342 ALA A C 1
ATOM 5107 O O . ALA A 1 343 ? 55.168 8.161 33.064 1.00 33.72 342 ALA A O 1
ATOM 5114 N N . GLU A 1 344 ? 56.009 6.282 32.175 1.00 32.77 343 GLU A N 1
ATOM 5115 C CA . GLU A 1 344 ? 56.101 5.592 33.456 1.00 39.25 343 GLU A CA 1
ATOM 5116 C C . GLU A 1 344 ? 56.808 6.465 34.496 1.00 48.13 343 GLU A C 1
ATOM 5117 O O . GLU A 1 344 ? 56.515 6.390 35.687 1.00 53.33 343 GLU A O 1
ATOM 5129 N N . THR A 1 345 ? 57.741 7.290 34.027 1.00 50.13 344 THR A N 1
ATOM 5130 C CA . THR A 1 345 ? 58.372 8.324 34.850 1.00 59.23 344 THR A CA 1
ATOM 5131 C C . THR A 1 345 ? 57.345 9.326 35.399 1.00 62.56 344 THR A C 1
ATOM 5132 O O . THR A 1 345 ? 57.636 10.089 36.330 1.00 56.21 344 THR A O 1
ATOM 5143 N N . SER B 1 1 ? 23.836 27.974 2.593 1.00 73.52 0 SER B N 1
ATOM 5144 C CA . SER B 1 1 ? 23.610 27.157 3.821 1.00 67.08 0 SER B CA 1
ATOM 5145 C C . SER B 1 1 ? 24.118 27.892 5.071 1.00 62.27 0 SER B C 1
ATOM 5146 O O . SER B 1 1 ? 24.172 29.120 5.097 1.00 59.76 0 SER B O 1
ATOM 5156 N N . MET B 1 2 ? 24.474 27.146 6.111 1.00 58.78 1 MET B N 1
ATOM 5157 C CA . MET B 1 2 ? 24.957 27.762 7.340 1.00 65.58 1 MET B CA 1
ATOM 5158 C C . MET B 1 2 ? 26.419 27.404 7.580 1.00 61.46 1 MET B C 1
ATOM 5159 O O . MET B 1 2 ? 26.837 26.262 7.353 1.00 47.29 1 MET B O 1
ATOM 5173 N N . ARG B 1 3 ? 27.194 28.384 8.041 1.00 60.17 2 ARG B N 1
ATOM 5174 C CA . ARG B 1 3 ? 28.608 28.163 8.336 1.00 49.17 2 ARG B CA 1
ATOM 5175 C C . ARG B 1 3 ? 28.816 27.134 9.433 1.00 43.48 2 ARG B C 1
ATOM 5176 O O . ARG B 1 3 ? 29.747 26.329 9.367 1.00 36.50 2 ARG B O 1
ATOM 5197 N N . TRP B 1 4 ? 27.950 27.166 10.443 1.00 40.08 3 TRP B N 1
ATOM 5198 C CA . TRP B 1 4 ? 28.161 26.357 11.655 1.00 41.18 3 TRP B CA 1
ATOM 5199 C C . TRP B 1 4 ? 27.163 25.214 11.765 1.00 47.19 3 TRP B C 1
ATOM 5200 O O . TRP B 1 4 ? 25.955 25.397 11.580 1.00 52.75 3 TRP B O 1
ATOM 5221 N N . LYS B 1 5 ? 27.688 24.029 12.064 1.00 42.02 4 LYS B N 1
ATOM 5222 C CA . LYS B 1 5 ? 26.881 22.823 12.199 1.00 45.82 4 LYS B CA 1
ATOM 5223 C C . LYS B 1 5 ? 27.288 22.054 13.448 1.00 36.90 4 LYS B C 1
ATOM 5224 O O . LYS B 1 5 ? 28.336 22.318 14.033 1.00 36.66 4 LYS B O 1
ATOM 5243 N N . ARG B 1 6 ? 26.447 21.104 13.852 1.00 36.49 5 ARG B N 1
ATOM 5244 C CA . ARG B 1 6 ? 26.740 20.225 14.978 1.00 41.68 5 ARG B CA 1
ATOM 5245 C C . ARG B 1 6 ? 27.195 20.982 16.229 1.00 34.36 5 ARG B C 1
ATOM 5246 O O . ARG B 1 6 ? 28.106 20.549 16.910 1.00 32.88 5 ARG B O 1
ATOM 5267 N N . MET B 1 7 ? 26.537 22.097 16.541 1.00 27.66 6 MET B N 1
ATOM 5268 C CA . MET B 1 7 ? 26.819 22.829 17.793 1.00 33.12 6 MET B CA 1
ATOM 5269 C C . MET B 1 7 ? 26.281 22.043 19.013 1.00 38.76 6 MET B C 1
ATOM 5270 O O . MET B 1 7 ? 25.064 21.956 19.210 1.00 35.18 6 MET B O 1
ATOM 5284 N N A MET B 1 8 ? 27.184 21.487 19.817 0.65 21.67 7 MET B N 1
ATOM 5285 N N B MET B 1 8 ? 27.193 21.489 19.814 0.35 23.97 7 MET B N 1
ATOM 5286 C CA A MET B 1 8 ? 26.802 20.630 20.939 0.65 21.49 7 MET B CA 1
ATOM 5287 C CA B MET B 1 8 ? 26.848 20.595 20.923 0.35 22.09 7 MET B CA 1
ATOM 5288 C C A MET B 1 8 ? 27.530 20.981 22.235 0.65 24.40 7 MET B C 1
ATOM 5289 C C B MET B 1 8 ? 27.511 21.038 22.231 0.35 24.41 7 MET B C 1
ATOM 5290 O O A MET B 1 8 ? 28.687 21.390 22.231 0.65 27.12 7 MET B O 1
ATOM 5291 O O B MET B 1 8 ? 28.609 21.591 22.223 0.35 27.54 7 MET B O 1
ATOM 5318 N N . GLN B 1 9 ? 26.831 20.792 23.351 1.00 18.62 8 GLN B N 1
ATOM 5319 C CA . GLN B 1 9 ? 27.321 21.169 24.659 1.00 17.94 8 GLN B CA 1
ATOM 5320 C C . GLN B 1 9 ? 27.451 19.933 25.531 1.00 19.37 8 GLN B C 1
ATOM 5321 O O . GLN B 1 9 ? 26.534 19.113 25.587 1.00 17.61 8 GLN B O 1
ATOM 5336 N N . LEU B 1 10 ? 28.592 19.781 26.202 1.00 17.00 9 LEU B N 1
ATOM 5337 C CA . LEU B 1 10 ? 28.892 18.554 26.936 1.00 16.54 9 LEU B CA 1
ATOM 5338 C C . LEU B 1 10 ? 29.451 18.874 28.313 1.00 15.35 9 LEU B C 1
ATOM 5339 O O . LEU B 1 10 ? 30.219 19.811 28.470 1.00 23.43 9 LEU B O 1
ATOM 5355 N N . LEU B 1 11 ? 29.014 18.131 29.318 1.00 14.41 10 LEU B N 1
ATOM 5356 C CA . LEU B 1 11 ? 29.644 18.214 30.643 1.00 14.91 10 LEU B CA 1
ATOM 5357 C C . LEU B 1 11 ? 30.790 17.218 30.738 1.00 17.38 10 LEU B C 1
ATOM 5358 O O . LEU B 1 11 ? 30.681 16.075 30.275 1.00 17.47 10 LEU B O 1
ATOM 5374 N N . ASP B 1 12 ? 31.897 17.661 31.321 1.00 16.48 11 ASP B N 1
ATOM 5375 C CA . ASP B 1 12 ? 33.051 16.818 31.519 1.00 14.34 11 ASP B CA 1
ATOM 5376 C C . ASP B 1 12 ? 32.993 16.191 32.891 1.00 19.55 11 ASP B C 1
ATOM 5377 O O . ASP B 1 12 ? 33.008 16.873 33.904 1.00 19.19 11 ASP B O 1
ATOM 5386 N N . VAL B 1 13 ? 32.951 14.871 32.907 1.00 13.45 12 VAL B N 1
ATOM 5387 C CA . VAL B 1 13 ? 32.772 14.129 34.140 1.00 11.23 12 VAL B CA 1
ATOM 5388 C C . VAL B 1 13 ? 33.691 12.930 34.056 1.00 16.57 12 VAL B C 1
ATOM 5389 O O . VAL B 1 13 ? 33.958 12.447 32.972 1.00 14.31 12 VAL B O 1
ATOM 5402 N N . HIS B 1 14 ? 34.185 12.457 35.193 1.00 17.35 13 HIS B N 1
ATOM 5403 C CA . HIS B 1 14 ? 34.799 11.140 35.220 1.00 16.05 13 HIS B CA 1
ATOM 5404 C C . HIS B 1 14 ? 34.320 10.370 36.413 1.00 14.58 13 HIS B C 1
ATOM 5405 O O . HIS B 1 14 ? 33.862 10.947 37.392 1.00 15.27 13 HIS B O 1
ATOM 5420 N N . CYS B 1 15 ? 34.335 9.049 36.279 1.00 13.07 14 CYS B N 1
ATOM 5421 C CA . CYS B 1 15 ? 33.930 8.149 37.352 1.00 12.28 14 CYS B CA 1
ATOM 5422 C C . CYS B 1 15 ? 35.144 7.294 37.714 1.00 16.30 14 CYS B C 1
ATOM 5423 O O . CYS B 1 15 ? 35.602 6.499 36.897 1.00 13.45 14 CYS B O 1
ATOM 5431 N N . GLU B 1 16 ? 35.687 7.531 38.906 1.00 17.64 15 GLU B N 1
ATOM 5432 C CA . GLU B 1 16 ? 36.850 6.802 39.402 1.00 17.03 15 GLU B CA 1
ATOM 5433 C C . GLU B 1 16 ? 37.992 6.800 38.375 1.00 16.56 15 GLU B C 1
ATOM 5434 O O . GLU B 1 16 ? 38.694 5.822 38.197 1.00 18.05 15 GLU B O 1
ATOM 5446 N N . GLY B 1 17 ? 38.139 7.936 37.703 1.00 12.65 16 GLY B N 1
ATOM 5447 C CA . GLY B 1 17 ? 39.176 8.176 36.716 1.00 14.16 16 GLY B CA 1
ATOM 5448 C C . GLY B 1 17 ? 38.855 7.959 35.265 1.00 13.46 16 GLY B C 1
ATOM 5449 O O . GLY B 1 17 ? 39.709 8.259 34.419 1.00 14.56 16 GLY B O 1
ATOM 5453 N N . GLU B 1 18 ? 37.670 7.390 34.986 1.00 13.39 17 GLU B N 1
ATOM 5454 C CA . GLU B 1 18 ? 37.266 7.043 33.632 1.00 13.25 17 GLU B CA 1
ATOM 5455 C C . GLU B 1 18 ? 36.324 8.117 33.097 1.00 13.00 17 GLU B C 1
ATOM 5456 O O . GLU B 1 18 ? 35.253 8.334 33.640 1.00 14.61 17 GLU B O 1
ATOM 5468 N N . ILE B 1 19 ? 36.743 8.781 32.032 1.00 12.51 18 ILE B N 1
ATOM 5469 C CA . ILE B 1 19 ? 36.029 9.951 31.502 1.00 13.16 18 ILE B CA 1
ATOM 5470 C C . ILE B 1 19 ? 34.754 9.543 30.788 1.00 14.94 18 ILE B C 1
ATOM 5471 O O . ILE B 1 19 ? 34.745 8.651 29.940 1.00 14.50 18 ILE B O 1
ATOM 5487 N N . GLY B 1 20 ? 33.682 10.231 31.149 1.00 13.45 19 GLY B N 1
ATOM 5488 C CA . GLY B 1 20 ? 32.408 10.111 30.463 1.00 13.96 19 GLY B CA 1
ATOM 5489 C C . GLY B 1 20 ? 31.820 11.484 30.231 1.00 15.12 19 GLY B C 1
ATOM 5490 O O . GLY B 1 20 ? 31.197 12.058 31.098 1.00 21.52 19 GLY B O 1
ATOM 5494 N N . LYS B 1 21 ? 32.053 12.050 29.059 1.00 11.07 20 LYS B N 1
ATOM 5495 C CA . LYS B 1 21 ? 31.468 13.319 28.737 1.00 10.68 20 LYS B CA 1
ATOM 5496 C C . LYS B 1 21 ? 29.972 13.110 28.517 1.00 14.14 20 LYS B C 1
ATOM 5497 O O . LYS B 1 21 ? 29.562 12.076 28.012 1.00 15.39 20 LYS B O 1
ATOM 5516 N N . VAL B 1 22 ? 29.150 14.067 28.907 1.00 12.20 21 VAL B N 1
ATOM 5517 C CA . VAL B 1 22 ? 27.718 13.909 28.807 1.00 12.27 21 VAL B CA 1
ATOM 5518 C C . VAL B 1 22 ? 27.148 15.050 27.957 1.00 12.01 21 VAL B C 1
ATOM 5519 O O . VAL B 1 22 ? 27.233 16.239 28.330 1.00 12.92 21 VAL B O 1
ATOM 5532 N N . ALA B 1 23 ? 26.553 14.682 26.817 1.00 13.69 22 ALA B N 1
ATOM 5533 C CA . ALA B 1 23 ? 26.023 15.670 25.863 1.00 13.03 22 ALA B CA 1
ATOM 5534 C C . ALA B 1 23 ? 24.637 16.148 26.314 1.00 19.50 22 ALA B C 1
ATOM 5535 O O . ALA B 1 23 ? 23.655 15.403 26.265 1.00 17.72 22 ALA B O 1
ATOM 5542 N N . ILE B 1 24 ? 24.573 17.406 26.723 1.00 16.21 23 ILE B N 1
ATOM 5543 C CA . ILE B 1 24 ? 23.368 17.984 27.341 1.00 18.56 23 ILE B CA 1
ATOM 5544 C C . ILE B 1 24 ? 22.695 19.030 26.487 1.00 22.30 23 ILE B C 1
ATOM 5545 O O . ILE B 1 24 ? 21.660 19.600 26.876 1.00 22.94 23 ILE B O 1
ATOM 5561 N N . GLY B 1 25 ? 23.293 19.334 25.341 1.00 16.65 24 GLY B N 1
ATOM 5562 C CA . GLY B 1 25 ? 22.749 20.328 24.446 1.00 18.00 24 GLY B CA 1
ATOM 5563 C C . GLY B 1 25 ? 23.116 20.079 22.999 1.00 19.30 24 GLY B C 1
ATOM 5564 O O . GLY B 1 25 ? 24.209 19.598 22.693 1.00 17.63 24 GLY B O 1
ATOM 5568 N N . GLY B 1 26 ? 22.190 20.397 22.106 1.00 19.53 25 GLY B N 1
ATOM 5569 C CA . GLY B 1 26 ? 22.395 20.245 20.679 1.00 22.09 25 GLY B CA 1
ATOM 5570 C C . GLY B 1 26 ? 22.389 18.823 20.147 1.00 19.05 25 GLY B C 1
ATOM 5571 O O . GLY B 1 26 ? 22.752 18.581 18.999 1.00 23.35 25 GLY B O 1
ATOM 5575 N N . VAL B 1 27 ? 21.987 17.861 20.972 1.00 17.84 26 VAL B N 1
ATOM 5576 C CA . VAL B 1 27 ? 21.978 16.473 20.526 1.00 16.97 26 VAL B CA 1
ATOM 5577 C C . VAL B 1 27 ? 20.946 16.268 19.419 1.00 17.78 26 VAL B C 1
ATOM 5578 O O . VAL B 1 27 ? 19.776 16.604 19.564 1.00 20.49 26 VAL B O 1
ATOM 5591 N N . PRO B 1 28 ? 21.362 15.705 18.287 1.00 17.71 27 PRO B N 1
ATOM 5592 C CA . PRO B 1 28 ? 20.390 15.571 17.211 1.00 18.66 27 PRO B CA 1
ATOM 5593 C C . PRO B 1 28 ? 19.482 14.358 17.374 1.00 18.02 27 PRO B C 1
ATOM 5594 O O . PRO B 1 28 ? 19.739 13.462 18.155 1.00 18.82 27 PRO B O 1
ATOM 5605 N N . LYS B 1 29 ? 18.386 14.351 16.648 1.00 18.92 28 LYS B N 1
ATOM 5606 C CA . LYS B 1 29 ? 17.546 13.172 16.622 1.00 18.52 28 LYS B CA 1
ATOM 5607 C C . LYS B 1 29 ? 18.312 11.984 16.059 1.00 22.92 28 LYS B C 1
ATOM 5608 O O . LYS B 1 29 ? 18.986 12.094 15.034 1.00 21.18 28 LYS B O 1
ATOM 5627 N N . ILE B 1 30 ? 18.230 10.855 16.756 1.00 16.77 29 ILE B N 1
ATOM 5628 C CA . ILE B 1 30 ? 18.814 9.606 16.319 1.00 16.42 29 ILE B CA 1
ATOM 5629 C C . ILE B 1 30 ? 17.669 8.699 15.915 1.00 18.38 29 ILE B C 1
ATOM 5630 O O . ILE B 1 30 ? 16.825 8.352 16.751 1.00 21.00 29 ILE B O 1
ATOM 5646 N N . PRO B 1 31 ? 17.591 8.344 14.620 1.00 19.18 30 PRO B N 1
ATOM 5647 C CA . PRO B 1 31 ? 16.456 7.522 14.196 1.00 21.47 30 PRO B CA 1
ATOM 5648 C C . PRO B 1 31 ? 16.306 6.203 14.986 1.00 18.20 30 PRO B C 1
ATOM 5649 O O . PRO B 1 31 ? 17.298 5.560 15.352 1.00 20.85 30 PRO B O 1
ATOM 5660 N N . GLY B 1 32 ? 15.055 5.812 15.226 1.00 25.98 31 GLY B N 1
ATOM 5661 C CA . GLY B 1 32 ? 14.750 4.531 15.858 1.00 24.34 31 GLY B CA 1
ATOM 5662 C C . GLY B 1 32 ? 13.560 4.640 16.789 1.00 25.33 31 GLY B C 1
ATOM 5663 O O . GLY B 1 32 ? 13.447 5.620 17.512 1.00 26.01 31 GLY B O 1
ATOM 5667 N N . ASP B 1 33 ? 12.678 3.645 16.782 1.00 20.76 32 ASP B N 1
ATOM 5668 C CA . ASP B 1 33 ? 11.485 3.698 17.606 1.00 22.25 32 ASP B CA 1
ATOM 5669 C C . ASP B 1 33 ? 11.778 3.302 19.050 1.00 20.26 32 ASP B C 1
ATOM 5670 O O . ASP B 1 33 ? 11.013 3.649 19.958 1.00 23.97 32 ASP B O 1
ATOM 5679 N N . THR B 1 34 ? 12.850 2.525 19.238 1.00 18.33 33 THR B N 1
ATOM 5680 C CA . THR B 1 34 ? 13.332 2.159 20.565 1.00 16.10 33 THR B CA 1
ATOM 5681 C C . THR B 1 34 ? 14.792 2.551 20.714 1.00 14.02 33 THR B C 1
ATOM 5682 O O . THR B 1 34 ? 15.473 2.801 19.724 1.00 16.80 33 THR B O 1
ATOM 5693 N N . VAL B 1 35 ? 15.285 2.598 21.949 1.00 16.70 34 VAL B N 1
ATOM 5694 C CA . VAL B 1 35 ? 16.691 2.920 22.169 1.00 16.20 34 VAL B CA 1
ATOM 5695 C C . VAL B 1 35 ? 17.610 1.841 21.582 1.00 17.16 34 VAL B C 1
ATOM 5696 O O . VAL B 1 35 ? 18.664 2.158 21.076 1.00 14.58 34 VAL B O 1
ATOM 5709 N N . ALA B 1 36 ? 17.186 0.578 21.592 1.00 13.72 35 ALA B N 1
ATOM 5710 C CA . ALA B 1 36 ? 17.931 -0.461 20.899 1.00 16.36 35 ALA B CA 1
ATOM 5711 C C . ALA B 1 36 ? 18.010 -0.216 19.385 1.00 15.33 35 ALA B C 1
ATOM 5712 O O . ALA B 1 36 ? 19.083 -0.425 18.790 1.00 16.18 35 ALA B O 1
ATOM 5719 N N . ASP B 1 37 ? 16.905 0.238 18.775 1.00 17.05 36 ASP B N 1
ATOM 5720 C CA . ASP B 1 37 ? 16.917 0.576 17.364 1.00 18.95 36 ASP B CA 1
ATOM 5721 C C . ASP B 1 37 ? 17.851 1.742 17.098 1.00 18.23 36 ASP B C 1
ATOM 5722 O O . ASP B 1 37 ? 18.509 1.765 16.062 1.00 17.08 36 ASP B O 1
ATOM 5731 N N . GLN B 1 38 ? 17.892 2.718 18.012 1.00 16.30 37 GLN B N 1
ATOM 5732 C CA . GLN B 1 38 ? 18.843 3.826 17.901 1.00 18.66 37 GLN B CA 1
ATOM 5733 C C . GLN B 1 38 ? 20.289 3.338 17.960 1.00 15.77 37 GLN B C 1
ATOM 5734 O O . GLN B 1 38 ? 21.147 3.806 17.219 1.00 15.04 37 GLN B O 1
ATOM 5748 N N . LEU B 1 39 ? 20.573 2.378 18.835 1.00 12.13 38 LEU B N 1
ATOM 5749 C CA . LEU B 1 39 ? 21.902 1.815 18.928 1.00 12.57 38 LEU B CA 1
ATOM 5750 C C . LEU B 1 39 ? 22.242 1.101 17.611 1.00 15.03 38 LEU B C 1
ATOM 5751 O O . LEU B 1 39 ? 23.341 1.272 17.068 1.00 14.58 38 LEU B O 1
ATOM 5767 N N . HIS B 1 40 ? 21.296 0.328 17.081 1.00 14.47 39 HIS B N 1
ATOM 5768 C CA . HIS B 1 40 ? 21.535 -0.379 15.814 1.00 15.55 39 HIS B CA 1
ATOM 5769 C C . HIS B 1 40 ? 21.851 0.638 14.713 1.00 14.05 39 HIS B C 1
ATOM 5770 O O . HIS B 1 40 ? 22.803 0.468 13.939 1.00 14.64 39 HIS B O 1
ATOM 5785 N N . TRP B 1 41 ? 21.072 1.711 14.681 1.00 15.76 40 TRP B N 1
ATOM 5786 C CA . TRP B 1 41 ? 21.237 2.742 13.654 1.00 16.90 40 TRP B CA 1
ATOM 5787 C C . TRP B 1 41 ? 22.635 3.365 13.771 1.00 15.00 40 TRP B C 1
ATOM 5788 O O . TRP B 1 41 ? 23.337 3.526 12.759 1.00 17.50 40 TRP B O 1
ATOM 5809 N N . LEU B 1 42 ? 23.048 3.688 14.993 1.00 13.90 41 LEU B N 1
ATOM 5810 C CA . LEU B 1 42 ? 24.349 4.293 15.214 1.00 14.44 41 LEU B CA 1
ATOM 5811 C C . LEU B 1 42 ? 25.463 3.396 14.721 1.00 17.38 41 LEU B C 1
ATOM 5812 O O . LEU B 1 42 ? 26.469 3.867 14.166 1.00 15.57 41 LEU B O 1
ATOM 5828 N N . ASN B 1 43 ? 25.248 2.092 14.860 1.00 15.61 42 ASN B N 1
ATOM 5829 C CA . ASN B 1 43 ? 26.263 1.123 14.457 1.00 14.62 42 ASN B CA 1
ATOM 5830 C C . ASN B 1 43 ? 26.174 0.663 12.991 1.00 18.98 42 ASN B C 1
ATOM 5831 O O . ASN B 1 43 ? 27.045 -0.071 12.527 1.00 21.04 42 ASN B O 1
ATOM 5842 N N . THR B 1 44 ? 25.171 1.111 12.245 1.00 15.95 43 THR B N 1
ATOM 5843 C CA . THR B 1 44 ? 25.013 0.612 10.889 1.00 17.12 43 THR B CA 1
ATOM 5844 C C . THR B 1 44 ? 24.941 1.716 9.853 1.00 20.02 43 THR B C 1
ATOM 5845 O O . THR B 1 44 ? 25.513 1.592 8.776 1.00 24.49 43 THR B O 1
ATOM 5856 N N . ASP B 1 45 ? 24.255 2.800 10.171 1.00 17.67 44 ASP B N 1
ATOM 5857 C CA . ASP B 1 45 ? 24.077 3.864 9.189 1.00 18.90 44 ASP B CA 1
ATOM 5858 C C . ASP B 1 45 ? 25.331 4.735 9.060 1.00 20.60 44 ASP B C 1
ATOM 5859 O O . ASP B 1 45 ? 25.916 5.128 10.069 1.00 18.15 44 ASP B O 1
ATOM 5868 N N . PRO B 1 46 ? 25.750 5.038 7.817 1.00 21.05 45 PRO B N 1
ATOM 5869 C CA . PRO B 1 46 ? 26.900 5.922 7.583 1.00 20.84 45 PRO B CA 1
ATOM 5870 C C . PRO B 1 46 ? 26.832 7.230 8.352 1.00 20.35 45 PRO B C 1
ATOM 5871 O O . PRO B 1 46 ? 27.875 7.742 8.810 1.00 19.29 45 PRO B O 1
ATOM 5882 N N . LYS B 1 47 ? 25.633 7.774 8.513 1.00 20.28 46 LYS B N 1
ATOM 5883 C CA . LYS B 1 47 ? 25.498 9.034 9.247 1.00 21.94 46 LYS B CA 1
ATOM 5884 C C . LYS B 1 47 ? 25.708 8.824 10.754 1.00 18.53 46 LYS B C 1
ATOM 5885 O O . LYS B 1 47 ? 26.063 9.755 11.482 1.00 22.33 46 LYS B O 1
ATOM 5904 N N . GLY B 1 48 ? 25.462 7.614 11.228 1.00 17.80 47 GLY B N 1
ATOM 5905 C CA . GLY B 1 48 ? 25.707 7.287 12.633 1.00 16.93 47 GLY B CA 1
ATOM 5906 C C . GLY B 1 48 ? 27.193 7.221 12.922 1.00 16.10 47 GLY B C 1
ATOM 5907 O O . GLY B 1 48 ? 27.679 7.709 13.955 1.00 16.90 47 GLY B O 1
ATOM 5911 N N . ARG B 1 49 ? 27.934 6.633 11.988 1.00 16.58 48 ARG B N 1
ATOM 5912 C CA . ARG B 1 49 ? 29.375 6.616 12.101 1.00 17.05 48 ARG B CA 1
ATOM 5913 C C . ARG B 1 49 ? 29.964 8.027 12.017 1.00 17.48 48 ARG B C 1
ATOM 5914 O O . ARG B 1 49 ? 30.875 8.348 12.766 1.00 17.73 48 ARG B O 1
ATOM 5935 N N . GLU B 1 50 ? 29.455 8.833 11.099 1.00 20.67 49 GLU B N 1
ATOM 5936 C CA . GLU B 1 50 ? 29.914 10.211 10.933 1.00 17.36 49 GLU B CA 1
ATOM 5937 C C . GLU B 1 50 ? 29.770 10.987 12.256 1.00 19.74 49 GLU B C 1
ATOM 5938 O O . GLU B 1 50 ? 30.725 11.637 12.725 1.00 18.00 49 GLU B O 1
ATOM 5950 N N . LEU B 1 51 ? 28.590 10.888 12.870 1.00 18.76 50 LEU B N 1
ATOM 5951 C CA . LEU B 1 51 ? 28.330 11.585 14.130 1.00 17.17 50 LEU B CA 1
ATOM 5952 C C . LEU B 1 51 ? 29.288 11.080 15.194 1.00 18.08 50 LEU B C 1
ATOM 5953 O O . LEU B 1 51 ? 29.911 11.859 15.908 1.00 17.22 50 LEU B O 1
ATOM 5969 N N . ARG B 1 52 ? 29.398 9.767 15.330 1.00 14.30 51 ARG B N 1
ATOM 5970 C CA . ARG B 1 52 ? 30.268 9.236 16.361 1.00 13.62 51 ARG B CA 1
ATOM 5971 C C . ARG B 1 52 ? 31.738 9.684 16.143 1.00 13.76 51 ARG B C 1
ATOM 5972 O O . ARG B 1 52 ? 32.399 10.189 17.071 1.00 14.44 51 ARG B O 1
ATOM 5993 N N . HIS B 1 53 ? 32.227 9.543 14.916 1.00 14.40 52 HIS B N 1
ATOM 5994 C CA . HIS B 1 53 ? 33.598 9.956 14.605 1.00 14.73 52 HIS B CA 1
ATOM 5995 C C . HIS B 1 53 ? 33.825 11.440 14.848 1.00 15.84 52 HIS B C 1
ATOM 5996 O O . HIS B 1 53 ? 34.896 11.826 15.343 1.00 17.17 52 HIS B O 1
ATOM 6011 N N . PHE B 1 54 ? 32.822 12.257 14.537 1.00 16.01 53 PHE B N 1
ATOM 6012 C CA . PHE B 1 54 ? 32.886 13.697 14.815 1.00 19.82 53 PHE B CA 1
ATOM 6013 C C . PHE B 1 54 ? 33.154 13.932 16.300 1.00 20.27 53 PHE B C 1
ATOM 6014 O O . PHE B 1 54 ? 33.960 14.789 16.668 1.00 21.01 53 PHE B O 1
ATOM 6031 N N . LEU B 1 55 ? 32.486 13.158 17.153 1.00 16.87 54 LEU B N 1
ATOM 6032 C CA . LEU B 1 55 ? 32.526 13.382 18.589 1.00 15.17 54 LEU B CA 1
ATOM 6033 C C . LEU B 1 55 ? 33.687 12.694 19.282 1.00 20.43 54 LEU B C 1
ATOM 6034 O O . LEU B 1 55 ? 34.128 13.136 20.360 1.00 17.88 54 LEU B O 1
ATOM 6050 N N . VAL B 1 56 ? 34.178 11.597 18.718 1.00 14.09 55 VAL B N 1
ATOM 6051 C CA . VAL B 1 56 ? 35.169 10.807 19.476 1.00 12.97 55 VAL B CA 1
ATOM 6052 C C . VAL B 1 56 ? 36.578 10.718 18.867 1.00 13.77 55 VAL B C 1
ATOM 6053 O O . VAL B 1 56 ? 37.486 10.284 19.561 1.00 19.36 55 VAL B O 1
ATOM 6066 N N . LEU B 1 57 ? 36.782 11.158 17.622 1.00 14.17 56 LEU B N 1
ATOM 6067 C CA . LEU B 1 57 ? 38.112 11.087 17.059 1.00 14.59 56 LEU B CA 1
ATOM 6068 C C . LEU B 1 57 ? 38.717 12.481 17.085 1.00 15.87 56 LEU B C 1
ATOM 6069 O O . LEU B 1 57 ? 38.057 13.444 17.487 1.00 18.23 56 LEU B O 1
ATOM 6085 N N . GLU B 1 58 ? 39.986 12.573 16.730 1.00 15.88 57 GLU B N 1
ATOM 6086 C CA . GLU B 1 58 ? 40.695 13.853 16.817 1.00 16.70 57 GLU B CA 1
ATOM 6087 C C . GLU B 1 58 ? 40.054 14.810 15.847 1.00 19.02 57 GLU B C 1
ATOM 6088 O O . GLU B 1 58 ? 39.602 14.396 14.797 1.00 18.76 57 GLU B O 1
ATOM 6100 N N . PRO B 1 59 ? 40.064 16.112 16.167 1.00 19.47 58 PRO B N 1
ATOM 6101 C CA . PRO B 1 59 ? 40.654 16.744 17.356 1.00 18.93 58 PRO B CA 1
ATOM 6102 C C . PRO B 1 59 ? 39.699 16.837 18.549 1.00 18.81 58 PRO B C 1
ATOM 6103 O O . PRO B 1 59 ? 40.111 17.218 19.652 1.00 23.92 58 PRO B O 1
ATOM 6114 N N . ARG B 1 60 ? 38.431 16.519 18.339 1.00 17.37 59 ARG B N 1
ATOM 6115 C CA . ARG B 1 60 ? 37.452 16.698 19.406 1.00 18.94 59 ARG B CA 1
ATOM 6116 C C . ARG B 1 60 ? 37.537 15.629 20.459 1.00 22.43 59 ARG B C 1
ATOM 6117 O O . ARG B 1 60 ? 37.204 15.854 21.614 1.00 25.23 59 ARG B O 1
ATOM 6138 N N . GLY B 1 61 ? 37.949 14.446 20.039 1.00 19.54 60 GLY B N 1
ATOM 6139 C CA . GLY B 1 61 ? 38.020 13.326 20.951 1.00 17.94 60 GLY B CA 1
ATOM 6140 C C . GLY B 1 61 ? 39.452 12.876 21.096 1.00 16.02 60 GLY B C 1
ATOM 6141 O O . GLY B 1 61 ? 40.326 13.281 20.347 1.00 23.20 60 GLY B O 1
ATOM 6145 N N . ALA B 1 62 ? 39.685 12.021 22.078 1.00 15.36 61 ALA B N 1
ATOM 6146 C CA . ALA B 1 62 ? 41.023 11.530 22.390 1.00 14.33 61 ALA B CA 1
ATOM 6147 C C . ALA B 1 62 ? 40.901 10.062 22.746 1.00 13.80 61 ALA B C 1
ATOM 6148 O O . ALA B 1 62 ? 39.785 9.566 22.916 1.00 16.80 61 ALA B O 1
ATOM 6155 N N . PRO B 1 63 ? 42.029 9.357 22.861 1.00 14.99 62 PRO B N 1
ATOM 6156 C CA . PRO B 1 63 ? 41.929 7.901 23.058 1.00 18.69 62 PRO B CA 1
ATOM 6157 C C . PRO B 1 63 ? 41.177 7.489 24.321 1.00 20.66 62 PRO B C 1
ATOM 6158 O O . PRO B 1 63 ? 40.564 6.429 24.354 1.00 21.65 62 PRO B O 1
ATOM 6169 N N . ILE B 1 64 ? 41.240 8.320 25.357 1.00 14.20 63 ILE B N 1
ATOM 6170 C CA . ILE B 1 64 ? 40.582 8.018 26.614 1.00 14.22 63 ILE B CA 1
ATOM 6171 C C . ILE B 1 64 ? 39.248 8.711 26.753 1.00 18.17 63 ILE B C 1
ATOM 6172 O O . ILE B 1 64 ? 39.118 9.885 26.436 1.00 20.65 63 ILE B O 1
ATOM 6188 N N . GLY B 1 65 ? 38.275 7.987 27.283 1.00 21.32 64 GLY B N 1
ATOM 6189 C CA . GLY B 1 65 ? 36.961 8.540 27.534 1.00 21.64 64 GLY B CA 1
ATOM 6190 C C . GLY B 1 65 ? 35.909 8.192 26.502 1.00 26.07 64 GLY B C 1
ATOM 6191 O O . GLY B 1 65 ? 36.211 7.814 25.360 1.00 21.73 64 GLY B O 1
ATOM 6195 N N . SER B 1 66 ? 34.664 8.313 26.941 1.00 18.50 65 SER B N 1
ATOM 6196 C CA . SER B 1 66 ? 33.493 8.103 26.116 1.00 12.73 65 SER B CA 1
ATOM 6197 C C . SER B 1 66 ? 32.698 9.410 26.019 1.00 15.79 65 SER B C 1
ATOM 6198 O O . SER B 1 66 ? 32.811 10.305 26.869 1.00 14.57 65 SER B O 1
ATOM 6206 N N . VAL B 1 67 ? 31.851 9.490 25.008 1.00 13.14 66 VAL B N 1
ATOM 6207 C CA . VAL B 1 67 ? 30.826 10.512 24.931 1.00 12.65 66 VAL B CA 1
ATOM 6208 C C . VAL B 1 67 ? 29.461 9.862 25.081 1.00 13.51 66 VAL B C 1
ATOM 6209 O O . VAL B 1 67 ? 29.098 8.968 24.322 1.00 14.47 66 VAL B O 1
ATOM 6222 N N . ASN B 1 68 ? 28.728 10.288 26.100 1.00 11.98 67 ASN B N 1
ATOM 6223 C CA . ASN B 1 68 ? 27.396 9.801 26.376 1.00 13.45 67 ASN B CA 1
ATOM 6224 C C . ASN B 1 68 ? 26.368 10.723 25.740 1.00 15.19 67 ASN B C 1
ATOM 6225 O O . ASN B 1 68 ? 26.264 11.890 26.104 1.00 13.78 67 ASN B O 1
ATOM 6236 N N . LEU B 1 69 ? 25.625 10.181 24.782 1.00 12.49 68 LEU B N 1
ATOM 6237 C CA . LEU B 1 69 ? 24.612 10.905 24.058 1.00 14.07 68 LEU B CA 1
ATOM 6238 C C . LEU B 1 69 ? 23.296 10.765 24.850 1.00 14.70 68 LEU B C 1
ATOM 6239 O O . LEU B 1 69 ? 22.707 9.692 24.891 1.00 17.22 68 LEU B O 1
ATOM 6255 N N . LEU B 1 70 ? 22.879 11.818 25.530 1.00 16.13 69 LEU B N 1
ATOM 6256 C CA . LEU B 1 70 ? 21.557 11.822 26.167 1.00 17.43 69 LEU B CA 1
ATOM 6257 C C . LEU B 1 70 ? 20.485 11.904 25.118 1.00 20.64 69 LEU B C 1
ATOM 6258 O O . LEU B 1 70 ? 20.559 12.739 24.213 1.00 24.52 69 LEU B O 1
ATOM 6274 N N . LEU B 1 71 ? 19.465 11.078 25.282 1.00 16.56 70 LEU B N 1
ATOM 6275 C CA . LEU B 1 71 ? 18.412 10.903 24.296 1.00 15.25 70 LEU B CA 1
ATOM 6276 C C . LEU B 1 71 ? 17.072 10.935 25.000 1.00 15.99 70 LEU B C 1
ATOM 6277 O O . LEU B 1 71 ? 16.996 10.670 26.192 1.00 16.05 70 LEU B O 1
ATOM 6293 N N . PRO B 1 72 ? 16.013 11.278 24.267 1.00 21.23 71 PRO B N 1
ATOM 6294 C CA . PRO B 1 72 ? 14.677 11.238 24.848 1.00 24.32 71 PRO B CA 1
ATOM 6295 C C . PRO B 1 72 ? 14.348 9.847 25.331 1.00 19.86 71 PRO B C 1
ATOM 6296 O O . PRO B 1 72 ? 14.585 8.872 24.629 1.00 22.45 71 PRO B O 1
ATOM 6307 N N . ALA B 1 73 ? 13.814 9.750 26.538 1.00 18.18 72 ALA B N 1
ATOM 6308 C CA . ALA B 1 73 ? 13.326 8.475 27.041 1.00 19.61 72 ALA B CA 1
ATOM 6309 C C . ALA B 1 73 ? 12.219 7.936 26.144 1.00 24.12 72 ALA B C 1
ATOM 6310 O O . ALA B 1 73 ? 11.390 8.690 25.632 1.00 24.74 72 ALA B O 1
ATOM 6317 N N . LYS B 1 74 ? 12.233 6.630 25.934 1.00 22.11 73 LYS B N 1
ATOM 6318 C CA . LYS B 1 74 ? 11.208 5.973 25.142 1.00 24.98 73 LYS B CA 1
ATOM 6319 C C . LYS B 1 74 ? 10.389 5.063 26.022 1.00 33.04 73 LYS B C 1
ATOM 6320 O O . LYS B 1 74 ? 9.265 4.710 25.681 1.00 44.15 73 LYS B O 1
ATOM 6339 N N . ASP B 1 75 ? 10.941 4.730 27.185 1.00 25.50 74 ASP B N 1
ATOM 6340 C CA . ASP B 1 75 ? 10.214 3.998 28.206 1.00 25.13 74 ASP B CA 1
ATOM 6341 C C . ASP B 1 75 ? 9.670 5.025 29.198 1.00 28.16 74 ASP B C 1
ATOM 6342 O O . ASP B 1 75 ? 10.409 5.888 29.676 1.00 28.18 74 ASP B O 1
ATOM 6351 N N . SER B 1 76 ? 8.371 4.958 29.486 1.00 30.36 75 SER B N 1
ATOM 6352 C CA . SER B 1 76 ? 7.731 5.971 30.327 1.00 25.82 75 SER B CA 1
ATOM 6353 C C . SER B 1 76 ? 8.208 5.917 31.775 1.00 28.38 75 SER B C 1
ATOM 6354 O O . SER B 1 76 ? 7.964 6.833 32.544 1.00 26.15 75 SER B O 1
ATOM 6362 N N . ARG B 1 77 ? 8.879 4.837 32.152 1.00 24.12 76 ARG B N 1
ATOM 6363 C CA . ARG B 1 77 ? 9.405 4.711 33.500 1.00 24.28 76 ARG B CA 1
ATOM 6364 C C . ARG B 1 77 ? 10.765 5.400 33.650 1.00 22.96 76 ARG B C 1
ATOM 6365 O O . ARG B 1 77 ? 11.249 5.606 34.758 1.00 25.92 76 ARG B O 1
ATOM 6386 N N . ALA B 1 78 ? 11.364 5.765 32.536 1.00 21.84 77 ALA B N 1
ATOM 6387 C CA . ALA B 1 78 ? 12.704 6.326 32.564 1.00 20.67 77 ALA B CA 1
ATOM 6388 C C . ALA B 1 78 ? 12.685 7.851 32.616 1.00 20.55 77 ALA B C 1
ATOM 6389 O O . ALA B 1 78 ? 11.775 8.511 32.054 1.00 21.00 77 ALA B O 1
ATOM 6396 N N . ASP B 1 79 ? 13.692 8.410 33.283 1.00 20.58 78 ASP B N 1
ATOM 6397 C CA . ASP B 1 79 ? 13.861 9.865 33.335 1.00 20.07 78 ASP B CA 1
ATOM 6398 C C . ASP B 1 79 ? 14.638 10.388 32.128 1.00 24.76 78 ASP B C 1
ATOM 6399 O O . ASP B 1 79 ? 14.426 11.494 31.699 1.00 25.98 78 ASP B O 1
ATOM 6408 N N . ALA B 1 80 ? 15.550 9.583 31.595 1.00 18.91 79 ALA B N 1
ATOM 6409 C CA . ALA B 1 80 ? 16.399 9.962 30.471 1.00 19.19 79 ALA B CA 1
ATOM 6410 C C . ALA B 1 80 ? 16.899 8.653 29.861 1.00 20.31 79 ALA B C 1
ATOM 6411 O O . ALA B 1 80 ? 16.894 7.609 30.518 1.00 17.53 79 ALA B O 1
ATOM 6418 N N . ALA B 1 81 ? 17.355 8.729 28.628 1.00 18.21 80 ALA B N 1
ATOM 6419 C CA . ALA B 1 81 ? 17.984 7.611 27.954 1.00 13.78 80 ALA B CA 1
ATOM 6420 C C . ALA B 1 81 ? 19.380 8.047 27.519 1.00 16.43 80 ALA B C 1
ATOM 6421 O O . ALA B 1 81 ? 19.664 9.236 27.409 1.00 13.73 80 ALA B O 1
ATOM 6428 N N . PHE B 1 82 ? 20.260 7.088 27.294 1.00 12.53 81 PHE B N 1
ATOM 6429 C CA . PHE B 1 82 ? 21.549 7.408 26.697 1.00 12.16 81 PHE B CA 1
ATOM 6430 C C . PHE B 1 82 ? 22.177 6.201 26.036 1.00 10.46 81 PHE B C 1
ATOM 6431 O O . PHE B 1 82 ? 21.817 5.047 26.313 1.00 14.10 81 PHE B O 1
ATOM 6448 N N . ILE B 1 83 ? 23.103 6.512 25.126 1.00 11.17 82 ILE B N 1
ATOM 6449 C CA . ILE B 1 83 ? 23.902 5.536 24.429 1.00 10.29 82 ILE B CA 1
ATOM 6450 C C . ILE B 1 83 ? 25.349 5.996 24.559 1.00 12.86 82 ILE B C 1
ATOM 6451 O O . ILE B 1 83 ? 25.613 7.181 24.531 1.00 14.17 82 ILE B O 1
ATOM 6467 N N . ILE B 1 84 ? 26.281 5.060 24.733 1.00 11.70 83 ILE B N 1
ATOM 6468 C CA . ILE B 1 84 ? 27.697 5.351 24.906 1.00 10.35 83 ILE B CA 1
ATOM 6469 C C . ILE B 1 84 ? 28.442 5.314 23.566 1.00 13.50 83 ILE B C 1
ATOM 6470 O O . ILE B 1 84 ? 28.350 4.335 22.824 1.00 13.34 83 ILE B O 1
ATOM 6486 N N . LEU B 1 85 ? 29.126 6.401 23.230 1.00 9.90 84 LEU B N 1
ATOM 6487 C CA . LEU B 1 85 ? 29.972 6.445 22.023 1.00 10.44 84 LEU B CA 1
ATOM 6488 C C . LEU B 1 85 ? 31.454 6.305 22.367 1.00 11.96 84 LEU B C 1
ATOM 6489 O O . LEU B 1 85 ? 31.967 7.046 23.199 1.00 12.06 84 LEU B O 1
ATOM 6505 N N . GLN B 1 86 ? 32.128 5.390 21.677 1.00 10.85 85 GLN B N 1
ATOM 6506 C CA . GLN B 1 86 ? 33.564 5.139 21.821 1.00 11.22 85 GLN B CA 1
ATOM 6507 C C . GLN B 1 86 ? 34.182 5.014 20.440 1.00 11.92 85 GLN B C 1
ATOM 6508 O O . GLN B 1 86 ? 33.472 5.007 19.456 1.00 12.08 85 GLN B O 1
ATOM 6522 N N . PRO B 1 87 ? 35.519 4.935 20.352 1.00 12.50 86 PRO B N 1
ATOM 6523 C CA . PRO B 1 87 ? 36.167 4.877 19.046 1.00 13.34 86 PRO B CA 1
ATOM 6524 C C . PRO B 1 87 ? 35.970 3.562 18.299 1.00 13.82 86 PRO B C 1
ATOM 6525 O O . PRO B 1 87 ? 36.124 3.559 17.079 1.00 15.94 86 PRO B O 1
ATOM 6536 N N . ASP B 1 88 ? 35.561 2.511 18.993 1.00 14.07 87 ASP B N 1
ATOM 6537 C CA . ASP B 1 88 ? 35.227 1.263 18.319 1.00 14.70 87 ASP B CA 1
ATOM 6538 C C . ASP B 1 88 ? 33.815 1.200 17.753 1.00 14.09 87 ASP B C 1
ATOM 6539 O O . ASP B 1 88 ? 33.630 0.794 16.587 1.00 18.66 87 ASP B O 1
ATOM 6548 N N . GLN B 1 89 ? 32.836 1.625 18.545 1.00 11.91 88 GLN B N 1
ATOM 6549 C CA . GLN B 1 89 ? 31.436 1.554 18.174 1.00 11.79 88 GLN B CA 1
ATOM 6550 C C . GLN B 1 89 ? 30.605 2.311 19.206 1.00 13.05 88 GLN B C 1
ATOM 6551 O O . GLN B 1 89 ? 31.138 2.809 20.233 1.00 11.77 88 GLN B O 1
ATOM 6565 N N . ALA B 1 90 ? 29.291 2.343 18.992 1.00 13.67 89 ALA B N 1
ATOM 6566 C CA . ALA B 1 90 ? 28.367 2.703 20.049 1.00 10.62 89 ALA B CA 1
ATOM 6567 C C . ALA B 1 90 ? 28.049 1.462 20.869 1.00 13.20 89 ALA B C 1
ATOM 6568 O O . ALA B 1 90 ? 27.920 0.366 20.297 1.00 12.89 89 ALA B O 1
ATOM 6575 N N . HIS B 1 91 ? 27.902 1.641 22.181 1.00 10.45 90 HIS B N 1
ATOM 6576 C CA . HIS B 1 91 ? 27.675 0.535 23.116 1.00 12.43 90 HIS B CA 1
ATOM 6577 C C . HIS B 1 91 ? 26.397 0.756 23.917 1.00 12.14 90 HIS B C 1
ATOM 6578 O O . HIS B 1 91 ? 26.010 1.891 24.204 1.00 13.29 90 HIS B O 1
ATOM 6593 N N . ALA B 1 92 ? 25.772 -0.340 24.329 1.00 11.09 91 ALA B N 1
ATOM 6594 C CA . ALA B 1 92 ? 24.513 -0.244 25.039 1.00 10.48 91 ALA B CA 1
ATOM 6595 C C . ALA B 1 92 ? 24.666 0.195 26.495 1.00 11.35 91 ALA B C 1
ATOM 6596 O O . ALA B 1 92 ? 23.791 0.847 27.015 1.00 13.65 91 ALA B O 1
ATOM 6603 N N . SER B 1 93 ? 25.736 -0.243 27.156 1.00 10.11 92 SER B N 1
ATOM 6604 C CA . SER B 1 93 ? 25.840 -0.167 28.613 1.00 10.10 92 SER B CA 1
ATOM 6605 C C . SER B 1 93 ? 27.219 0.203 29.063 1.00 10.90 92 SER B C 1
ATOM 6606 O O . SER B 1 93 ? 28.231 -0.124 28.412 1.00 13.67 92 SER B O 1
ATOM 6614 N N . SER B 1 94 ? 27.266 0.818 30.241 1.00 10.82 93 SER B N 1
ATOM 6615 C CA . SER B 1 94 ? 28.525 1.129 30.897 1.00 12.26 93 SER B CA 1
ATOM 6616 C C . SER B 1 94 ? 28.249 1.566 32.317 1.00 14.26 93 SER B C 1
ATOM 6617 O O . SER B 1 94 ? 27.516 2.514 32.540 1.00 14.29 93 SER B O 1
ATOM 6625 N N . GLY B 1 95 ? 28.886 0.944 33.286 1.00 12.53 94 GLY B N 1
ATOM 6626 C CA . GLY B 1 95 ? 28.723 1.357 34.670 1.00 12.29 94 GLY B CA 1
ATOM 6627 C C . GLY B 1 95 ? 29.305 2.728 34.950 1.00 10.42 94 GLY B C 1
ATOM 6628 O O . GLY B 1 95 ? 28.608 3.617 35.439 1.00 11.16 94 GLY B O 1
ATOM 6632 N N . SER B 1 96 ? 30.582 2.905 34.627 1.00 12.10 95 SER B N 1
ATOM 6633 C CA . SER B 1 96 ? 31.216 4.188 34.853 1.00 10.70 95 SER B CA 1
ATOM 6634 C C . SER B 1 96 ? 30.455 5.310 34.127 1.00 12.41 95 SER B C 1
ATOM 6635 O O . SER B 1 96 ? 30.255 6.378 34.688 1.00 10.48 95 SER B O 1
ATOM 6643 N N . ASN B 1 97 ? 30.001 5.079 32.897 1.00 12.33 96 ASN B N 1
ATOM 6644 C CA . ASN B 1 97 ? 29.293 6.142 32.177 1.00 12.42 96 ASN B CA 1
ATOM 6645 C C . ASN B 1 97 ? 27.875 6.405 32.692 1.00 10.21 96 ASN B C 1
ATOM 6646 O O . ASN B 1 97 ? 27.377 7.534 32.654 1.00 11.00 96 ASN B O 1
ATOM 6657 N N . SER B 1 98 ? 27.245 5.383 33.260 1.00 10.94 97 SER B N 1
ATOM 6658 C CA . SER B 1 98 ? 25.937 5.580 33.880 1.00 11.39 97 SER B CA 1
ATOM 6659 C C . SER B 1 98 ? 26.086 6.469 35.108 1.00 10.59 97 SER B C 1
ATOM 6660 O O . SER B 1 98 ? 25.237 7.329 35.386 1.00 13.02 97 SER B O 1
ATOM 6668 N N . ILE B 1 99 ? 27.180 6.277 35.826 1.00 10.15 98 ILE B N 1
ATOM 6669 C CA . ILE B 1 99 ? 27.455 7.103 36.995 1.00 11.12 98 ILE B CA 1
ATOM 6670 C C . ILE B 1 99 ? 27.795 8.527 36.533 1.00 12.57 98 ILE B C 1
ATOM 6671 O O . ILE B 1 99 ? 27.342 9.499 37.157 1.00 14.02 98 ILE B O 1
ATOM 6687 N N . CYS B 1 100 ? 28.553 8.671 35.440 1.00 10.24 99 CYS B N 1
ATOM 6688 C CA . CYS B 1 100 ? 28.806 10.022 34.918 1.00 10.49 99 CYS B CA 1
ATOM 6689 C C . CYS B 1 100 ? 27.524 10.749 34.527 1.00 12.09 99 CYS B C 1
ATOM 6690 O O . CYS B 1 100 ? 27.336 11.953 34.806 1.00 13.52 99 CYS B O 1
ATOM 6698 N N . VAL B 1 101 ? 26.648 10.035 33.845 1.00 10.60 100 VAL B N 1
ATOM 6699 C CA . VAL B 1 101 ? 25.406 10.623 33.351 1.00 9.82 100 VAL B CA 1
ATOM 6700 C C . VAL B 1 101 ? 24.550 11.053 34.529 1.00 12.37 100 VAL B C 1
ATOM 6701 O O . VAL B 1 101 ? 23.988 12.142 34.535 1.00 13.95 100 VAL B O 1
ATOM 6714 N N . THR B 1 102 ? 24.455 10.180 35.532 1.00 13.04 101 THR B N 1
ATOM 6715 C CA . THR B 1 102 ? 23.655 10.492 36.728 1.00 10.55 101 THR B CA 1
ATOM 6716 C C . THR B 1 102 ? 24.215 11.733 37.405 1.00 12.46 101 THR B C 1
ATOM 6717 O O . THR B 1 102 ? 23.493 12.676 37.729 1.00 11.49 101 THR B O 1
ATOM 6728 N N . THR B 1 103 ? 25.517 11.731 37.603 1.00 13.14 102 THR B N 1
ATOM 6729 C CA . THR B 1 103 ? 26.193 12.839 38.241 1.00 11.97 102 THR B CA 1
ATOM 6730 C C . THR B 1 103 ? 25.959 14.153 37.491 1.00 12.18 102 THR B C 1
ATOM 6731 O O . THR B 1 103 ? 25.663 15.164 38.091 1.00 13.54 102 THR B O 1
ATOM 6742 N N . ALA B 1 104 ? 26.139 14.120 36.177 1.00 12.22 103 ALA B N 1
ATOM 6743 C CA . ALA B 1 104 ? 25.987 15.315 35.349 1.00 15.96 103 ALA B CA 1
ATOM 6744 C C . ALA B 1 104 ? 24.547 15.850 35.387 1.00 12.52 103 ALA B C 1
ATOM 6745 O O . ALA B 1 104 ? 24.328 17.058 35.477 1.00 14.13 103 ALA B O 1
ATOM 6752 N N . LEU B 1 105 ? 23.576 14.950 35.281 1.00 11.69 104 LEU B N 1
ATOM 6753 C CA . LEU B 1 105 ? 22.176 15.372 35.251 1.00 11.88 104 LEU B CA 1
ATOM 6754 C C . LEU B 1 105 ? 21.814 16.071 36.571 1.00 12.53 104 LEU B C 1
ATOM 6755 O O . LEU B 1 105 ? 21.143 17.099 36.585 1.00 13.91 104 LEU B O 1
ATOM 6771 N N . LEU B 1 106 ? 22.263 15.502 37.678 1.00 15.17 105 LEU B N 1
ATOM 6772 C CA . LEU B 1 106 ? 21.939 16.060 38.992 1.00 13.43 105 LEU B CA 1
ATOM 6773 C C . LEU B 1 106 ? 22.703 17.344 39.312 1.00 18.09 105 LEU B C 1
ATOM 6774 O O . LEU B 1 106 ? 22.120 18.333 39.809 1.00 16.98 105 LEU B O 1
ATOM 6790 N N . GLU B 1 107 ? 24.013 17.338 39.077 1.00 14.87 106 GLU B N 1
ATOM 6791 C CA . GLU B 1 107 ? 24.824 18.483 39.451 1.00 15.02 106 GLU B CA 1
ATOM 6792 C C . GLU B 1 107 ? 24.528 19.704 38.609 1.00 17.17 106 GLU B C 1
ATOM 6793 O O . GLU B 1 107 ? 24.627 20.808 39.110 1.00 19.94 106 GLU B O 1
ATOM 6805 N N . SER B 1 108 ? 24.105 19.495 37.362 1.00 15.84 107 SER B N 1
ATOM 6806 C CA . SER B 1 108 ? 23.693 20.580 36.461 1.00 18.58 107 SER B CA 1
ATOM 6807 C C . SER B 1 108 ? 22.289 21.072 36.766 1.00 17.99 107 SER B C 1
ATOM 6808 O O . SER B 1 108 ? 21.904 22.156 36.349 1.00 20.67 107 SER B O 1
ATOM 6816 N N . GLY B 1 109 ? 21.534 20.273 37.497 1.00 16.67 108 GLY B N 1
ATOM 6817 C CA . GLY B 1 109 ? 20.147 20.581 37.787 1.00 17.84 108 GLY B CA 1
ATOM 6818 C C . GLY B 1 109 ? 19.178 20.273 36.656 1.00 18.48 108 GLY B C 1
ATOM 6819 O O . GLY B 1 109 ? 18.017 20.690 36.699 1.00 18.73 108 GLY B O 1
ATOM 6823 N N . MET B 1 110 ? 19.622 19.553 35.651 1.00 18.84 109 MET B N 1
ATOM 6824 C CA . MET B 1 110 ? 18.702 19.109 34.606 1.00 15.84 109 MET B CA 1
ATOM 6825 C C . MET B 1 110 ? 17.659 18.124 35.156 1.00 17.16 109 MET B C 1
ATOM 6826 O O . MET B 1 110 ? 16.526 18.050 34.661 1.00 20.83 109 MET B O 1
ATOM 6840 N N . ILE B 1 111 ? 18.054 17.369 36.163 1.00 14.67 110 ILE B N 1
ATOM 6841 C CA . ILE B 1 111 ? 17.116 16.672 37.015 1.00 16.99 110 ILE B CA 1
ATOM 6842 C C . ILE B 1 111 ? 17.269 17.276 38.401 1.00 18.01 110 ILE B C 1
ATOM 6843 O O . ILE B 1 111 ? 18.390 17.473 38.889 1.00 17.93 110 ILE B O 1
ATOM 6859 N N . GLU B 1 112 ? 16.160 17.595 39.034 1.00 19.24 111 GLU B N 1
ATOM 6860 C CA . GLU B 1 112 ? 16.231 18.214 40.346 1.00 20.41 111 GLU B CA 1
ATOM 6861 C C . GLU B 1 112 ? 16.920 17.307 41.367 1.00 16.31 111 GLU B C 1
ATOM 6862 O O . GLU B 1 112 ? 16.602 16.120 41.514 1.00 19.41 111 GLU B O 1
ATOM 6874 N N . MET B 1 113 ? 17.895 17.878 42.053 1.00 18.23 112 MET B N 1
ATOM 6875 C CA . MET B 1 113 ? 18.630 17.141 43.066 1.00 17.15 112 MET B CA 1
ATOM 6876 C C . MET B 1 113 ? 17.861 17.166 44.361 1.00 19.92 112 MET B C 1
ATOM 6877 O O . MET B 1 113 ? 17.555 18.241 44.905 1.00 21.64 112 MET B O 1
ATOM 6891 N N . GLN B 1 114 ? 17.479 15.979 44.813 1.00 16.82 113 GLN B N 1
ATOM 6892 C CA . GLN B 1 114 ? 16.927 15.789 46.150 1.00 17.80 113 GLN B CA 1
ATOM 6893 C C . GLN B 1 114 ? 18.017 15.315 47.098 1.00 18.11 113 GLN B C 1
ATOM 6894 O O . GLN B 1 114 ? 18.952 14.595 46.700 1.00 19.07 113 GLN B O 1
ATOM 6908 N N . GLU B 1 115 ? 17.868 15.707 48.355 1.00 19.26 114 GLU B N 1
ATOM 6909 C CA . GLU B 1 115 ? 18.806 15.303 49.399 1.00 19.87 114 GLU B CA 1
ATOM 6910 C C . GLU B 1 115 ? 17.989 14.661 50.494 1.00 21.67 114 GLU B C 1
ATOM 6911 O O . GLU B 1 115 ? 16.915 15.176 50.847 1.00 21.53 114 GLU B O 1
ATOM 6923 N N . PRO B 1 116 ? 18.502 13.570 51.084 1.00 21.04 115 PRO B N 1
ATOM 6924 C CA . PRO B 1 116 ? 19.847 12.999 50.912 1.00 20.57 115 PRO B CA 1
ATOM 6925 C C . PRO B 1 116 ? 20.011 12.106 49.699 1.00 19.22 115 PRO B C 1
ATOM 6926 O O . PRO B 1 116 ? 21.151 11.748 49.383 1.00 18.76 115 PRO B O 1
ATOM 6937 N N . GLU B 1 117 ? 18.915 11.762 49.032 1.00 18.73 116 GLU B N 1
ATOM 6938 C CA . GLU B 1 117 ? 18.953 10.765 47.967 1.00 17.67 116 GLU B CA 1
ATOM 6939 C C . GLU B 1 117 ? 18.055 11.109 46.774 1.00 17.56 116 GLU B C 1
ATOM 6940 O O . GLU B 1 117 ? 16.905 11.538 46.940 1.00 21.07 116 GLU B O 1
ATOM 6952 N N . THR B 1 118 ? 18.583 10.936 45.567 1.00 16.60 117 THR B N 1
ATOM 6953 C CA . THR B 1 118 ? 17.785 11.063 44.364 1.00 15.28 117 THR B CA 1
ATOM 6954 C C . THR B 1 118 ? 17.835 9.769 43.556 1.00 21.63 117 THR B C 1
ATOM 6955 O O . THR B 1 118 ? 18.902 9.201 43.357 1.00 19.17 117 THR B O 1
ATOM 6966 N N . VAL B 1 119 ? 16.674 9.306 43.102 1.00 17.44 118 VAL B N 1
ATOM 6967 C CA . VAL B 1 119 ? 16.617 8.155 42.225 1.00 15.12 118 VAL B CA 1
ATOM 6968 C C . VAL B 1 119 ? 16.406 8.659 40.810 1.00 14.30 118 VAL B C 1
ATOM 6969 O O . VAL B 1 119 ? 15.442 9.410 40.524 1.00 17.87 118 VAL B O 1
ATOM 6982 N N . VAL B 1 120 ? 17.323 8.261 39.939 1.00 14.84 119 VAL B N 1
ATOM 6983 C CA . VAL B 1 120 ? 17.262 8.541 38.521 1.00 14.29 119 VAL B CA 1
ATOM 6984 C C . VAL B 1 120 ? 17.144 7.222 37.774 1.00 16.96 119 VAL B C 1
ATOM 6985 O O . VAL B 1 120 ? 18.030 6.346 37.892 1.00 17.37 119 VAL B O 1
ATOM 6998 N N . MET B 1 121 ? 16.075 7.085 36.995 1.00 15.21 120 MET B N 1
ATOM 6999 C CA . MET B 1 121 ? 15.895 5.875 36.177 1.00 16.41 120 MET B CA 1
ATOM 7000 C C . MET B 1 121 ? 16.432 6.110 34.765 1.00 17.25 120 MET B C 1
ATOM 7001 O O . MET B 1 121 ? 15.943 6.974 34.034 1.00 16.33 120 MET B O 1
ATOM 7015 N N . LEU B 1 122 ? 17.495 5.404 34.401 1.00 12.90 121 LEU B N 1
ATOM 7016 C CA . LEU B 1 122 ? 18.155 5.637 33.128 1.00 10.94 121 LEU B CA 1
ATOM 7017 C C . LEU B 1 122 ? 17.730 4.539 32.133 1.00 14.78 121 LEU B C 1
ATOM 7018 O O . LEU B 1 122 ? 17.806 3.362 32.461 1.00 21.91 121 LEU B O 1
ATOM 7034 N N . GLU B 1 123 ? 17.271 4.915 30.945 1.00 12.44 122 GLU B N 1
ATOM 7035 C CA . GLU B 1 123 ? 16.999 3.921 29.887 1.00 11.02 122 GLU B CA 1
ATOM 7036 C C . GLU B 1 123 ? 18.234 3.724 29.014 1.00 14.79 122 GLU B C 1
ATOM 7037 O O . GLU B 1 123 ? 18.787 4.680 28.479 1.00 16.69 122 GLU B O 1
ATOM 7049 N N . THR B 1 124 ? 18.670 2.482 28.872 1.00 11.49 123 THR B N 1
ATOM 7050 C CA . THR B 1 124 ? 19.699 2.132 27.915 1.00 10.21 123 THR B CA 1
ATOM 7051 C C . THR B 1 124 ? 19.132 1.107 26.920 1.00 10.78 123 THR B C 1
ATOM 7052 O O . THR B 1 124 ? 18.044 0.560 27.117 1.00 12.90 123 THR B O 1
ATOM 7063 N N . ALA B 1 125 ? 19.885 0.820 25.864 1.00 12.26 124 ALA B N 1
ATOM 7064 C CA . ALA B 1 125 ? 19.481 -0.182 24.888 1.00 12.84 124 ALA B CA 1
ATOM 7065 C C . ALA B 1 125 ? 19.376 -1.527 25.560 1.00 16.03 124 ALA B C 1
ATOM 7066 O O . ALA B 1 125 ? 18.692 -2.421 25.063 1.00 15.97 124 ALA B O 1
ATOM 7073 N N . ALA B 1 126 ? 20.053 -1.678 26.697 1.00 13.20 125 ALA B N 1
ATOM 7074 C CA . ALA B 1 126 ? 20.023 -2.948 27.425 1.00 11.72 125 ALA B CA 1
ATOM 7075 C C . ALA B 1 126 ? 18.857 -3.078 28.407 1.00 12.29 125 ALA B C 1
ATOM 7076 O O . ALA B 1 126 ? 18.598 -4.189 28.920 1.00 14.05 125 ALA B O 1
ATOM 7083 N N . GLY B 1 127 ? 18.135 -1.975 28.650 1.00 12.32 126 GLY B N 1
ATOM 7084 C CA . GLY B 1 127 ? 17.051 -1.948 29.630 1.00 13.81 126 GLY B CA 1
ATOM 7085 C C . GLY B 1 127 ? 17.204 -0.814 30.634 1.00 12.79 126 GLY B C 1
ATOM 7086 O O . GLY B 1 127 ? 18.084 0.024 30.505 1.00 16.33 126 GLY B O 1
ATOM 7090 N N . LEU B 1 128 ? 16.370 -0.827 31.668 1.00 15.50 127 LEU B N 1
ATOM 7091 C CA . LEU B 1 128 ? 16.369 0.275 32.620 1.00 12.87 127 LEU B CA 1
ATOM 7092 C C . LEU B 1 128 ? 17.429 0.040 33.666 1.00 16.48 127 LEU B C 1
ATOM 7093 O O . LEU B 1 128 ? 17.571 -1.070 34.149 1.00 20.11 127 LEU B O 1
ATOM 7109 N N . VAL B 1 129 ? 18.175 1.092 33.975 1.00 12.34 128 VAL B N 1
ATOM 7110 C CA . VAL B 1 129 ? 19.201 1.085 35.010 1.00 14.20 128 VAL B CA 1
ATOM 7111 C C . VAL B 1 129 ? 18.791 2.078 36.095 1.00 12.69 128 VAL B C 1
ATOM 7112 O O . VAL B 1 129 ? 18.731 3.295 35.846 1.00 16.55 128 VAL B O 1
ATOM 7125 N N . LYS B 1 130 ? 18.522 1.562 37.284 1.00 15.20 129 LYS B N 1
ATOM 7126 C CA . LYS B 1 130 ? 18.152 2.389 38.407 1.00 12.56 129 LYS B CA 1
ATOM 7127 C C . LYS B 1 130 ? 19.412 2.989 39.016 1.00 15.56 129 LYS B C 1
ATOM 7128 O O . LYS B 1 130 ? 20.302 2.265 39.437 1.00 17.48 129 LYS B O 1
ATOM 7147 N N . ALA B 1 131 ? 19.508 4.315 39.041 1.00 12.34 130 ALA B N 1
ATOM 7148 C CA . ALA B 1 131 ? 20.647 4.963 39.665 1.00 12.07 130 ALA B CA 1
ATOM 7149 C C . ALA B 1 131 ? 20.215 5.675 40.928 1.00 17.52 130 ALA B C 1
ATOM 7150 O O . ALA B 1 131 ? 19.434 6.608 40.860 1.00 18.64 130 ALA B O 1
ATOM 7157 N N . VAL B 1 132 ? 20.717 5.238 42.078 1.00 14.12 131 VAL B N 1
ATOM 7158 C CA . VAL B 1 132 ? 20.393 5.906 43.356 1.00 14.06 131 VAL B CA 1
ATOM 7159 C C . VAL B 1 132 ? 21.574 6.753 43.825 1.00 17.89 131 VAL B C 1
ATOM 7160 O O . VAL B 1 132 ? 22.664 6.240 44.116 1.00 15.99 131 VAL B O 1
ATOM 7173 N N . ALA B 1 133 ? 21.380 8.071 43.844 1.00 14.97 132 ALA B N 1
ATOM 7174 C CA . ALA B 1 133 ? 22.496 8.988 44.048 1.00 14.04 132 ALA B CA 1
ATOM 7175 C C . ALA B 1 133 ? 22.392 9.529 45.452 1.00 15.10 132 ALA B C 1
ATOM 7176 O O . ALA B 1 133 ? 21.337 10.046 45.842 1.00 17.51 132 ALA B O 1
ATOM 7183 N N . GLN B 1 134 ? 23.460 9.410 46.226 1.00 15.82 133 GLN B N 1
ATOM 7184 C CA . GLN B 1 134 ? 23.535 10.091 47.507 1.00 18.43 133 GLN B CA 1
ATOM 7185 C C . GLN B 1 134 ? 24.019 11.506 47.255 1.00 18.88 133 GLN B C 1
ATOM 7186 O O . GLN B 1 134 ? 25.103 11.732 46.713 1.00 19.55 133 GLN B O 1
ATOM 7200 N N . CYS B 1 135 ? 23.195 12.464 47.652 1.00 19.29 134 CYS B N 1
ATOM 7201 C CA . CYS B 1 135 ? 23.399 13.856 47.285 1.00 18.21 134 CYS B CA 1
ATOM 7202 C C . CYS B 1 135 ? 23.426 14.706 48.536 1.00 23.08 134 CYS B C 1
ATOM 7203 O O . CYS B 1 135 ? 22.586 14.542 49.430 1.00 22.77 134 CYS B O 1
ATOM 7211 N N . ARG B 1 136 ? 24.370 15.642 48.568 1.00 19.35 135 ARG B N 1
ATOM 7212 C CA . ARG B 1 136 ? 24.579 16.483 49.730 1.00 24.34 135 ARG B CA 1
ATOM 7213 C C . ARG B 1 136 ? 25.178 17.823 49.306 1.00 25.48 135 ARG B C 1
ATOM 7214 O O . ARG B 1 136 ? 26.177 17.862 48.585 1.00 24.31 135 ARG B O 1
ATOM 7235 N N A ASP B 1 137 ? 24.518 18.897 49.730 0.54 28.60 136 ASP B N 1
ATOM 7236 N N B ASP B 1 137 ? 24.588 18.919 49.790 0.46 28.70 136 ASP B N 1
ATOM 7237 C CA A ASP B 1 137 ? 24.970 20.258 49.484 0.54 29.59 136 ASP B CA 1
ATOM 7238 C CA B ASP B 1 137 ? 24.994 20.295 49.439 0.46 29.23 136 ASP B CA 1
ATOM 7239 C C A ASP B 1 137 ? 25.228 20.553 47.996 0.54 29.60 136 ASP B C 1
ATOM 7240 C C B ASP B 1 137 ? 25.271 20.502 47.959 0.46 30.09 136 ASP B C 1
ATOM 7241 O O A ASP B 1 137 ? 26.209 21.209 47.644 0.54 31.25 136 ASP B O 1
ATOM 7242 O O B ASP B 1 137 ? 26.308 21.043 47.572 0.46 32.25 136 ASP B O 1
ATOM 7259 N N . GLY B 1 138 ? 24.333 20.087 47.126 1.00 26.69 137 GLY B N 1
ATOM 7260 C CA . GLY B 1 138 ? 24.425 20.360 45.709 1.00 31.42 137 GLY B CA 1
ATOM 7261 C C . GLY B 1 138 ? 25.344 19.443 44.948 1.00 32.53 137 GLY B C 1
ATOM 7262 O O . GLY B 1 138 ? 25.544 19.624 43.751 1.00 35.55 137 GLY B O 1
ATOM 7267 N N . HIS B 1 139 ? 25.907 18.444 45.619 1.00 25.91 138 HIS B N 1
ATOM 7268 C CA . HIS B 1 139 ? 26.831 17.549 44.948 1.00 24.18 138 HIS B CA 1
ATOM 7269 C C . HIS B 1 139 ? 26.348 16.121 45.027 1.00 21.81 138 HIS B C 1
ATOM 7270 O O . HIS B 1 139 ? 25.793 15.698 46.043 1.00 22.80 138 HIS B O 1
ATOM 7285 N N . CYS B 1 140 ? 26.626 15.379 43.967 1.00 22.02 139 CYS B N 1
ATOM 7286 C CA . CYS B 1 140 ? 26.285 13.973 43.879 1.00 24.76 139 CYS B CA 1
ATOM 7287 C C . CYS B 1 140 ? 27.515 13.158 44.337 1.00 22.97 139 CYS B C 1
ATOM 7288 O O . CYS B 1 140 ? 28.473 12.969 43.580 1.00 30.76 139 CYS B O 1
ATOM 7296 N N . ASP B 1 141 ? 27.497 12.711 45.594 1.00 19.73 140 ASP B N 1
ATOM 7297 C CA . ASP B 1 141 ? 28.666 12.117 46.256 1.00 23.60 140 ASP B CA 1
ATOM 7298 C C . ASP B 1 141 ? 28.959 10.669 45.877 1.00 26.40 140 ASP B C 1
ATOM 7299 O O . ASP B 1 141 ? 30.100 10.221 45.963 1.00 26.93 140 ASP B O 1
ATOM 7308 N N . SER B 1 142 ? 27.920 9.922 45.552 1.00 18.24 141 SER B N 1
ATOM 7309 C CA . SER B 1 142 ? 28.105 8.574 45.042 1.00 18.58 141 SER B CA 1
ATOM 7310 C C . SER B 1 142 ? 26.809 8.096 44.433 1.00 17.91 141 SER B C 1
ATOM 7311 O O . SER B 1 142 ? 25.718 8.627 44.710 1.00 18.23 141 SER B O 1
ATOM 7319 N N . VAL B 1 143 ? 26.941 7.083 43.598 1.00 15.17 142 VAL B N 1
ATOM 7320 C CA . VAL B 1 143 ? 25.818 6.517 42.905 1.00 15.47 142 VAL B CA 1
ATOM 7321 C C . VAL B 1 143 ? 25.898 5.010 42.989 1.00 15.66 142 VAL B C 1
ATOM 7322 O O . VAL B 1 143 ? 26.969 4.425 42.762 1.00 14.51 142 VAL B O 1
ATOM 7335 N N . THR B 1 144 ? 24.767 4.387 43.303 1.00 14.85 143 THR B N 1
ATOM 7336 C CA . THR B 1 144 ? 24.644 2.942 43.185 1.00 15.58 143 THR B CA 1
ATOM 7337 C C . THR B 1 144 ? 23.703 2.602 42.032 1.00 14.82 143 THR B C 1
ATOM 7338 O O . THR B 1 144 ? 22.555 3.045 41.997 1.00 15.84 143 THR B O 1
ATOM 7349 N N . LEU B 1 145 ? 24.199 1.813 41.093 1.00 12.65 144 LEU B N 1
ATOM 7350 C CA . LEU B 1 145 ? 23.415 1.363 39.949 1.00 12.09 144 LEU B CA 1
ATOM 7351 C C . LEU B 1 145 ? 22.889 -0.021 40.189 1.00 15.89 144 LEU B C 1
ATOM 7352 O O . LEU B 1 145 ? 23.600 -0.872 40.713 1.00 13.82 144 LEU B O 1
ATOM 7368 N N . THR B 1 146 ? 21.646 -0.241 39.793 1.00 14.30 145 THR B N 1
ATOM 7369 C CA . THR B 1 146 ? 21.136 -1.587 39.640 1.00 14.91 145 THR B CA 1
ATOM 7370 C C . THR B 1 146 ? 21.293 -1.919 38.167 1.00 17.68 145 THR B C 1
ATOM 7371 O O . THR B 1 146 ? 20.613 -1.347 37.309 1.00 14.12 145 THR B O 1
ATOM 7382 N N . MET B 1 147 ? 22.243 -2.801 37.864 1.00 13.87 146 MET B N 1
ATOM 7383 C CA . MET B 1 147 ? 22.559 -3.117 36.481 1.00 12.92 146 MET B CA 1
ATOM 7384 C C . MET B 1 147 ? 21.541 -4.066 35.878 1.00 13.70 146 MET B C 1
ATOM 7385 O O . MET B 1 147 ? 20.734 -4.685 36.591 1.00 15.00 146 MET B O 1
ATOM 7399 N N . VAL B 1 148 ? 21.562 -4.148 34.561 1.00 13.53 147 VAL B N 1
ATOM 7400 C CA . VAL B 1 148 ? 20.661 -5.043 33.843 1.00 14.33 147 VAL B CA 1
ATOM 7401 C C . VAL B 1 148 ? 21.000 -6.504 34.157 1.00 14.38 147 VAL B C 1
ATOM 7402 O O . VAL B 1 148 ? 22.126 -6.826 34.584 1.00 14.88 147 VAL B O 1
ATOM 7415 N N . PRO B 1 149 ? 20.016 -7.407 33.983 1.00 11.96 148 PRO B N 1
ATOM 7416 C CA . PRO B 1 149 ? 20.280 -8.821 34.285 1.00 12.29 148 PRO B CA 1
ATOM 7417 C C . PRO B 1 149 ? 21.478 -9.328 33.478 1.00 14.73 148 PRO B C 1
ATOM 7418 O O . PRO B 1 149 ? 21.562 -9.159 32.252 1.00 13.63 148 PRO B O 1
ATOM 7429 N N . SER B 1 150 ? 22.412 -9.911 34.223 1.00 14.10 149 SER B N 1
ATOM 7430 C CA . SER B 1 150 ? 23.712 -10.329 33.708 1.00 11.82 149 SER B CA 1
ATOM 7431 C C . SER B 1 150 ? 23.798 -11.861 33.782 1.00 12.93 149 SER B C 1
ATOM 7432 O O . SER B 1 150 ? 23.237 -12.488 34.691 1.00 15.53 149 SER B O 1
ATOM 7440 N N . PHE B 1 151 ? 24.468 -12.464 32.803 1.00 12.43 150 PHE B N 1
ATOM 7441 C CA . PHE B 1 151 ? 24.422 -13.908 32.684 1.00 13.24 150 PHE B CA 1
ATOM 7442 C C . PHE B 1 151 ? 25.672 -14.469 32.020 1.00 13.25 150 PHE B C 1
ATOM 7443 O O . PHE B 1 151 ? 26.419 -13.774 31.346 1.00 12.91 150 PHE B O 1
ATOM 7460 N N . VAL B 1 152 ? 25.871 -15.760 32.227 1.00 14.91 151 VAL B N 1
ATOM 7461 C CA . VAL B 1 152 ? 26.917 -16.501 31.545 1.00 17.52 151 VAL B CA 1
ATOM 7462 C C . VAL B 1 152 ? 26.492 -16.951 30.150 1.00 20.91 151 VAL B C 1
ATOM 7463 O O . VAL B 1 152 ? 25.437 -17.563 29.974 1.00 18.44 151 VAL B O 1
ATOM 7476 N N . HIS B 1 153 ? 27.317 -16.659 29.153 1.00 17.48 152 HIS B N 1
ATOM 7477 C CA . HIS B 1 153 ? 27.136 -17.218 27.806 1.00 20.12 152 HIS B CA 1
ATOM 7478 C C . HIS B 1 153 ? 27.858 -18.566 27.674 1.00 21.36 152 HIS B C 1
ATOM 7479 O O . HIS B 1 153 ? 27.282 -19.577 27.257 1.00 21.03 152 HIS B O 1
ATOM 7494 N N . GLU B 1 154 ? 29.125 -18.593 28.066 1.00 15.96 153 GLU B N 1
ATOM 7495 C CA . GLU B 1 154 ? 29.892 -19.831 28.117 1.00 18.29 153 GLU B CA 1
ATOM 7496 C C . GLU B 1 154 ? 30.960 -19.771 29.220 1.00 18.64 153 GLU B C 1
ATOM 7497 O O . GLU B 1 154 ? 31.751 -18.824 29.298 1.00 19.55 153 GLU B O 1
ATOM 7509 N N . LEU B 1 155 ? 30.961 -20.786 30.072 1.00 21.26 154 LEU B N 1
ATOM 7510 C CA . LEU B 1 155 ? 31.957 -20.906 31.122 1.00 23.51 154 LEU B CA 1
ATOM 7511 C C . LEU B 1 155 ? 33.124 -21.758 30.633 1.00 21.69 154 LEU B C 1
ATOM 7512 O O . LEU B 1 155 ? 32.926 -22.741 29.907 1.00 27.07 154 LEU B O 1
ATOM 7528 N N . ASP B 1 156 ? 34.338 -21.398 31.030 1.00 20.21 155 ASP B N 1
ATOM 7529 C CA . ASP B 1 156 ? 35.489 -22.256 30.782 1.00 23.80 155 ASP B CA 1
ATOM 7530 C C . ASP B 1 156 ? 35.712 -22.504 29.298 1.00 24.60 155 ASP B C 1
ATOM 7531 O O . ASP B 1 156 ? 36.054 -23.614 28.887 1.00 27.10 155 ASP B O 1
ATOM 7540 N N . ALA B 1 157 ? 35.539 -21.467 28.486 1.00 20.49 156 ALA B N 1
ATOM 7541 C CA . ALA B 1 157 ? 35.938 -21.571 27.091 1.00 20.45 156 ALA B CA 1
ATOM 7542 C C . ALA B 1 157 ? 37.466 -21.584 27.050 1.00 19.83 156 ALA B C 1
ATOM 7543 O O . ALA B 1 157 ? 38.112 -21.226 28.025 1.00 21.49 156 ALA B O 1
ATOM 7550 N N . GLN B 1 158 ? 38.048 -22.025 25.945 1.00 23.00 157 GLN B N 1
ATOM 7551 C CA . GLN B 1 158 ? 39.492 -21.905 25.805 1.00 27.45 157 GLN B CA 1
ATOM 7552 C C . GLN B 1 158 ? 39.891 -21.548 24.393 1.00 26.81 157 GLN B C 1
ATOM 7553 O O . GLN B 1 158 ? 39.131 -21.744 23.446 1.00 27.73 157 GLN B O 1
ATOM 7567 N N . ILE B 1 159 ? 41.088 -21.000 24.267 1.00 23.99 158 ILE B N 1
ATOM 7568 C CA . ILE B 1 159 ? 41.623 -20.624 22.975 1.00 23.13 158 ILE B CA 1
ATOM 7569 C C . ILE B 1 159 ? 43.137 -20.787 22.990 1.00 22.64 158 ILE B C 1
ATOM 7570 O O . ILE B 1 159 ? 43.819 -20.399 23.952 1.00 21.42 158 ILE B O 1
ATOM 7586 N N . ALA B 1 160 ? 43.651 -21.360 21.917 1.00 20.77 159 ALA B N 1
ATOM 7587 C CA . ALA B 1 160 ? 45.091 -21.580 21.775 1.00 21.32 159 ALA B CA 1
ATOM 7588 C C . ALA B 1 160 ? 45.786 -20.265 21.436 1.00 25.93 159 ALA B C 1
ATOM 7589 O O . ALA B 1 160 ? 45.285 -19.484 20.615 1.00 24.56 159 ALA B O 1
ATOM 7596 N N . THR B 1 161 ? 46.925 -19.998 22.076 1.00 22.78 160 THR B N 1
ATOM 7597 C CA . THR B 1 161 ? 47.654 -18.765 21.814 1.00 20.52 160 THR B CA 1
ATOM 7598 C C . THR B 1 161 ? 49.140 -19.045 21.713 1.00 25.16 160 THR B C 1
ATOM 7599 O O . THR B 1 161 ? 49.660 -19.952 22.374 1.00 26.39 160 THR B O 1
ATOM 7610 N N . GLU B 1 162 ? 49.838 -18.249 20.913 1.00 22.92 161 GLU B N 1
ATOM 7611 C CA . GLU B 1 162 ? 51.281 -18.430 20.733 1.00 26.65 161 GLU B CA 1
ATOM 7612 C C . GLU B 1 162 ? 52.077 -18.108 21.989 1.00 20.35 161 GLU B C 1
ATOM 7613 O O . GLU B 1 162 ? 52.979 -18.852 22.363 1.00 22.49 161 GLU B O 1
ATOM 7625 N N . SER B 1 163 ? 51.739 -17.011 22.650 1.00 21.08 162 SER B N 1
ATOM 7626 C CA . SER B 1 163 ? 52.538 -16.536 23.784 1.00 20.01 162 SER B CA 1
ATOM 7627 C C . SER B 1 163 ? 52.237 -17.206 25.128 1.00 18.68 162 SER B C 1
ATOM 7628 O O . SER B 1 163 ? 53.095 -17.244 26.009 1.00 19.82 162 SER B O 1
ATOM 7636 N N . TRP B 1 164 ? 51.018 -17.693 25.295 1.00 18.32 163 TRP B N 1
ATOM 7637 C CA . TRP B 1 164 ? 50.524 -18.074 26.614 1.00 19.80 163 TRP B CA 1
ATOM 7638 C C . TRP B 1 164 ? 50.000 -19.500 26.665 1.00 22.26 163 TRP B C 1
ATOM 7639 O O . TRP B 1 164 ? 49.591 -19.960 27.723 1.00 22.97 163 TRP B O 1
ATOM 7660 N N . GLY B 1 165 ? 50.043 -20.204 25.544 1.00 19.79 164 GLY B N 1
ATOM 7661 C CA . GLY B 1 165 ? 49.488 -21.555 25.490 1.00 21.43 164 GLY B CA 1
ATOM 7662 C C . GLY B 1 165 ? 47.969 -21.458 25.495 1.00 21.94 164 GLY B C 1
ATOM 7663 O O . GLY B 1 165 ? 47.388 -20.534 24.915 1.00 20.33 164 GLY B O 1
ATOM 7667 N N . GLU B 1 166 ? 47.320 -22.392 26.171 1.00 24.04 165 GLU B N 1
ATOM 7668 C CA . GLU B 1 166 ? 45.853 -22.416 26.202 1.00 20.63 165 GLU B CA 1
ATOM 7669 C C . GLU B 1 166 ? 45.312 -21.452 27.247 1.00 23.20 165 GLU B C 1
ATOM 7670 O O . GLU B 1 166 ? 45.539 -21.622 28.445 1.00 33.74 165 GLU B O 1
ATOM 7682 N N . ILE B 1 167 ? 44.594 -20.448 26.778 1.00 19.07 166 ILE B N 1
ATOM 7683 C CA . ILE B 1 167 ? 43.988 -19.426 27.639 1.00 19.57 166 ILE B CA 1
ATOM 7684 C C . ILE B 1 167 ? 42.567 -19.861 27.960 1.00 24.71 166 ILE B C 1
ATOM 7685 O O . ILE B 1 167 ? 41.768 -20.150 27.061 1.00 25.49 166 ILE B O 1
ATOM 7701 N N . ARG B 1 168 ? 42.262 -19.930 29.242 1.00 17.03 167 ARG B N 1
ATOM 7702 C CA . ARG B 1 168 ? 40.895 -20.225 29.686 1.00 17.10 167 ARG B CA 1
ATOM 7703 C C . ARG B 1 168 ? 40.176 -18.901 29.932 1.00 16.50 167 ARG B C 1
ATOM 7704 O O . ARG B 1 168 ? 40.770 -17.978 30.488 1.00 18.34 167 ARG B O 1
ATOM 7725 N N . PHE B 1 169 ? 38.895 -18.787 29.526 1.00 15.88 168 PHE B N 1
ATOM 7726 C CA . PHE B 1 169 ? 38.169 -17.537 29.713 1.00 14.56 168 PHE B CA 1
ATOM 7727 C C . PHE B 1 169 ? 36.684 -17.856 29.802 1.00 17.35 168 PHE B C 1
ATOM 7728 O O . PHE B 1 169 ? 36.283 -18.935 29.424 1.00 17.90 168 PHE B O 1
ATOM 7745 N N . ASP B 1 170 ? 35.899 -16.954 30.375 1.00 14.00 169 ASP B N 1
ATOM 7746 C CA . ASP B 1 170 ? 34.452 -17.075 30.330 1.00 18.34 169 ASP B CA 1
ATOM 7747 C C . ASP B 1 170 ? 33.893 -16.040 29.356 1.00 19.80 169 ASP B C 1
ATOM 7748 O O . ASP B 1 170 ? 34.402 -14.918 29.268 1.00 14.35 169 ASP B O 1
ATOM 7757 N N . LEU B 1 171 ? 32.835 -16.388 28.631 1.00 15.17 170 LEU B N 1
ATOM 7758 C CA . LEU B 1 171 ? 32.077 -15.375 27.909 1.00 13.15 170 LEU B CA 1
ATOM 7759 C C . LEU B 1 171 ? 30.838 -15.049 28.734 1.00 13.62 170 LEU B C 1
ATOM 7760 O O . LEU B 1 171 ? 30.095 -15.956 29.106 1.00 15.27 170 LEU B O 1
ATOM 7776 N N . ALA B 1 172 ? 30.629 -13.781 29.046 1.00 12.71 171 ALA B N 1
ATOM 7777 C CA . ALA B 1 172 ? 29.484 -13.439 29.889 1.00 15.56 171 ALA B CA 1
ATOM 7778 C C . ALA B 1 172 ? 28.978 -12.042 29.551 1.00 13.14 171 ALA B C 1
ATOM 7779 O O . ALA B 1 172 ? 29.698 -11.235 29.001 1.00 12.69 171 ALA B O 1
ATOM 7786 N N . TYR B 1 173 ? 27.728 -11.787 29.896 1.00 15.12 172 TYR B N 1
ATOM 7787 C CA . TYR B 1 173 ? 27.066 -10.522 29.632 1.00 13.98 172 TYR B CA 1
ATOM 7788 C C . TYR B 1 173 ? 26.835 -9.740 30.918 1.00 10.76 172 TYR B C 1
ATOM 7789 O O . TYR B 1 173 ? 26.279 -10.271 31.879 1.00 12.99 172 TYR B O 1
ATOM 7807 N N . GLY B 1 174 ? 27.256 -8.474 30.929 1.00 11.06 173 GLY B N 1
ATOM 7808 C CA . GLY B 1 174 ? 26.945 -7.569 32.019 1.00 14.08 173 GLY B CA 1
ATOM 7809 C C . GLY B 1 174 ? 26.449 -6.212 31.544 1.00 11.78 173 GLY B C 1
ATOM 7810 O O . GLY B 1 174 ? 26.683 -5.190 32.182 1.00 14.51 173 GLY B O 1
ATOM 7814 N N . GLY B 1 175 ? 25.732 -6.208 30.424 1.00 13.78 174 GLY B N 1
ATOM 7815 C CA . GLY B 1 175 ? 25.273 -4.984 29.789 1.00 13.06 174 GLY B CA 1
ATOM 7816 C C . GLY B 1 175 ? 25.861 -4.812 28.396 1.00 11.94 174 GLY B C 1
ATOM 7817 O O . GLY B 1 175 ? 25.259 -4.191 27.510 1.00 13.39 174 GLY B O 1
ATOM 7821 N N . VAL B 1 176 ? 27.080 -5.321 28.237 1.00 12.59 175 VAL B N 1
ATOM 7822 C CA . VAL B 1 176 ? 27.685 -5.672 26.944 1.00 13.61 175 VAL B CA 1
ATOM 7823 C C . VAL B 1 176 ? 28.383 -7.020 27.200 1.00 12.90 175 VAL B C 1
ATOM 7824 O O . VAL B 1 176 ? 28.498 -7.470 28.347 1.00 12.36 175 VAL B O 1
ATOM 7837 N N . PHE B 1 177 ? 28.872 -7.652 26.144 1.00 14.10 176 PHE B N 1
ATOM 7838 C CA . PHE B 1 177 ? 29.533 -8.953 26.282 1.00 10.91 176 PHE B CA 1
ATOM 7839 C C . PHE B 1 177 ? 31.040 -8.811 26.507 1.00 12.81 176 PHE B C 1
ATOM 7840 O O . PHE B 1 177 ? 31.696 -7.960 25.872 1.00 13.96 176 PHE B O 1
ATOM 7857 N N . TYR B 1 178 ? 31.545 -9.677 27.401 1.00 10.69 177 TYR B N 1
ATOM 7858 C CA . TYR B 1 178 ? 32.939 -9.741 27.818 1.00 11.17 177 TYR B CA 1
ATOM 7859 C C . TYR B 1 178 ? 33.530 -11.107 27.555 1.00 14.16 177 TYR B C 1
ATOM 7860 O O . TYR B 1 178 ? 32.853 -12.125 27.708 1.00 13.56 177 TYR B O 1
ATOM 7878 N N . ALA B 1 179 ? 34.811 -11.123 27.221 1.00 12.00 178 ALA B N 1
ATOM 7879 C CA . ALA B 1 179 ? 35.651 -12.283 27.477 1.00 11.75 178 ALA B CA 1
ATOM 7880 C C . ALA B 1 179 ? 36.428 -11.980 28.766 1.00 15.19 178 ALA B C 1
ATOM 7881 O O . ALA B 1 179 ? 37.119 -10.963 28.844 1.00 15.23 178 ALA B O 1
ATOM 7888 N N . LEU B 1 180 ? 36.238 -12.826 29.790 1.00 14.49 179 LEU B N 1
ATOM 7889 C CA . LEU B 1 180 ? 36.816 -12.637 31.119 1.00 11.60 179 LEU B CA 1
ATOM 7890 C C . LEU B 1 180 ? 37.998 -13.587 31.296 1.00 14.85 179 LEU B C 1
ATOM 7891 O O . LEU B 1 180 ? 37.833 -14.812 31.237 1.00 15.54 179 LEU B O 1
ATOM 7907 N N . VAL B 1 181 ? 39.187 -13.025 31.516 1.00 12.09 180 VAL B N 1
ATOM 7908 C CA . VAL B 1 181 ? 40.420 -13.806 31.466 1.00 13.12 180 VAL B CA 1
ATOM 7909 C C . VAL B 1 181 ? 41.243 -13.621 32.731 1.00 13.82 180 VAL B C 1
ATOM 7910 O O . VAL B 1 181 ? 41.680 -12.512 33.029 1.00 13.62 180 VAL B O 1
ATOM 7923 N N . ASP B 1 182 ? 41.469 -14.704 33.466 1.00 14.47 181 ASP B N 1
ATOM 7924 C CA . ASP B 1 182 ? 42.386 -14.659 34.603 1.00 14.31 181 ASP B CA 1
ATOM 7925 C C . ASP B 1 182 ? 43.754 -14.188 34.108 1.00 18.99 181 ASP B C 1
ATOM 7926 O O . ASP B 1 182 ? 44.406 -14.865 33.305 1.00 17.50 181 ASP B O 1
ATOM 7935 N N . VAL B 1 183 ? 44.207 -13.071 34.647 1.00 13.95 182 VAL B N 1
ATOM 7936 C CA . VAL B 1 183 ? 45.401 -12.395 34.149 1.00 13.90 182 VAL B CA 1
ATOM 7937 C C . VAL B 1 183 ? 46.675 -13.186 34.400 1.00 14.69 182 VAL B C 1
ATOM 7938 O O . VAL B 1 183 ? 47.633 -13.076 33.624 1.00 16.02 182 VAL B O 1
ATOM 7951 N N A ARG B 1 184 ? 46.698 -13.994 35.460 0.61 15.44 183 ARG B N 1
ATOM 7952 N N B ARG B 1 184 ? 46.700 -13.988 35.464 0.39 15.44 183 ARG B N 1
ATOM 7953 C CA A ARG B 1 184 ? 47.902 -14.725 35.807 0.61 16.36 183 ARG B CA 1
ATOM 7954 C CA B ARG B 1 184 ? 47.904 -14.727 35.811 0.39 16.52 183 ARG B CA 1
ATOM 7955 C C A ARG B 1 184 ? 48.336 -15.671 34.689 0.61 16.78 183 ARG B C 1
ATOM 7956 C C B ARG B 1 184 ? 48.340 -15.663 34.685 0.39 16.73 183 ARG B C 1
ATOM 7957 O O A ARG B 1 184 ? 49.499 -16.048 34.606 0.61 17.15 183 ARG B O 1
ATOM 7958 O O B ARG B 1 184 ? 49.507 -16.031 34.596 0.39 17.14 183 ARG B O 1
ATOM 7999 N N . GLN B 1 185 ? 47.410 -16.025 33.812 1.00 19.05 184 GLN B N 1
ATOM 8000 C CA . GLN B 1 185 ? 47.728 -16.906 32.697 1.00 16.59 184 GLN B CA 1
ATOM 8001 C C . GLN B 1 185 ? 48.723 -16.258 31.739 1.00 19.25 184 GLN B C 1
ATOM 8002 O O . GLN B 1 185 ? 49.374 -16.962 30.978 1.00 18.66 184 GLN B O 1
ATOM 8017 N N . LEU B 1 186 ? 48.817 -14.932 31.776 1.00 16.38 185 LEU B N 1
ATOM 8018 C CA . LEU B 1 186 ? 49.760 -14.166 30.947 1.00 21.32 185 LEU B CA 1
ATOM 8019 C C . LEU B 1 186 ? 51.104 -13.991 31.640 1.00 19.02 185 LEU B C 1
ATOM 8020 O O . LEU B 1 186 ? 52.033 -13.416 31.070 1.00 19.85 185 LEU B O 1
ATOM 8036 N N . GLY B 1 187 ? 51.200 -14.449 32.883 1.00 16.53 186 GLY B N 1
ATOM 8037 C CA . GLY B 1 187 ? 52.405 -14.240 33.677 1.00 17.23 186 GLY B CA 1
ATOM 8038 C C . GLY B 1 187 ? 52.554 -12.778 34.075 1.00 21.45 186 GLY B C 1
ATOM 8039 O O . GLY B 1 187 ? 53.645 -12.295 34.357 1.00 21.11 186 GLY B O 1
ATOM 8043 N N . LEU B 1 188 ? 51.441 -12.064 34.057 1.00 18.57 187 LEU B N 1
ATOM 8044 C CA . LEU B 1 188 ? 51.398 -10.654 34.427 1.00 20.02 187 LEU B CA 1
ATOM 8045 C C . LEU B 1 188 ? 50.425 -10.432 35.564 1.00 21.22 187 LEU B C 1
ATOM 8046 O O . LEU B 1 188 ? 49.512 -11.228 35.759 1.00 17.64 187 LEU B O 1
ATOM 8062 N N . THR B 1 189 ? 50.602 -9.326 36.281 1.00 18.21 188 THR B N 1
ATOM 8063 C CA . THR B 1 189 ? 49.567 -8.813 37.192 1.00 17.36 188 THR B CA 1
ATOM 8064 C C . THR B 1 189 ? 48.963 -7.507 36.660 1.00 16.35 188 THR B C 1
ATOM 8065 O O . THR B 1 189 ? 49.500 -6.872 35.772 1.00 18.18 188 THR B O 1
ATOM 8076 N N . ILE B 1 190 ? 47.813 -7.126 37.189 1.00 15.46 189 ILE B N 1
ATOM 8077 C CA . ILE B 1 190 ? 47.185 -5.897 36.793 1.00 15.11 189 ILE B CA 1
ATOM 8078 C C . ILE B 1 190 ? 47.798 -4.758 37.612 1.00 16.12 189 ILE B C 1
ATOM 8079 O O . ILE B 1 190 ? 47.416 -4.497 38.761 1.00 17.22 189 ILE B O 1
ATOM 8095 N N . GLU B 1 191 ? 48.766 -4.079 37.010 1.00 16.35 190 GLU B N 1
ATOM 8096 C CA . GLU B 1 191 ? 49.404 -2.926 37.658 1.00 17.42 190 GLU B CA 1
ATOM 8097 C C . GLU B 1 191 ? 49.873 -1.986 36.548 1.00 18.55 190 GLU B C 1
ATOM 8098 O O . GLU B 1 191 ? 50.073 -2.430 35.415 1.00 18.23 190 GLU B O 1
ATOM 8110 N N . PRO B 1 192 ? 50.055 -0.689 36.861 1.00 17.03 191 PRO B N 1
ATOM 8111 C CA . PRO B 1 192 ? 50.317 0.254 35.753 1.00 18.96 191 PRO B CA 1
ATOM 8112 C C . PRO B 1 192 ? 51.495 -0.107 34.850 1.00 22.41 191 PRO B C 1
ATOM 8113 O O . PRO B 1 192 ? 51.416 0.117 33.645 1.00 20.55 191 PRO B O 1
ATOM 8124 N N . GLY B 1 193 ? 52.564 -0.650 35.437 1.00 19.87 192 GLY B N 1
ATOM 8125 C CA . GLY B 1 193 ? 53.725 -1.067 34.674 1.00 20.28 192 GLY B CA 1
ATOM 8126 C C . GLY B 1 193 ? 53.404 -2.013 33.527 1.00 23.31 192 GLY B C 1
ATOM 8127 O O . GLY B 1 193 ? 54.156 -2.053 32.564 1.00 21.69 192 GLY B O 1
ATOM 8131 N N . ASN B 1 194 ? 52.320 -2.786 33.636 1.00 16.73 193 ASN B N 1
ATOM 8132 C CA . ASN B 1 194 ? 51.948 -3.759 32.607 1.00 15.28 193 ASN B CA 1
ATOM 8133 C C . ASN B 1 194 ? 50.897 -3.272 31.624 1.00 18.68 193 ASN B C 1
ATOM 8134 O O . ASN B 1 194 ? 50.425 -4.032 30.793 1.00 16.79 193 ASN B O 1
ATOM 8145 N N . ALA B 1 195 ? 50.516 -2.002 31.718 1.00 16.86 194 ALA B N 1
ATOM 8146 C CA . ALA B 1 195 ? 49.424 -1.495 30.881 1.00 12.92 194 ALA B CA 1
ATOM 8147 C C . ALA B 1 195 ? 49.541 -1.793 29.389 1.00 16.66 194 ALA B C 1
ATOM 8148 O O . ALA B 1 195 ? 48.553 -2.202 28.775 1.00 16.00 194 ALA B O 1
ATOM 8155 N N . ARG B 1 196 ? 50.723 -1.565 28.809 1.00 17.09 195 ARG B N 1
ATOM 8156 C CA . ARG B 1 196 ? 50.924 -1.744 27.375 1.00 18.22 195 ARG B CA 1
ATOM 8157 C C . ARG B 1 196 ? 50.841 -3.217 27.014 1.00 16.47 195 ARG B C 1
ATOM 8158 O O . ARG B 1 196 ? 50.235 -3.572 26.018 1.00 16.01 195 ARG B O 1
ATOM 8179 N N . ARG B 1 197 ? 51.417 -4.077 27.844 1.00 14.97 196 ARG B N 1
ATOM 8180 C CA . ARG B 1 197 ? 51.325 -5.511 27.586 1.00 14.80 196 ARG B CA 1
ATOM 8181 C C . ARG B 1 197 ? 49.874 -6.025 27.667 1.00 14.52 196 ARG B C 1
ATOM 8182 O O . ARG B 1 197 ? 49.461 -6.894 26.882 1.00 16.43 196 ARG B O 1
ATOM 8203 N N . LEU B 1 198 ? 49.128 -5.520 28.642 1.00 13.71 197 LEU B N 1
ATOM 8204 C CA . LEU B 1 198 ? 47.733 -5.910 28.830 1.00 14.05 197 LEU B CA 1
ATOM 8205 C C . LEU B 1 198 ? 46.913 -5.464 27.631 1.00 12.69 197 LEU B C 1
ATOM 8206 O O . LEU B 1 198 ? 46.059 -6.199 27.140 1.00 14.07 197 LEU B O 1
ATOM 8222 N N . VAL B 1 199 ? 47.191 -4.275 27.126 1.00 12.49 198 VAL B N 1
ATOM 8223 C CA . VAL B 1 199 ? 46.463 -3.796 25.962 1.00 13.84 198 VAL B CA 1
ATOM 8224 C C . VAL B 1 199 ? 46.736 -4.686 24.775 1.00 14.47 198 VAL B C 1
ATOM 8225 O O . VAL B 1 199 ? 45.821 -5.064 24.021 1.00 16.18 198 VAL B O 1
ATOM 8238 N N . GLU B 1 200 ? 48.003 -5.026 24.569 1.00 13.16 199 GLU B N 1
ATOM 8239 C CA . GLU B 1 200 ? 48.313 -5.805 23.390 1.00 13.55 199 GLU B CA 1
ATOM 8240 C C . GLU B 1 200 ? 47.619 -7.163 23.496 1.00 13.89 199 GLU B C 1
ATOM 8241 O O . GLU B 1 200 ? 47.148 -7.697 22.504 1.00 17.13 199 GLU B O 1
ATOM 8253 N N . ALA B 1 201 ? 47.634 -7.748 24.685 1.00 13.37 200 ALA B N 1
ATOM 8254 C CA . ALA B 1 201 ? 47.057 -9.077 24.869 1.00 12.04 200 ALA B CA 1
ATOM 8255 C C . ALA B 1 201 ? 45.541 -9.013 24.684 1.00 12.27 200 ALA B C 1
ATOM 8256 O O . ALA B 1 201 ? 44.939 -9.900 24.069 1.00 16.27 200 ALA B O 1
ATOM 8263 N N . GLY B 1 202 ? 44.936 -7.974 25.232 1.00 11.76 201 GLY B N 1
ATOM 8264 C CA . GLY B 1 202 ? 43.492 -7.803 25.163 1.00 13.56 201 GLY B CA 1
ATOM 8265 C C . GLY B 1 202 ? 43.040 -7.597 23.737 1.00 14.76 201 GLY B C 1
ATOM 8266 O O . GLY B 1 202 ? 41.987 -8.104 23.333 1.00 13.94 201 GLY B O 1
ATOM 8270 N N . MET B 1 203 ? 43.808 -6.831 22.964 1.00 13.79 202 MET B N 1
ATOM 8271 C CA . MET B 1 203 ? 43.456 -6.604 21.569 1.00 12.00 202 MET B CA 1
ATOM 8272 C C . MET B 1 203 ? 43.584 -7.879 20.753 1.00 15.67 202 MET B C 1
ATOM 8273 O O . MET B 1 203 ? 42.771 -8.131 19.858 1.00 16.92 202 MET B O 1
ATOM 8287 N N . LEU B 1 204 ? 44.639 -8.659 21.002 1.00 12.90 203 LEU B N 1
ATOM 8288 C CA . LEU B 1 204 ? 44.831 -9.897 20.258 1.00 14.35 203 LEU B CA 1
ATOM 8289 C C . LEU B 1 204 ? 43.645 -10.817 20.534 1.00 14.18 203 LEU B C 1
ATOM 8290 O O . LEU B 1 204 ? 43.062 -11.397 19.600 1.00 14.76 203 LEU B O 1
ATOM 8306 N N . LEU B 1 205 ? 43.306 -10.966 21.807 1.00 15.86 204 LEU B N 1
ATOM 8307 C CA . LEU B 1 205 ? 42.242 -11.879 22.211 1.00 17.16 204 LEU B CA 1
ATOM 8308 C C . LEU B 1 205 ? 40.868 -11.400 21.713 1.00 16.34 204 LEU B C 1
ATOM 8309 O O . LEU B 1 205 ? 40.072 -12.193 21.238 1.00 19.05 204 LEU B O 1
ATOM 8325 N N . LYS B 1 206 ? 40.589 -10.107 21.797 1.00 14.45 205 LYS B N 1
ATOM 8326 C CA . LYS B 1 206 ? 39.313 -9.614 21.289 1.00 13.51 205 LYS B CA 1
ATOM 8327 C C . LYS B 1 206 ? 39.141 -10.013 19.821 1.00 20.03 205 LYS B C 1
ATOM 8328 O O . LYS B 1 206 ? 38.077 -10.489 19.426 1.00 16.83 205 LYS B O 1
ATOM 8347 N N . GLY B 1 207 ? 40.177 -9.776 19.016 1.00 14.53 206 GLY B N 1
ATOM 8348 C CA . GLY B 1 207 ? 40.138 -10.047 17.588 1.00 16.86 206 GLY B CA 1
ATOM 8349 C C . GLY B 1 207 ? 39.938 -11.523 17.321 1.00 21.48 206 GLY B C 1
ATOM 8350 O O . GLY B 1 207 ? 39.112 -11.891 16.491 1.00 23.93 206 GLY B O 1
ATOM 8354 N N . GLU B 1 208 ? 40.676 -12.370 18.034 1.00 19.11 207 GLU B N 1
ATOM 8355 C CA . GLU B 1 208 ? 40.583 -13.812 17.780 1.00 21.24 207 GLU B CA 1
ATOM 8356 C C . GLU B 1 208 ? 39.258 -14.392 18.254 1.00 25.10 207 GLU B C 1
ATOM 8357 O O . GLU B 1 208 ? 38.653 -15.246 17.586 1.00 24.85 207 GLU B O 1
ATOM 8369 N N . ILE B 1 209 ? 38.784 -13.917 19.392 1.00 19.87 208 ILE B N 1
ATOM 8370 C CA . ILE B 1 209 ? 37.577 -14.500 19.969 1.00 20.45 208 ILE B CA 1
ATOM 8371 C C . ILE B 1 209 ? 36.390 -14.110 19.109 1.00 25.65 208 ILE B C 1
ATOM 8372 O O . ILE B 1 209 ? 35.498 -14.920 18.854 1.00 26.47 208 ILE B O 1
ATOM 8388 N N . ASN B 1 210 ? 36.384 -12.880 18.613 1.00 19.19 209 ASN B N 1
ATOM 8389 C CA . ASN B 1 210 ? 35.264 -12.445 17.789 1.00 23.74 209 ASN B CA 1
ATOM 8390 C C . ASN B 1 210 ? 35.227 -13.070 16.397 1.00 27.73 209 ASN B C 1
ATOM 8391 O O . ASN B 1 210 ? 34.158 -13.207 15.809 1.00 28.87 209 ASN B O 1
ATOM 8402 N N . GLN B 1 211 ? 36.367 -13.474 15.853 1.00 28.61 210 GLN B N 1
ATOM 8403 C CA . GLN B 1 211 ? 36.316 -14.120 14.542 1.00 32.15 210 GLN B CA 1
ATOM 8404 C C . GLN B 1 211 ? 35.859 -15.563 14.710 1.00 31.35 210 GLN B C 1
ATOM 8405 O O . GLN B 1 211 ? 35.444 -16.209 13.743 1.00 29.08 210 GLN B O 1
ATOM 8419 N N . ARG B 1 212 ? 35.895 -16.059 15.947 1.00 27.58 211 ARG B N 1
ATOM 8420 C CA . ARG B 1 212 ? 35.611 -17.477 16.194 1.00 38.34 211 ARG B CA 1
ATOM 8421 C C . ARG B 1 212 ? 34.192 -17.731 16.706 1.00 31.62 211 ARG B C 1
ATOM 8422 O O . ARG B 1 212 ? 33.618 -18.791 16.454 1.00 36.93 211 ARG B O 1
ATOM 8443 N N . ILE B 1 213 ? 33.627 -16.765 17.417 1.00 28.48 212 ILE B N 1
ATOM 8444 C CA . ILE B 1 213 ? 32.281 -16.941 17.939 1.00 29.26 212 ILE B CA 1
ATOM 8445 C C . ILE B 1 213 ? 31.471 -15.678 17.734 1.00 31.66 212 ILE B C 1
ATOM 8446 O O . ILE B 1 213 ? 31.995 -14.556 17.841 1.00 32.41 212 ILE B O 1
ATOM 8462 N N . GLN B 1 214 ? 30.196 -15.866 17.421 1.00 26.18 213 GLN B N 1
ATOM 8463 C CA . GLN B 1 214 ? 29.269 -14.746 17.327 1.00 37.86 213 GLN B CA 1
ATOM 8464 C C . GLN B 1 214 ? 28.343 -14.832 18.530 1.00 33.33 213 GLN B C 1
ATOM 8465 O O . GLN B 1 214 ? 27.822 -15.905 18.865 1.00 35.36 213 GLN B O 1
ATOM 8479 N N . VAL B 1 215 ? 28.212 -13.720 19.224 1.00 21.28 214 VAL B N 1
ATOM 8480 C CA . VAL B 1 215 ? 27.386 -13.664 20.425 1.00 19.78 214 VAL B CA 1
ATOM 8481 C C . VAL B 1 215 ? 26.392 -12.546 20.236 1.00 22.85 214 VAL B C 1
ATOM 8482 O O . VAL B 1 215 ? 26.730 -11.491 19.723 1.00 19.85 214 VAL B O 1
ATOM 8495 N N . VAL B 1 216 ? 25.141 -12.822 20.580 1.00 17.84 215 VAL B N 1
ATOM 8496 C CA . VAL B 1 216 ? 24.111 -11.808 20.517 1.00 17.64 215 VAL B CA 1
ATOM 8497 C C . VAL B 1 216 ? 23.231 -11.963 21.741 1.00 16.12 215 VAL B C 1
ATOM 8498 O O . VAL B 1 216 ? 23.003 -13.106 22.209 1.00 20.57 215 VAL B O 1
ATOM 8511 N N . HIS B 1 217 ? 22.752 -10.843 22.272 1.00 14.28 216 HIS B N 1
ATOM 8512 C CA . HIS B 1 217 ? 21.839 -10.909 23.396 1.00 15.39 216 HIS B CA 1
ATOM 8513 C C . HIS B 1 217 ? 20.539 -11.595 22.961 1.00 14.98 216 HIS B C 1
ATOM 8514 O O . HIS B 1 217 ? 19.979 -11.272 21.931 1.00 17.18 216 HIS B O 1
ATOM 8529 N N . PRO B 1 218 ? 20.040 -12.520 23.771 1.00 15.34 217 PRO B N 1
ATOM 8530 C CA . PRO B 1 218 ? 18.899 -13.315 23.257 1.00 17.25 217 PRO B CA 1
ATOM 8531 C C . PRO B 1 218 ? 17.596 -12.562 23.043 1.00 20.12 217 PRO B C 1
ATOM 8532 O O . PRO B 1 218 ? 16.692 -13.067 22.364 1.00 23.47 217 PRO B O 1
ATOM 8543 N N . ASP B 1 219 ? 17.472 -11.411 23.685 1.00 16.35 218 ASP B N 1
ATOM 8544 C CA . ASP B 1 219 ? 16.274 -10.558 23.578 1.00 17.15 218 ASP B CA 1
ATOM 8545 C C . ASP B 1 219 ? 16.477 -9.253 22.853 1.00 18.73 218 ASP B C 1
ATOM 8546 O O . ASP B 1 219 ? 15.519 -8.514 22.610 1.00 20.75 218 ASP B O 1
ATOM 8555 N N . ILE B 1 220 ? 17.726 -8.949 22.525 1.00 16.19 219 ILE B N 1
ATOM 8556 C CA . ILE B 1 220 ? 18.072 -7.616 22.041 1.00 15.24 219 ILE B CA 1
ATOM 8557 C C . ILE B 1 220 ? 19.090 -7.743 20.912 1.00 13.91 219 ILE B C 1
ATOM 8558 O O . ILE B 1 220 ? 20.289 -7.752 21.122 1.00 14.88 219 ILE B O 1
ATOM 8574 N N . PRO B 1 221 ? 18.593 -7.840 19.692 1.00 17.65 220 PRO B N 1
ATOM 8575 C CA . PRO B 1 221 ? 19.446 -8.100 18.534 1.00 16.06 220 PRO B CA 1
ATOM 8576 C C . PRO B 1 221 ? 20.547 -7.036 18.322 1.00 14.75 220 PRO B C 1
ATOM 8577 O O . PRO B 1 221 ? 21.603 -7.364 17.753 1.00 16.44 220 PRO B O 1
ATOM 8588 N N . ALA B 1 222 ? 20.343 -5.809 18.817 1.00 16.49 221 ALA B N 1
ATOM 8589 C CA . ALA B 1 222 ? 21.289 -4.715 18.585 1.00 17.26 221 ALA B CA 1
ATOM 8590 C C . ALA B 1 222 ? 22.534 -4.840 19.448 1.00 12.68 221 ALA B C 1
ATOM 8591 O O . ALA B 1 222 ? 23.486 -4.062 19.285 1.00 15.55 221 ALA B O 1
ATOM 8598 N N . ILE B 1 223 ? 22.520 -5.773 20.384 1.00 15.87 222 ILE B N 1
ATOM 8599 C CA . ILE B 1 223 ? 23.675 -5.923 21.270 1.00 13.46 222 ILE B CA 1
ATOM 8600 C C . ILE B 1 223 ? 24.383 -7.212 20.896 1.00 15.85 222 ILE B C 1
ATOM 8601 O O . ILE B 1 223 ? 23.907 -8.296 21.207 1.00 16.02 222 ILE B O 1
ATOM 8617 N N . SER B 1 224 ? 25.508 -7.083 20.202 1.00 14.94 223 SER B N 1
ATOM 8618 C CA . SER B 1 224 ? 26.182 -8.246 19.646 1.00 15.03 223 SER B CA 1
ATOM 8619 C C . SER B 1 224 ? 27.682 -8.025 19.708 1.00 16.52 223 SER B C 1
ATOM 8620 O O . SER B 1 224 ? 28.140 -6.898 19.826 1.00 14.24 223 SER B O 1
ATOM 8628 N N . GLY B 1 225 ? 28.419 -9.129 19.602 1.00 13.81 224 GLY B N 1
ATOM 8629 C CA . GLY B 1 225 ? 29.863 -9.112 19.644 1.00 16.15 224 GLY B CA 1
ATOM 8630 C C . GLY B 1 225 ? 30.420 -9.050 21.048 1.00 13.02 224 GLY B C 1
ATOM 8631 O O . GLY B 1 225 ? 29.779 -8.549 21.987 1.00 13.24 224 GLY B O 1
ATOM 8635 N N . VAL B 1 226 ? 31.629 -9.579 21.203 1.00 12.88 225 VAL B N 1
ATOM 8636 C CA . VAL B 1 226 ? 32.400 -9.388 22.422 1.00 14.79 225 VAL B CA 1
ATOM 8637 C C . VAL B 1 226 ? 33.035 -7.995 22.402 1.00 14.93 225 VAL B C 1
ATOM 8638 O O . VAL B 1 226 ? 33.912 -7.692 21.598 1.00 15.95 225 VAL B O 1
ATOM 8651 N N . ALA B 1 227 ? 32.541 -7.119 23.267 1.00 12.16 226 ALA B N 1
ATOM 8652 C CA . ALA B 1 227 ? 32.998 -5.732 23.270 1.00 11.12 226 ALA B CA 1
ATOM 8653 C C . ALA B 1 227 ? 34.420 -5.625 23.784 1.00 11.25 226 ALA B C 1
ATOM 8654 O O . ALA B 1 227 ? 35.265 -4.939 23.209 1.00 13.23 226 ALA B O 1
ATOM 8661 N N . TYR B 1 228 ? 34.678 -6.293 24.894 1.00 10.90 227 TYR B N 1
ATOM 8662 C CA . TYR B 1 228 ? 35.944 -6.109 25.595 1.00 12.64 227 TYR B CA 1
ATOM 8663 C C . TYR B 1 228 ? 36.461 -7.424 26.151 1.00 14.33 227 TYR B C 1
ATOM 8664 O O . TYR B 1 228 ? 35.683 -8.314 26.523 1.00 13.86 227 TYR B O 1
ATOM 8682 N N . VAL B 1 229 ? 37.780 -7.502 26.243 1.00 12.23 228 VAL B N 1
ATOM 8683 C CA . VAL B 1 229 ? 38.435 -8.528 27.041 1.00 11.11 228 VAL B CA 1
ATOM 8684 C C . VAL B 1 229 ? 38.801 -7.873 28.354 1.00 13.90 228 VAL B C 1
ATOM 8685 O O . VAL B 1 229 ? 39.476 -6.854 28.359 1.00 13.76 228 VAL B O 1
ATOM 8698 N N . MET B 1 230 ? 38.327 -8.440 29.467 1.00 11.78 229 MET B N 1
ATOM 8699 C CA . MET B 1 230 ? 38.675 -7.929 30.785 1.00 13.34 229 MET B CA 1
ATOM 8700 C C . MET B 1 230 ? 39.530 -8.964 31.482 1.00 13.50 229 MET B C 1
ATOM 8701 O O . MET B 1 230 ? 39.117 -10.084 31.694 1.00 14.26 229 MET B O 1
ATOM 8715 N N . PHE B 1 231 ? 40.748 -8.576 31.775 1.00 11.50 230 PHE B N 1
ATOM 8716 C CA . PHE B 1 231 ? 41.597 -9.340 32.633 1.00 12.27 230 PHE B CA 1
ATOM 8717 C C . PHE B 1 231 ? 41.175 -9.177 34.069 1.00 12.56 230 PHE B C 1
ATOM 8718 O O . PHE B 1 231 ? 40.749 -8.092 34.483 1.00 13.62 230 PHE B O 1
ATOM 8735 N N . ARG B 1 232 ? 41.291 -10.263 34.830 1.00 13.24 231 ARG B N 1
ATOM 8736 C CA . ARG B 1 232 ? 40.838 -10.258 36.205 1.00 13.83 231 ARG B CA 1
ATOM 8737 C C . ARG B 1 232 ? 41.814 -10.995 37.136 1.00 15.01 231 ARG B C 1
ATOM 8738 O O . ARG B 1 232 ? 42.562 -11.920 36.726 1.00 15.39 231 ARG B O 1
ATOM 8759 N N . ASP B 1 233 ? 41.800 -10.575 38.396 1.00 15.86 232 ASP B N 1
ATOM 8760 C CA . ASP B 1 233 ? 42.618 -11.208 39.434 1.00 17.22 232 ASP B CA 1
ATOM 8761 C C . ASP B 1 233 ? 41.904 -10.988 40.769 1.00 20.30 232 ASP B C 1
ATOM 8762 O O . ASP B 1 233 ? 40.873 -10.296 40.819 1.00 18.03 232 ASP B O 1
ATOM 8771 N N . GLU B 1 234 ? 42.427 -11.585 41.830 1.00 20.87 233 GLU B N 1
ATOM 8772 C CA . GLU B 1 234 ? 41.880 -11.403 43.177 1.00 25.08 233 GLU B CA 1
ATOM 8773 C C . GLU B 1 234 ? 42.999 -10.937 44.095 1.00 27.91 233 GLU B C 1
ATOM 8774 O O . GLU B 1 234 ? 44.008 -11.599 44.226 1.00 30.43 233 GLU B O 1
ATOM 8786 N N . ASP B 1 235 ? 42.828 -9.742 44.655 1.00 22.61 234 ASP B N 1
ATOM 8787 C CA . ASP B 1 235 ? 43.803 -9.116 45.553 1.00 24.09 234 ASP B CA 1
ATOM 8788 C C . ASP B 1 235 ? 43.830 -9.899 46.865 1.00 26.10 234 ASP B C 1
ATOM 8789 O O . ASP B 1 235 ? 42.854 -10.549 47.225 1.00 31.10 234 ASP B O 1
ATOM 8798 N N . PRO B 1 236 ? 44.933 -9.803 47.618 1.00 36.48 235 PRO B N 1
ATOM 8799 C CA . PRO B 1 236 ? 45.027 -10.507 48.905 1.00 38.12 235 PRO B CA 1
ATOM 8800 C C . PRO B 1 236 ? 43.791 -10.315 49.799 1.00 42.23 235 PRO B C 1
ATOM 8801 O O . PRO B 1 236 ? 43.344 -11.274 50.441 1.00 46.36 235 PRO B O 1
ATOM 8812 N N . ASP B 1 237 ? 43.234 -9.107 49.824 1.00 32.94 236 ASP B N 1
ATOM 8813 C CA . ASP B 1 237 ? 42.061 -8.820 50.667 1.00 40.86 236 ASP B CA 1
ATOM 8814 C C . ASP B 1 237 ? 40.701 -9.232 50.080 1.00 36.50 236 ASP B C 1
ATOM 8815 O O . ASP B 1 237 ? 39.661 -8.867 50.626 1.00 37.78 236 ASP B O 1
ATOM 8824 N N . GLY B 1 238 ? 40.698 -9.983 48.981 1.00 34.65 237 GLY B N 1
ATOM 8825 C CA . GLY B 1 238 ? 39.460 -10.517 48.434 1.00 33.52 237 GLY B CA 1
ATOM 8826 C C . GLY B 1 238 ? 38.856 -9.652 47.332 1.00 29.71 237 GLY B C 1
ATOM 8827 O O . GLY B 1 238 ? 37.879 -10.031 46.664 1.00 26.53 237 GLY B O 1
ATOM 8831 N N . ALA B 1 239 ? 39.429 -8.478 47.115 1.00 25.26 238 ALA B N 1
ATOM 8832 C CA . ALA B 1 239 ? 38.861 -7.596 46.110 1.00 23.58 238 ALA B CA 1
ATOM 8833 C C . ALA B 1 239 ? 39.094 -8.166 44.723 1.00 21.60 238 ALA B C 1
ATOM 8834 O O . ALA B 1 239 ? 40.112 -8.825 44.473 1.00 24.26 238 ALA B O 1
ATOM 8841 N N . VAL B 1 240 ? 38.170 -7.905 43.808 1.00 20.22 239 VAL B N 1
ATOM 8842 C CA . VAL B 1 240 ? 38.347 -8.314 42.442 1.00 18.54 239 VAL B CA 1
ATOM 8843 C C . VAL B 1 240 ? 39.121 -7.217 41.694 1.00 20.00 239 VAL B C 1
ATOM 8844 O O . VAL B 1 240 ? 38.648 -6.084 41.571 1.00 20.13 239 VAL B O 1
ATOM 8857 N N . ARG B 1 241 ? 40.298 -7.555 41.181 1.00 17.40 240 ARG B N 1
ATOM 8858 C CA . ARG B 1 241 ? 41.108 -6.603 40.427 1.00 16.85 240 ARG B CA 1
ATOM 8859 C C . ARG B 1 241 ? 40.834 -6.808 38.957 1.00 15.37 240 ARG B C 1
ATOM 8860 O O . ARG B 1 241 ? 40.815 -7.940 38.471 1.00 15.29 240 ARG B O 1
ATOM 8881 N N . THR B 1 242 ? 40.563 -5.706 38.258 1.00 14.73 241 THR B N 1
ATOM 8882 C CA . THR B 1 242 ? 40.184 -5.762 36.859 1.00 13.52 241 THR B CA 1
ATOM 8883 C C . THR B 1 242 ? 41.008 -4.854 35.959 1.00 13.32 241 THR B C 1
ATOM 8884 O O . THR B 1 242 ? 41.553 -3.826 36.397 1.00 14.02 241 THR B O 1
ATOM 8895 N N . CYS B 1 243 ? 41.073 -5.247 34.691 1.00 12.57 242 CYS B N 1
ATOM 8896 C CA . CYS B 1 243 ? 41.628 -4.389 33.656 1.00 12.45 242 CYS B CA 1
ATOM 8897 C C . CYS B 1 243 ? 40.892 -4.648 32.350 1.00 14.12 242 CYS B C 1
ATOM 8898 O O . CYS B 1 243 ? 41.177 -5.600 31.650 1.00 12.59 242 CYS B O 1
ATOM 8906 N N . THR B 1 244 ? 39.893 -3.832 32.057 1.00 11.19 243 THR B N 1
ATOM 8907 C CA . THR B 1 244 ? 39.122 -3.985 30.848 1.00 10.54 243 THR B CA 1
ATOM 8908 C C . THR B 1 244 ? 39.883 -3.277 29.731 1.00 11.85 243 THR B C 1
ATOM 8909 O O . THR B 1 244 ? 40.231 -2.111 29.856 1.00 12.82 243 THR B O 1
ATOM 8920 N N . THR B 1 245 ? 40.113 -3.997 28.645 1.00 13.01 244 THR B N 1
ATOM 8921 C CA . THR B 1 245 ? 40.835 -3.469 27.491 1.00 11.23 244 THR B CA 1
ATOM 8922 C C . THR B 1 245 ? 39.852 -3.118 26.371 1.00 12.30 244 THR B C 1
ATOM 8923 O O . THR B 1 245 ? 38.908 -3.844 26.082 1.00 11.28 244 THR B O 1
ATOM 8934 N N . MET B 1 246 ? 40.101 -1.967 25.766 1.00 10.41 245 MET B N 1
ATOM 8935 C CA . MET B 1 246 ? 39.145 -1.301 24.887 1.00 12.89 245 MET B CA 1
ATOM 8936 C C . MET B 1 246 ? 39.809 -0.929 23.566 1.00 11.22 245 MET B C 1
ATOM 8937 O O . MET B 1 246 ? 40.864 -0.316 23.547 1.00 12.34 245 MET B O 1
ATOM 8951 N N . TRP B 1 247 ? 39.173 -1.323 22.471 1.00 10.95 246 TRP B N 1
ATOM 8952 C CA . TRP B 1 247 ? 39.687 -1.095 21.143 1.00 13.81 246 TRP B CA 1
ATOM 8953 C C . TRP B 1 247 ? 39.555 0.403 20.786 1.00 11.39 246 TRP B C 1
ATOM 8954 O O . TRP B 1 247 ? 38.519 1.031 21.086 1.00 12.96 246 TRP B O 1
ATOM 8975 N N . PRO B 1 248 ? 40.558 0.969 20.088 1.00 15.38 247 PRO B N 1
ATOM 8976 C CA . PRO B 1 248 ? 41.706 0.328 19.431 1.00 14.86 247 PRO B CA 1
ATOM 8977 C C . PRO B 1 248 ? 42.945 0.101 20.289 1.00 14.30 247 PRO B C 1
ATOM 8978 O O . PRO B 1 248 ? 43.958 -0.290 19.726 1.00 17.48 247 PRO B O 1
ATOM 8989 N N . GLY B 1 249 ? 42.873 0.293 21.606 1.00 12.66 248 GLY B N 1
ATOM 8990 C CA . GLY B 1 249 ? 43.953 -0.165 22.470 1.00 14.91 248 GLY B CA 1
ATOM 8991 C C . GLY B 1 249 ? 44.242 0.715 23.672 1.00 15.92 248 GLY B C 1
ATOM 8992 O O . GLY B 1 249 ? 45.211 1.446 23.676 1.00 14.58 248 GLY B O 1
ATOM 8996 N N . ARG B 1 250 ? 43.401 0.637 24.694 1.00 12.77 249 ARG B N 1
ATOM 8997 C CA . ARG B 1 250 ? 43.677 1.305 25.954 1.00 14.29 249 ARG B CA 1
ATOM 8998 C C . ARG B 1 250 ? 42.923 0.578 27.074 1.00 14.85 249 ARG B C 1
ATOM 8999 O O . ARG B 1 250 ? 42.108 -0.278 26.798 1.00 16.37 249 ARG B O 1
ATOM 9020 N N . VAL B 1 251 ? 43.210 0.905 28.326 1.00 10.87 250 VAL B N 1
ATOM 9021 C CA . VAL B 1 251 ? 42.527 0.277 29.459 1.00 9.30 250 VAL B CA 1
ATOM 9022 C C . VAL B 1 251 ? 41.501 1.200 30.116 1.00 13.95 250 VAL B C 1
ATOM 9023 O O . VAL B 1 251 ? 41.648 2.422 30.101 1.00 12.72 250 VAL B O 1
ATOM 9036 N N . ASP B 1 252 ? 40.465 0.601 30.702 1.00 11.65 251 ASP B N 1
ATOM 9037 C CA . ASP B 1 252 ? 39.511 1.303 31.540 1.00 13.99 251 ASP B CA 1
ATOM 9038 C C . ASP B 1 252 ? 40.240 1.806 32.783 1.00 16.03 251 ASP B C 1
ATOM 9039 O O . ASP B 1 252 ? 40.934 1.041 33.458 1.00 17.14 251 ASP B O 1
ATOM 9048 N N . ARG B 1 253 ? 40.087 3.085 33.104 1.00 11.76 252 ARG B N 1
ATOM 9049 C CA . ARG B 1 253 ? 40.646 3.601 34.351 1.00 11.74 252 ARG B CA 1
ATOM 9050 C C . ARG B 1 253 ? 39.788 3.226 35.579 1.00 13.08 252 ARG B C 1
ATOM 9051 O O . ARG B 1 253 ? 40.262 3.244 36.705 1.00 15.48 252 ARG B O 1
ATOM 9072 N N . SER B 1 254 ? 38.528 2.905 35.338 1.00 13.30 253 SER B N 1
ATOM 9073 C CA . SER B 1 254 ? 37.632 2.453 36.416 1.00 9.62 253 SER B CA 1
ATOM 9074 C C . SER B 1 254 ? 37.686 0.948 36.575 1.00 11.39 253 SER B C 1
ATOM 9075 O O . SER B 1 254 ? 38.168 0.254 35.699 1.00 11.62 253 SER B O 1
ATOM 9083 N N . PRO B 1 255 ? 37.134 0.439 37.684 1.00 11.90 254 PRO B N 1
ATOM 9084 C CA . PRO B 1 255 ? 37.076 -1.004 37.921 1.00 12.79 254 PRO B CA 1
ATOM 9085 C C . PRO B 1 255 ? 36.139 -1.729 36.948 1.00 14.10 254 PRO B C 1
ATOM 9086 O O . PRO B 1 255 ? 36.155 -2.960 36.943 1.00 13.67 254 PRO B O 1
ATOM 9097 N N . CYS B 1 256 ? 35.335 -0.994 36.203 1.00 12.81 255 CYS B N 1
ATOM 9098 C CA . CYS B 1 256 ? 34.476 -1.513 35.131 1.00 11.96 255 CYS B CA 1
ATOM 9099 C C . CYS B 1 256 ? 33.171 -2.126 35.663 1.00 13.15 255 CYS B C 1
ATOM 9100 O O . CYS B 1 256 ? 33.144 -3.253 36.189 1.00 12.91 255 CYS B O 1
ATOM 9108 N N . GLY B 1 257 ? 32.079 -1.384 35.536 1.00 11.59 256 GLY B N 1
ATOM 9109 C CA . GLY B 1 257 ? 30.801 -1.864 36.034 1.00 11.07 256 GLY B CA 1
ATOM 9110 C C . GLY B 1 257 ? 30.184 -3.017 35.240 1.00 13.52 256 GLY B C 1
ATOM 9111 O O . GLY B 1 257 ? 29.672 -3.986 35.827 1.00 13.47 256 GLY B O 1
ATOM 9115 N N . THR B 1 258 ? 30.234 -2.927 33.922 1.00 9.71 257 THR B N 1
ATOM 9116 C CA . THR B 1 258 ? 29.674 -3.977 33.077 1.00 9.26 257 THR B CA 1
ATOM 9117 C C . THR B 1 258 ? 30.539 -5.237 33.169 1.00 9.87 257 THR B C 1
ATOM 9118 O O . THR B 1 258 ? 30.011 -6.340 33.265 1.00 11.15 257 THR B O 1
ATOM 9129 N N . GLY B 1 259 ? 31.861 -5.086 33.206 1.00 11.35 258 GLY B N 1
ATOM 9130 C CA . GLY B 1 259 ? 32.737 -6.223 33.368 1.00 10.17 258 GLY B CA 1
ATOM 9131 C C . GLY B 1 259 ? 32.587 -6.918 34.724 1.00 11.97 258 GLY B C 1
ATOM 9132 O O . GLY B 1 259 ? 32.572 -8.144 34.801 1.00 10.79 258 GLY B O 1
ATOM 9136 N N . ASN B 1 260 ? 32.441 -6.145 35.798 1.00 11.53 259 ASN B N 1
ATOM 9137 C CA . ASN B 1 260 ? 32.165 -6.736 37.111 1.00 12.15 259 ASN B CA 1
ATOM 9138 C C . ASN B 1 260 ? 30.816 -7.436 37.152 1.00 10.80 259 ASN B C 1
ATOM 9139 O O . ASN B 1 260 ? 30.664 -8.443 37.815 1.00 12.60 259 ASN B O 1
ATOM 9150 N N . SER B 1 261 ? 29.845 -6.904 36.441 1.00 10.80 260 SER B N 1
ATOM 9151 C CA . SER B 1 261 ? 28.539 -7.520 36.309 1.00 10.84 260 SER B CA 1
ATOM 9152 C C . SER B 1 261 ? 28.609 -8.875 35.615 1.00 13.42 260 SER B C 1
ATOM 9153 O O . SER B 1 261 ? 28.011 -9.836 36.096 1.00 11.66 260 SER B O 1
ATOM 9161 N N . ALA B 1 262 ? 29.345 -8.935 34.516 1.00 13.23 261 ALA B N 1
ATOM 9162 C CA . ALA B 1 262 ? 29.565 -10.168 33.790 1.00 13.15 261 ALA B CA 1
ATOM 9163 C C . ALA B 1 262 ? 30.301 -11.145 34.698 1.00 12.78 261 ALA B C 1
ATOM 9164 O O . ALA B 1 262 ? 29.952 -12.319 34.815 1.00 12.04 261 ALA B O 1
ATOM 9171 N N . ASN B 1 263 ? 31.341 -10.659 35.350 1.00 13.05 262 ASN B N 1
ATOM 9172 C CA . ASN B 1 263 ? 32.111 -11.519 36.243 1.00 14.87 262 ASN B CA 1
ATOM 9173 C C . ASN B 1 263 ? 31.252 -12.024 37.390 1.00 14.03 262 ASN B C 1
ATOM 9174 O O . ASN B 1 263 ? 31.368 -13.160 37.817 1.00 15.05 262 ASN B O 1
ATOM 9185 N N . LEU B 1 264 ? 30.320 -11.194 37.858 1.00 12.36 263 LEU B N 1
ATOM 9186 C CA . LEU B 1 264 ? 29.469 -11.622 38.955 1.00 15.48 263 LEU B CA 1
ATOM 9187 C C . LEU B 1 264 ? 28.597 -12.799 38.550 1.00 16.20 263 LEU B C 1
ATOM 9188 O O . LEU B 1 264 ? 28.345 -13.705 39.358 1.00 15.85 263 LEU B O 1
ATOM 9204 N N . ALA B 1 265 ? 28.101 -12.770 37.316 1.00 13.28 264 ALA B N 1
ATOM 9205 C CA . ALA B 1 265 ? 27.310 -13.879 36.778 1.00 13.83 264 ALA B CA 1
ATOM 9206 C C . ALA B 1 265 ? 28.154 -15.153 36.827 1.00 15.96 264 ALA B C 1
ATOM 9207 O O . ALA B 1 265 ? 27.625 -16.222 37.187 1.00 15.27 264 ALA B O 1
ATOM 9214 N N . THR B 1 266 ? 29.438 -15.064 36.478 1.00 14.23 265 THR B N 1
ATOM 9215 C CA . THR B 1 266 ? 30.285 -16.275 36.574 1.00 17.27 265 THR B CA 1
ATOM 9216 C C . THR B 1 266 ? 30.529 -16.692 38.027 1.00 15.53 265 THR B C 1
ATOM 9217 O O . THR B 1 266 ? 30.544 -17.881 38.326 1.00 16.46 265 THR B O 1
ATOM 9228 N N . LEU B 1 267 ? 30.694 -15.739 38.941 1.00 15.16 266 LEU B N 1
ATOM 9229 C CA . LEU B 1 267 ? 30.870 -16.105 40.353 1.00 16.11 266 LEU B CA 1
ATOM 9230 C C . LEU B 1 267 ? 29.662 -16.830 40.894 1.00 17.06 266 LEU B C 1
ATOM 9231 O O . LEU B 1 267 ? 29.791 -17.782 41.693 1.00 18.16 266 LEU B O 1
ATOM 9247 N N . HIS B 1 268 ? 28.479 -16.389 40.483 1.00 16.78 267 HIS B N 1
ATOM 9248 C CA . HIS B 1 268 ? 27.263 -17.013 40.994 1.00 20.66 267 HIS B CA 1
ATOM 9249 C C . HIS B 1 268 ? 27.154 -18.413 40.430 1.00 18.44 267 HIS B C 1
ATOM 9250 O O . HIS B 1 268 ? 26.845 -19.363 41.164 1.00 21.47 267 HIS B O 1
ATOM 9265 N N . ALA B 1 269 ? 27.464 -18.556 39.148 1.00 18.36 268 ALA B N 1
ATOM 9266 C CA . ALA B 1 269 ? 27.416 -19.863 38.492 1.00 20.76 268 ALA B CA 1
ATOM 9267 C C . ALA B 1 269 ? 28.400 -20.825 39.183 1.00 23.03 268 ALA B C 1
ATOM 9268 O O . ALA B 1 269 ? 28.143 -22.016 39.275 1.00 24.54 268 ALA B O 1
ATOM 9275 N N . ARG B 1 270 ? 29.516 -20.298 39.689 1.00 19.75 269 ARG B N 1
ATOM 9276 C CA . ARG B 1 270 ? 30.505 -21.154 40.394 1.00 19.93 269 ARG B CA 1
ATOM 9277 C C . ARG B 1 270 ? 30.259 -21.303 41.896 1.00 24.95 269 ARG B C 1
ATOM 9278 O O . ARG B 1 270 ? 31.102 -21.878 42.617 1.00 23.28 269 ARG B O 1
ATOM 9299 N N . GLY B 1 271 ? 29.126 -20.801 42.378 1.00 23.46 270 GLY B N 1
ATOM 9300 C CA . GLY B 1 271 ? 28.733 -20.986 43.763 1.00 25.47 270 GLY B CA 1
ATOM 9301 C C . GLY B 1 271 ? 29.491 -20.137 44.776 1.00 26.55 270 GLY B C 1
ATOM 9302 O O . GLY B 1 271 ? 29.512 -20.474 45.966 1.00 27.01 270 GLY B O 1
ATOM 9306 N N . ARG B 1 272 ? 30.052 -19.016 44.329 1.00 22.26 271 ARG B N 1
ATOM 9307 C CA . ARG B 1 272 ? 30.978 -18.224 45.154 1.00 22.59 271 ARG B CA 1
ATOM 9308 C C . ARG B 1 272 ? 30.380 -16.941 45.747 1.00 27.67 271 ARG B C 1
ATOM 9309 O O . ARG B 1 272 ? 31.017 -16.274 46.565 1.00 27.84 271 ARG B O 1
ATOM 9330 N N . VAL B 1 273 ? 29.155 -16.607 45.350 1.00 27.36 272 VAL B N 1
ATOM 9331 C CA . VAL B 1 273 ? 28.427 -15.481 45.926 1.00 20.78 272 VAL B CA 1
ATOM 9332 C C . VAL B 1 273 ? 26.954 -15.817 45.989 1.00 24.73 272 VAL B C 1
ATOM 9333 O O . VAL B 1 273 ? 26.458 -16.644 45.223 1.00 25.06 272 VAL B O 1
ATOM 9346 N N . LYS B 1 274 ? 26.262 -15.161 46.907 1.00 24.97 273 LYS B N 1
ATOM 9347 C CA . LYS B 1 274 ? 24.834 -15.348 47.102 1.00 23.12 273 LYS B CA 1
ATOM 9348 C C . LYS B 1 274 ? 24.238 -13.948 47.248 1.00 21.96 273 LYS B C 1
ATOM 9349 O O . LYS B 1 274 ? 24.961 -12.984 47.537 1.00 24.40 273 LYS B O 1
ATOM 9368 N N . PRO B 1 275 ? 22.935 -13.824 46.995 1.00 25.60 274 PRO B N 1
ATOM 9369 C CA . PRO B 1 275 ? 22.291 -12.522 47.152 1.00 23.22 274 PRO B CA 1
ATOM 9370 C C . PRO B 1 275 ? 22.571 -11.943 48.532 1.00 27.00 274 PRO B C 1
ATOM 9371 O O . PRO B 1 275 ? 22.553 -12.661 49.545 1.00 25.30 274 PRO B O 1
ATOM 9382 N N . GLY B 1 276 ? 22.888 -10.655 48.544 1.00 27.08 275 GLY B N 1
ATOM 9383 C CA . GLY B 1 276 ? 23.218 -9.942 49.757 1.00 25.24 275 GLY B CA 1
ATOM 9384 C C . GLY B 1 276 ? 24.709 -9.708 49.870 1.00 23.88 275 GLY B C 1
ATOM 9385 O O . GLY B 1 276 ? 25.147 -8.818 50.610 1.00 26.13 275 GLY B O 1
ATOM 9389 N N . ASP B 1 277 ? 25.500 -10.502 49.149 1.00 25.14 276 ASP B N 1
ATOM 9390 C CA . ASP B 1 277 ? 26.949 -10.396 49.247 1.00 22.26 276 ASP B CA 1
ATOM 9391 C C . ASP B 1 277 ? 27.416 -9.107 48.567 1.00 21.04 276 ASP B C 1
ATOM 9392 O O . ASP B 1 277 ? 26.755 -8.608 47.636 1.00 22.46 276 ASP B O 1
ATOM 9401 N N . SER B 1 278 ? 28.554 -8.587 49.012 1.00 19.57 277 SER B N 1
ATOM 9402 C CA . SER B 1 278 ? 29.222 -7.526 48.268 1.00 18.80 277 SER B CA 1
ATOM 9403 C C . SER B 1 278 ? 30.728 -7.588 48.470 1.00 19.48 277 SER B C 1
ATOM 9404 O O . SER B 1 278 ? 31.226 -8.210 49.416 1.00 21.68 277 SER B O 1
ATOM 9412 N N . PHE B 1 279 ? 31.454 -6.934 47.576 1.00 18.19 278 PHE B N 1
ATOM 9413 C CA . PHE B 1 279 ? 32.900 -6.969 47.625 1.00 18.34 278 PHE B CA 1
ATOM 9414 C C . PHE B 1 279 ? 33.444 -5.780 46.862 1.00 18.90 278 PHE B C 1
ATOM 9415 O O . PHE B 1 279 ? 32.726 -5.164 46.076 1.00 18.76 278 PHE B O 1
ATOM 9432 N N . LEU B 1 280 ? 34.694 -5.426 47.121 1.00 16.58 279 LEU B N 1
ATOM 9433 C CA . LEU B 1 280 ? 35.337 -4.354 46.343 1.00 15.75 279 LEU B CA 1
ATOM 9434 C C . LEU B 1 280 ? 35.897 -4.856 45.031 1.00 15.60 279 LEU B C 1
ATOM 9435 O O . LEU B 1 280 ? 36.299 -6.016 44.906 1.00 17.33 279 LEU B O 1
ATOM 9451 N N . SER B 1 281 ? 35.965 -3.956 44.054 1.00 13.94 280 SER B N 1
ATOM 9452 C CA . SER B 1 281 ? 36.720 -4.217 42.843 1.00 15.27 280 SER B CA 1
ATOM 9453 C C . SER B 1 281 ? 37.656 -3.039 42.627 1.00 15.23 280 SER B C 1
ATOM 9454 O O . SER B 1 281 ? 37.280 -1.899 42.859 1.00 14.12 280 SER B O 1
ATOM 9462 N N . ARG B 1 282 ? 38.872 -3.315 42.169 1.00 14.87 281 ARG B N 1
ATOM 9463 C CA . ARG B 1 282 ? 39.871 -2.282 41.953 1.00 15.28 281 ARG B CA 1
ATOM 9464 C C . ARG B 1 282 ? 40.389 -2.328 40.542 1.00 15.15 281 ARG B C 1
ATOM 9465 O O . ARG B 1 282 ? 40.553 -3.398 39.951 1.00 14.10 281 ARG B O 1
ATOM 9486 N N . SER B 1 283 ? 40.647 -1.152 40.004 1.00 16.05 282 SER B N 1
ATOM 9487 C CA . SER B 1 283 ? 41.210 -1.026 38.662 1.00 12.70 282 SER B CA 1
ATOM 9488 C C . SER B 1 283 ? 42.734 -0.992 38.668 1.00 15.21 282 SER B C 1
ATOM 9489 O O . SER B 1 283 ? 43.407 -1.060 39.713 1.00 14.37 282 SER B O 1
ATOM 9497 N N . ILE B 1 284 ? 43.284 -0.812 37.478 1.00 14.06 283 ILE B N 1
ATOM 9498 C CA . ILE B 1 284 ? 44.720 -0.814 37.310 1.00 13.78 283 ILE B CA 1
ATOM 9499 C C . ILE B 1 284 ? 45.326 0.375 38.048 1.00 18.51 283 ILE B C 1
ATOM 9500 O O . ILE B 1 284 ? 46.483 0.306 38.453 1.00 19.33 283 ILE B O 1
ATOM 9516 N N . ILE B 1 285 ? 44.544 1.438 38.255 1.00 18.03 284 ILE B N 1
ATOM 9517 C CA . ILE B 1 285 ? 45.061 2.617 38.969 1.00 15.60 284 ILE B CA 1
ATOM 9518 C C . ILE B 1 285 ? 44.640 2.645 40.428 1.00 16.42 284 ILE B C 1
ATOM 9519 O O . ILE B 1 285 ? 44.909 3.596 41.146 1.00 22.05 284 ILE B O 1
ATOM 9535 N N . GLY B 1 286 ? 43.980 1.590 40.874 1.00 17.58 285 GLY B N 1
ATOM 9536 C CA . GLY B 1 286 ? 43.635 1.470 42.271 1.00 15.69 285 GLY B CA 1
ATOM 9537 C C . GLY B 1 286 ? 42.357 2.185 42.637 1.00 17.47 285 GLY B C 1
ATOM 9538 O O . GLY B 1 286 ? 42.052 2.309 43.824 1.00 20.32 285 GLY B O 1
ATOM 9542 N N . SER B 1 287 ? 41.626 2.694 41.661 1.00 15.47 286 SER B N 1
ATOM 9543 C CA . SER B 1 287 ? 40.296 3.221 41.987 1.00 16.70 286 SER B CA 1
ATOM 9544 C C . SER B 1 287 ? 39.365 2.041 42.287 1.00 22.74 286 SER B C 1
ATOM 9545 O O . SER B 1 287 ? 39.666 0.911 41.931 1.00 16.79 286 SER B O 1
ATOM 9553 N N . GLN B 1 288 ? 38.252 2.305 42.967 1.00 18.28 287 GLN B N 1
ATOM 9554 C CA . GLN B 1 288 ? 37.422 1.236 43.508 1.00 15.89 287 GLN B CA 1
ATOM 9555 C C . GLN B 1 288 ? 35.935 1.415 43.237 1.00 17.50 287 GLN B C 1
ATOM 9556 O O . GLN B 1 288 ? 35.422 2.543 43.220 1.00 16.62 287 GLN B O 1
ATOM 9570 N N . PHE B 1 289 ? 35.250 0.276 43.087 1.00 15.02 288 PHE B N 1
ATOM 9571 C CA . PHE B 1 289 ? 33.786 0.187 43.067 1.00 15.77 288 PHE B CA 1
ATOM 9572 C C . PHE B 1 289 ? 33.406 -0.794 44.174 1.00 16.25 288 PHE B C 1
ATOM 9573 O O . PHE B 1 289 ? 34.205 -1.637 44.553 1.00 15.78 288 PHE B O 1
ATOM 9590 N N . THR B 1 290 ? 32.179 -0.724 44.661 1.00 14.02 289 THR B N 1
ATOM 9591 C CA . THR B 1 290 ? 31.604 -1.806 45.452 1.00 14.73 289 THR B CA 1
ATOM 9592 C C . THR B 1 290 ? 30.646 -2.559 44.537 1.00 16.02 289 THR B C 1
ATOM 9593 O O . THR B 1 290 ? 29.811 -1.968 43.864 1.00 16.55 289 THR B O 1
ATOM 9604 N N . VAL B 1 291 ? 30.804 -3.869 44.487 1.00 14.23 290 VAL B N 1
ATOM 9605 C CA . VAL B 1 291 ? 29.987 -4.740 43.646 1.00 14.67 290 VAL B CA 1
ATOM 9606 C C . VAL B 1 291 ? 29.099 -5.570 44.557 1.00 16.08 290 VAL B C 1
ATOM 9607 O O . VAL B 1 291 ? 29.605 -6.202 45.501 1.00 17.22 290 VAL B O 1
ATOM 9620 N N . GLY B 1 292 ? 27.786 -5.555 44.319 1.00 15.13 291 GLY B N 1
ATOM 9621 C CA . GLY B 1 292 ? 26.865 -6.362 45.108 1.00 15.96 291 GLY B CA 1
ATOM 9622 C C . GLY B 1 292 ? 25.998 -7.276 44.253 1.00 16.45 291 GLY B C 1
ATOM 9623 O O . GLY B 1 292 ? 25.776 -7.023 43.065 1.00 18.19 291 GLY B O 1
ATOM 9627 N N . LEU B 1 293 ? 25.531 -8.365 44.849 1.00 16.60 292 LEU B N 1
ATOM 9628 C CA . LEU B 1 293 ? 24.529 -9.209 44.189 1.00 16.74 292 LEU B CA 1
ATOM 9629 C C . LEU B 1 293 ? 23.193 -8.971 44.854 1.00 17.66 292 LEU B C 1
ATOM 9630 O O . LEU B 1 293 ? 22.990 -9.396 45.980 1.00 18.79 292 LEU B O 1
ATOM 9646 N N . GLN B 1 294 ? 22.297 -8.259 44.176 1.00 17.28 293 GLN B N 1
ATOM 9647 C CA . GLN B 1 294 ? 21.004 -7.931 44.765 1.00 18.21 293 GLN B CA 1
ATOM 9648 C C . GLN B 1 294 ? 20.081 -9.136 44.837 1.00 20.78 293 GLN B C 1
ATOM 9649 O O . GLN B 1 294 ? 19.346 -9.342 45.827 1.00 21.36 293 GLN B O 1
ATOM 9663 N N . GLY B 1 295 ? 20.110 -9.937 43.782 1.00 18.75 294 GLY B N 1
ATOM 9664 C CA . GLY B 1 295 ? 19.119 -10.967 43.590 1.00 22.60 294 GLY B CA 1
ATOM 9665 C C . GLY B 1 295 ? 19.316 -11.704 42.291 1.00 21.81 294 GLY B C 1
ATOM 9666 O O . GLY B 1 295 ? 20.242 -11.398 41.509 1.00 17.82 294 GLY B O 1
ATOM 9670 N N . LEU B 1 296 ? 18.426 -12.673 42.069 1.00 23.37 295 LEU B N 1
ATOM 9671 C CA . LEU B 1 296 ? 18.504 -13.551 40.918 1.00 22.56 295 LEU B CA 1
ATOM 9672 C C . LEU B 1 296 ? 17.311 -13.374 40.024 1.00 19.61 295 LEU B C 1
ATOM 9673 O O . LEU B 1 296 ? 16.239 -13.015 40.490 1.00 23.97 295 LEU B O 1
ATOM 9689 N N . THR B 1 297 ? 17.489 -13.673 38.742 1.00 20.65 296 THR B N 1
ATOM 9690 C CA . THR B 1 297 ? 16.387 -13.625 37.792 1.00 20.71 296 THR B CA 1
ATOM 9691 C C . THR B 1 297 ? 16.707 -14.629 36.684 1.00 22.74 296 THR B C 1
ATOM 9692 O O . THR B 1 297 ? 17.532 -15.508 36.885 1.00 20.99 296 THR B O 1
ATOM 9703 N N . THR B 1 298 ? 16.027 -14.525 35.544 1.00 21.72 297 THR B N 1
ATOM 9704 C CA . THR B 1 298 ? 16.374 -15.328 34.384 1.00 20.32 297 THR B CA 1
ATOM 9705 C C . THR B 1 298 ? 16.460 -14.452 33.121 1.00 18.62 297 THR B C 1
ATOM 9706 O O . THR B 1 298 ? 15.812 -13.424 33.028 1.00 24.48 297 THR B O 1
ATOM 9717 N N . VAL B 1 299 ? 17.285 -14.901 32.180 1.00 18.82 298 VAL B N 1
ATOM 9718 C CA . VAL B 1 299 ? 17.340 -14.381 30.832 1.00 17.37 298 VAL B CA 1
ATOM 9719 C C . VAL B 1 299 ? 17.335 -15.594 29.905 1.00 18.01 298 VAL B C 1
ATOM 9720 O O . VAL B 1 299 ? 18.102 -16.533 30.127 1.00 21.47 298 VAL B O 1
ATOM 9733 N N . ALA B 1 300 ? 16.433 -15.607 28.918 1.00 20.60 299 ALA B N 1
ATOM 9734 C CA . ALA B 1 300 ? 16.305 -16.748 28.001 1.00 22.66 299 ALA B CA 1
ATOM 9735 C C . ALA B 1 300 ? 16.050 -18.051 28.755 1.00 24.16 299 ALA B C 1
ATOM 9736 O O . ALA B 1 300 ? 16.457 -19.147 28.323 1.00 25.81 299 ALA B O 1
ATOM 9743 N N . GLY B 1 301 ? 15.360 -17.945 29.883 1.00 24.67 300 GLY B N 1
ATOM 9744 C CA . GLY B 1 301 ? 15.015 -19.119 30.664 1.00 25.46 300 GLY B CA 1
ATOM 9745 C C . GLY B 1 301 ? 16.140 -19.767 31.462 1.00 25.48 300 GLY B C 1
ATOM 9746 O O . GLY B 1 301 ? 15.961 -20.863 32.028 1.00 27.98 300 GLY B O 1
ATOM 9750 N N . ARG B 1 302 ? 17.292 -19.117 31.480 1.00 23.95 301 ARG B N 1
ATOM 9751 C CA . ARG B 1 302 ? 18.456 -19.599 32.200 1.00 29.32 301 ARG B CA 1
ATOM 9752 C C . ARG B 1 302 ? 18.825 -18.614 33.305 1.00 23.04 301 ARG B C 1
ATOM 9753 O O . ARG B 1 302 ? 18.429 -17.449 33.268 1.00 21.11 301 ARG B O 1
ATOM 9774 N N . SER B 1 303 ? 19.592 -19.076 34.289 1.00 22.89 302 SER B N 1
ATOM 9775 C CA . SER B 1 303 ? 19.919 -18.240 35.434 1.00 21.70 302 SER B CA 1
ATOM 9776 C C . SER B 1 303 ? 20.617 -16.932 35.060 1.00 19.69 302 SER B C 1
ATOM 9777 O O . SER B 1 303 ? 21.482 -16.903 34.199 1.00 19.52 302 SER B O 1
ATOM 9785 N N . ALA B 1 304 ? 20.257 -15.860 35.751 1.00 21.05 303 ALA B N 1
ATOM 9786 C CA . ALA B 1 304 ? 20.894 -14.553 35.586 1.00 18.27 303 ALA B CA 1
ATOM 9787 C C . ALA B 1 304 ? 20.952 -13.882 36.945 1.00 20.54 303 ALA B C 1
ATOM 9788 O O . ALA B 1 304 ? 20.241 -14.290 37.876 1.00 18.59 303 ALA B O 1
ATOM 9795 N N . VAL B 1 305 ? 21.806 -12.868 37.078 1.00 17.42 304 VAL B N 1
ATOM 9796 C CA . VAL B 1 305 ? 21.935 -12.136 38.330 1.00 15.03 304 VAL B CA 1
ATOM 9797 C C . VAL B 1 305 ? 21.640 -10.668 38.156 1.00 15.06 304 VAL B C 1
ATOM 9798 O O . VAL B 1 305 ? 21.741 -10.132 37.065 1.00 15.54 304 VAL B O 1
ATOM 9811 N N . ILE B 1 306 ? 21.259 -10.020 39.251 1.00 15.63 305 ILE B N 1
ATOM 9812 C CA . ILE B 1 306 ? 21.024 -8.575 39.272 1.00 14.71 305 ILE B CA 1
ATOM 9813 C C . ILE B 1 306 ? 22.149 -7.940 40.066 1.00 14.83 305 ILE B C 1
ATOM 9814 O O . ILE B 1 306 ? 22.182 -8.061 41.283 1.00 17.25 305 ILE B O 1
ATOM 9830 N N . PRO B 1 307 ? 23.125 -7.336 39.376 1.00 16.43 306 PRO B N 1
ATOM 9831 C CA . PRO B 1 307 ? 24.276 -6.742 40.077 1.00 14.12 306 PRO B CA 1
ATOM 9832 C C . PRO B 1 307 ? 23.967 -5.321 40.555 1.00 15.90 306 PRO B C 1
ATOM 9833 O O . PRO B 1 307 ? 23.162 -4.625 39.920 1.00 15.65 306 PRO B O 1
ATOM 9844 N N . THR B 1 308 ? 24.640 -4.885 41.614 1.00 13.86 307 THR B N 1
ATOM 9845 C CA . THR B 1 308 ? 24.739 -3.459 41.905 1.00 13.12 307 THR B CA 1
ATOM 9846 C C . THR B 1 308 ? 26.207 -3.018 41.801 1.00 11.96 307 THR B C 1
ATOM 9847 O O . THR B 1 308 ? 27.126 -3.770 42.112 1.00 16.81 307 THR B O 1
ATOM 9858 N N . ILE B 1 309 ? 26.381 -1.778 41.380 1.00 14.35 308 ILE B N 1
ATOM 9859 C CA . ILE B 1 309 ? 27.696 -1.196 41.205 1.00 14.32 308 ILE B CA 1
ATO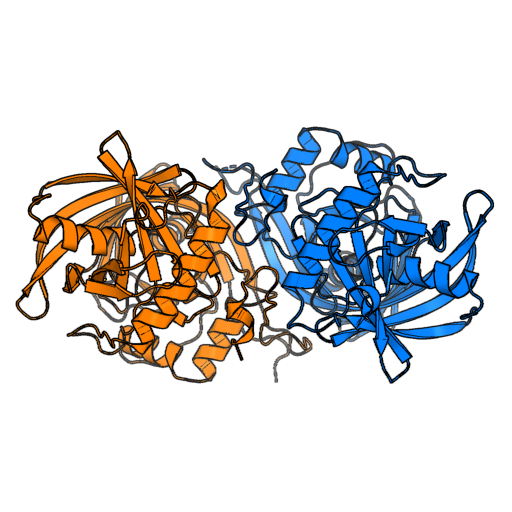M 9860 C C . ILE B 1 309 ? 27.656 0.173 41.856 1.00 14.15 308 ILE B C 1
ATOM 9861 O O . ILE B 1 309 ? 26.820 1.015 41.484 1.00 13.07 308 ILE B O 1
ATOM 9877 N N . THR B 1 310 ? 28.549 0.404 42.813 1.00 13.17 309 THR B N 1
ATOM 9878 C CA . THR B 1 310 ? 28.600 1.677 43.511 1.00 13.73 309 THR B CA 1
ATOM 9879 C C . THR B 1 310 ? 29.930 2.364 43.245 1.00 16.12 309 THR B C 1
ATOM 9880 O O . THR B 1 310 ? 31.008 1.775 43.454 1.00 14.58 309 THR B O 1
ATOM 9891 N N . GLY B 1 311 ? 29.864 3.617 42.790 1.00 13.68 310 GLY B N 1
ATOM 9892 C CA . GLY B 1 311 ? 31.070 4.398 42.580 1.00 16.03 310 GLY B CA 1
ATOM 9893 C C . GLY B 1 311 ? 30.763 5.889 42.648 1.00 17.01 310 GLY B C 1
ATOM 9894 O O . GLY B 1 311 ? 29.640 6.268 42.908 1.00 16.48 310 GLY B O 1
ATOM 9898 N N . ARG B 1 312 ? 31.780 6.706 42.438 1.00 16.10 311 ARG B N 1
ATOM 9899 C CA . ARG B 1 312 ? 31.646 8.160 42.510 1.00 18.67 311 ARG B CA 1
ATOM 9900 C C . ARG B 1 312 ? 31.943 8.845 41.176 1.00 16.24 311 ARG B C 1
ATOM 9901 O O . ARG B 1 312 ? 32.909 8.490 40.480 1.00 15.10 311 ARG B O 1
ATOM 9922 N N . GLY B 1 313 ? 31.148 9.865 40.842 1.00 14.89 312 GLY B N 1
ATOM 9923 C CA . GLY B 1 313 ? 31.472 10.717 39.707 1.00 15.74 312 GLY B CA 1
ATOM 9924 C C . GLY B 1 313 ? 31.913 12.114 40.123 1.00 15.84 312 GLY B C 1
ATOM 9925 O O . GLY B 1 313 ? 31.567 12.613 41.208 1.00 17.90 312 GLY B O 1
ATOM 9929 N N . PHE B 1 314 ? 32.664 12.745 39.229 1.00 15.89 313 PHE B N 1
ATOM 9930 C CA . PHE B 1 314 ? 33.243 14.065 39.504 1.00 17.67 313 PHE B CA 1
ATOM 9931 C C . PHE B 1 314 ? 33.108 14.920 38.263 1.00 15.77 313 PHE B C 1
ATOM 9932 O O . PHE B 1 314 ? 33.701 14.606 37.240 1.00 18.17 313 PHE B O 1
ATOM 9949 N N . THR B 1 315 ? 32.340 15.995 38.365 1.00 19.91 314 THR B N 1
ATOM 9950 C CA . THR B 1 315 ? 32.174 16.926 37.252 1.00 23.61 314 THR B CA 1
ATOM 9951 C C . THR B 1 315 ? 33.332 17.911 37.334 1.00 29.20 314 THR B C 1
ATOM 9952 O O . THR B 1 315 ? 33.640 18.418 38.408 1.00 29.34 314 THR B O 1
ATOM 9963 N N . TYR B 1 316 ? 34.019 18.143 36.226 1.00 24.18 315 TYR B N 1
ATOM 9964 C CA . TYR B 1 316 ? 35.206 18.990 36.292 1.00 21.32 315 TYR B CA 1
ATOM 9965 C C . TYR B 1 316 ? 35.269 20.054 35.215 1.00 18.94 315 TYR B C 1
ATOM 9966 O O . TYR B 1 316 ? 36.210 20.841 35.204 1.00 25.80 315 TYR B O 1
ATOM 9984 N N . GLY B 1 317 ? 34.266 20.122 34.342 1.00 23.34 316 GLY B N 1
ATOM 9985 C CA . GLY B 1 317 ? 34.267 21.187 33.344 1.00 24.87 316 GLY B CA 1
ATOM 9986 C C . GLY B 1 317 ? 33.072 21.109 32.426 1.00 19.40 316 GLY B C 1
ATOM 9987 O O . GLY B 1 317 ? 32.193 20.254 32.581 1.00 20.46 316 GLY B O 1
ATOM 9991 N N . ILE B 1 318 ? 33.001 22.043 31.498 1.00 19.18 317 ILE B N 1
ATOM 9992 C CA . ILE B 1 318 ? 31.961 21.989 30.490 1.00 19.57 317 ILE B CA 1
ATOM 9993 C C . ILE B 1 318 ? 32.567 22.469 29.198 1.00 24.64 317 ILE B C 1
ATOM 9994 O O . ILE B 1 318 ? 33.510 23.287 29.187 1.00 20.85 317 ILE B O 1
ATOM 10010 N N . HIS B 1 319 ? 32.090 21.933 28.092 1.00 20.17 318 HIS B N 1
ATOM 10011 C CA . HIS B 1 319 ? 32.567 22.446 26.828 1.00 19.59 318 HIS B CA 1
ATOM 10012 C C . HIS B 1 319 ? 31.548 22.405 25.718 1.00 19.91 318 HIS B C 1
ATOM 10013 O O . HIS B 1 319 ? 30.460 21.823 25.850 1.00 20.32 318 HIS B O 1
ATOM 10028 N N . GLN B 1 320 ? 31.885 23.122 24.659 1.00 21.09 319 GLN B N 1
ATOM 10029 C CA . GLN B 1 320 ? 31.077 23.183 23.473 1.00 21.87 319 GLN B CA 1
ATOM 10030 C C . GLN B 1 320 ? 31.914 22.791 22.290 1.00 21.89 319 GLN B C 1
ATOM 10031 O O . GLN B 1 320 ? 33.055 23.229 22.164 1.00 25.43 319 GLN B O 1
ATOM 10045 N N . VAL B 1 321 ? 31.337 21.992 21.409 1.00 22.00 320 VAL B N 1
ATOM 10046 C CA . VAL B 1 321 ? 31.962 21.734 20.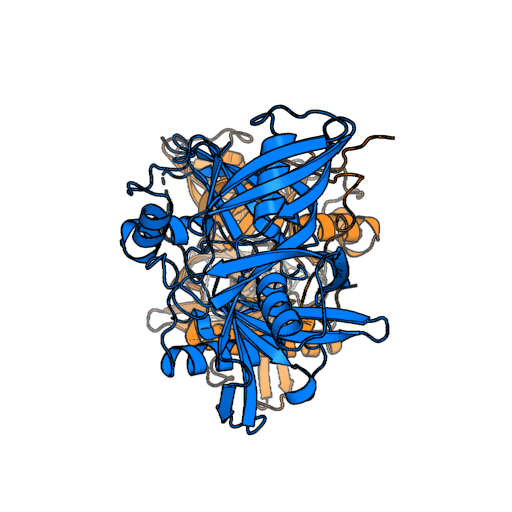123 1.00 28.44 320 VAL B CA 1
ATOM 10047 C C . VAL B 1 321 ? 31.061 22.226 19.002 1.00 36.36 320 VAL B C 1
ATOM 10048 O O . VAL B 1 321 ? 29.840 22.350 19.173 1.00 32.70 320 VAL B O 1
ATOM 10061 N N . ALA B 1 322 ? 31.676 22.516 17.861 1.00 31.13 321 ALA B N 1
ATOM 10062 C CA . ALA B 1 322 ? 30.956 22.845 16.641 1.00 32.21 321 ALA B CA 1
ATOM 10063 C C . ALA B 1 322 ? 31.743 22.352 15.432 1.00 36.17 321 ALA B C 1
ATOM 10064 O O . ALA B 1 322 ? 32.905 21.948 15.542 1.00 44.97 321 ALA B O 1
ATOM 10071 N N . LEU B 1 323 ? 31.083 22.385 14.286 1.00 38.02 322 LEU B N 1
ATOM 10072 C CA . LEU B 1 323 ? 31.667 21.971 13.025 1.00 36.83 322 LEU B CA 1
ATOM 10073 C C . LEU B 1 323 ? 31.728 23.172 12.094 1.00 34.76 322 LEU B C 1
ATOM 10074 O O . LEU B 1 323 ? 30.700 23.624 11.590 1.00 36.51 322 LEU B O 1
ATOM 10090 N N . ASP B 1 324 ? 32.934 23.683 11.865 1.00 38.97 323 ASP B N 1
ATOM 10091 C CA . ASP B 1 324 ? 33.132 24.839 10.993 1.00 44.69 323 ASP B CA 1
ATOM 10092 C C . ASP B 1 324 ? 33.174 24.368 9.541 1.00 44.94 323 ASP B C 1
ATOM 10093 O O . ASP B 1 324 ? 33.950 23.471 9.192 1.00 44.09 323 ASP B O 1
ATOM 10102 N N . ALA B 1 325 ? 32.321 24.965 8.712 1.00 41.17 324 ALA B N 1
ATOM 10103 C CA . ALA B 1 325 ? 32.257 24.622 7.300 1.00 43.37 324 ALA B CA 1
ATOM 10104 C C . ALA B 1 325 ? 33.645 24.721 6.639 1.00 49.03 324 ALA B C 1
ATOM 10105 O O . ALA B 1 325 ? 33.934 24.016 5.669 1.00 51.05 324 ALA B O 1
ATOM 10112 N N . PHE B 1 326 ? 34.507 25.583 7.174 1.00 54.79 325 PHE B N 1
ATOM 10113 C CA . PHE B 1 326 ? 35.824 25.805 6.578 1.00 56.28 325 PHE B CA 1
ATOM 10114 C C . PHE B 1 326 ? 36.844 24.717 6.930 1.00 53.01 325 PHE B C 1
ATOM 10115 O O . PHE B 1 326 ? 37.858 24.582 6.245 1.00 53.57 325 PHE B O 1
ATOM 10132 N N . ASP B 1 327 ? 36.573 23.938 7.978 1.00 41.10 326 ASP B N 1
ATOM 10133 C CA . ASP B 1 327 ? 37.582 23.043 8.552 1.00 39.24 326 ASP B CA 1
ATOM 10134 C C . ASP B 1 327 ? 37.725 21.738 7.758 1.00 56.37 326 ASP B C 1
ATOM 10135 O O . ASP B 1 327 ? 36.779 20.961 7.654 1.00 54.69 326 ASP B O 1
ATOM 10144 N N . PRO B 1 328 ? 38.920 21.488 7.201 1.00 50.02 327 PRO B N 1
ATOM 10145 C CA . PRO B 1 328 ? 39.145 20.270 6.412 1.00 48.49 327 PRO B CA 1
ATOM 10146 C C . PRO B 1 328 ? 39.267 18.991 7.250 1.00 51.24 327 PRO B C 1
ATOM 10147 O O . PRO B 1 328 ? 39.275 17.898 6.687 1.00 54.31 327 PRO B O 1
ATOM 10158 N N . LEU B 1 329 ? 39.360 19.115 8.569 1.00 51.63 328 LEU B N 1
ATOM 10159 C CA . LEU B 1 329 ? 39.448 17.939 9.432 1.00 50.13 328 LEU B CA 1
ATOM 10160 C C . LEU B 1 329 ? 38.204 17.819 10.301 1.00 48.06 328 LEU B C 1
ATOM 10161 O O . LEU B 1 329 ? 38.264 17.352 11.439 1.00 54.94 328 LEU B O 1
ATOM 10177 N N . GLY B 1 330 ? 37.074 18.251 9.763 1.00 38.07 329 GLY B N 1
ATOM 10178 C CA . GLY B 1 330 ? 35.826 18.170 10.495 1.00 38.25 329 GLY B CA 1
ATOM 10179 C C . GLY B 1 330 ? 35.329 16.744 10.650 1.00 35.65 329 GLY B C 1
ATOM 10180 O O . GLY B 1 330 ? 34.410 16.496 11.430 1.00 41.50 329 GLY B O 1
ATOM 10184 N N . GLY B 1 331 ? 35.915 15.808 9.904 1.00 39.80 330 GLY B N 1
ATOM 10185 C CA . GLY B 1 331 ? 35.441 14.432 9.908 1.00 34.43 330 GLY B CA 1
ATOM 10186 C C . GLY B 1 331 ? 35.922 13.606 11.092 1.00 31.63 330 GLY B C 1
ATOM 10187 O O . GLY B 1 331 ? 35.230 12.699 11.552 1.00 36.07 330 GLY B O 1
ATOM 10191 N N . GLY B 1 332 ? 37.103 13.922 11.605 1.00 31.40 331 GLY B N 1
ATOM 10192 C CA . GLY B 1 332 ? 37.718 13.113 12.634 1.00 32.62 331 GLY B CA 1
ATOM 10193 C C . GLY B 1 332 ? 38.807 12.213 12.070 1.00 30.03 331 GLY B C 1
ATOM 10194 O O . GLY B 1 332 ? 38.675 11.683 10.971 1.00 35.55 331 GLY B O 1
ATOM 10198 N N . PHE B 1 333 ? 39.897 12.047 12.816 1.00 25.22 332 PHE B N 1
ATOM 10199 C CA . PHE B 1 333 ? 40.990 11.177 12.370 1.00 25.82 332 PHE B CA 1
ATOM 10200 C C . PHE B 1 333 ? 41.725 10.592 13.551 1.00 23.58 332 PHE B C 1
ATOM 10201 O O . PHE B 1 333 ? 41.521 11.019 14.690 1.00 21.79 332 PHE B O 1
ATOM 10218 N N . VAL B 1 334 ? 42.549 9.583 13.282 1.00 24.00 333 VAL B N 1
ATOM 10219 C CA . VAL B 1 334 ? 43.380 8.950 14.317 1.00 22.18 333 VAL B CA 1
ATOM 10220 C C . VAL B 1 334 ? 44.777 8.695 13.757 1.00 23.32 333 VAL B C 1
ATOM 10221 O O . VAL B 1 334 ? 44.975 8.777 12.565 1.00 26.23 333 VAL B O 1
ATOM 10234 N N . LEU B 1 335 ? 45.739 8.429 14.639 1.00 22.00 334 LEU B N 1
ATOM 10235 C CA . LEU B 1 335 ? 47.068 7.933 14.267 1.00 23.09 334 LEU B CA 1
ATOM 10236 C C . LEU B 1 335 ? 47.432 6.817 15.245 1.00 21.44 334 LEU B C 1
ATOM 10237 O O . LEU B 1 335 ? 46.983 6.810 16.397 1.00 19.47 334 LEU B O 1
ATOM 10253 N N . THR B 1 336 ? 48.264 5.880 14.824 1.00 22.51 335 THR B N 1
ATOM 10254 C CA . THR B 1 336 ? 48.528 4.754 15.696 1.00 21.15 335 THR B CA 1
ATOM 10255 C C . THR B 1 336 ? 49.384 5.106 16.923 1.00 19.63 335 THR B C 1
ATOM 10256 O O . THR B 1 336 ? 49.467 4.307 17.862 1.00 19.24 335 THR B O 1
ATOM 10267 N N . ASP B 1 337 ? 50.017 6.278 16.928 1.00 20.19 336 ASP B N 1
ATOM 10268 C CA . ASP B 1 337 ? 50.973 6.573 17.980 1.00 19.60 336 ASP B CA 1
ATOM 10269 C C . ASP B 1 337 ? 50.330 6.501 19.357 1.00 22.21 336 ASP B C 1
ATOM 10270 O O . ASP B 1 337 ? 50.861 5.853 20.247 1.00 17.02 336 ASP B O 1
ATOM 10279 N N . VAL B 1 338 ? 49.177 7.146 19.543 1.00 19.22 337 VAL B N 1
ATOM 10280 C CA . VAL B 1 338 ? 48.525 7.117 20.837 1.00 15.43 337 VAL B CA 1
ATOM 10281 C C . VAL B 1 338 ? 47.201 6.351 20.830 1.00 16.40 337 VAL B C 1
ATOM 10282 O O . VAL B 1 338 ? 46.693 6.000 21.889 1.00 20.43 337 VAL B O 1
ATOM 10295 N N . TRP B 1 339 ? 46.655 6.050 19.655 1.00 15.52 338 TRP B N 1
ATOM 10296 C CA . TRP B 1 339 ? 45.397 5.280 19.598 1.00 15.50 338 TRP B CA 1
ATOM 10297 C C . TRP B 1 339 ? 45.601 3.760 19.575 1.00 19.11 338 TRP B C 1
ATOM 10298 O O . TRP B 1 339 ? 44.683 3.003 19.865 1.00 17.61 338 TRP B O 1
ATOM 10319 N N . GLY B 1 340 ? 46.804 3.319 19.243 1.00 18.01 339 GLY B N 1
ATOM 10320 C CA . GLY B 1 340 ? 47.117 1.913 19.168 1.00 16.64 339 GLY B CA 1
ATOM 10321 C C . GLY B 1 340 ? 47.276 1.423 17.746 1.00 27.29 339 GLY B C 1
ATOM 10322 O O . GLY B 1 340 ? 46.742 2.012 16.807 1.00 22.52 339 GLY B O 1
ATOM 10326 N N . ALA B 1 341 ? 48.033 0.333 17.592 1.00 21.48 340 ALA B N 1
ATOM 10327 C CA . ALA B 1 341 ? 48.275 -0.266 16.305 1.00 26.76 340 ALA B CA 1
ATOM 10328 C C . ALA B 1 341 ? 46.978 -0.554 15.559 1.00 28.21 340 ALA B C 1
ATOM 10329 O O . ALA B 1 341 ? 46.904 -0.406 14.332 1.00 28.66 340 ALA B O 1
ATOM 10336 N N . ALA B 1 342 ? 45.948 -0.960 16.291 1.00 23.13 341 ALA B N 1
ATOM 10337 C CA . ALA B 1 342 ? 44.708 -1.369 15.633 1.00 24.85 341 ALA B CA 1
ATOM 10338 C C . ALA B 1 342 ? 43.976 -0.181 14.998 1.00 25.23 341 ALA B C 1
ATOM 10339 O O . ALA B 1 342 ? 43.095 -0.368 14.137 1.00 28.21 341 ALA B O 1
ATOM 10346 N N . ALA B 1 343 ? 44.348 1.030 15.390 1.00 23.34 342 ALA B N 1
ATOM 10347 C CA . ALA B 1 343 ? 43.694 2.229 14.875 1.00 29.95 342 ALA B CA 1
ATOM 10348 C C . ALA B 1 343 ? 43.906 2.417 13.355 1.00 33.44 342 ALA B C 1
ATOM 10349 O O . ALA B 1 343 ? 43.161 3.151 12.701 1.00 30.46 342 ALA B O 1
ATOM 10356 N N . GLU B 1 344 ? 44.898 1.733 12.798 1.00 30.22 343 GLU B N 1
ATOM 10357 C CA . GLU B 1 344 ? 45.194 1.876 11.375 1.00 39.15 343 GLU B CA 1
ATOM 10358 C C . GLU B 1 344 ? 43.992 1.464 10.515 1.00 43.27 343 GLU B C 1
ATOM 10359 O O . GLU B 1 344 ? 43.867 1.901 9.371 1.00 47.25 343 GLU B O 1
ATOM 10371 N N . THR B 1 345 ? 43.108 0.629 11.063 1.00 40.21 344 THR B N 1
ATOM 10372 C CA . THR B 1 345 ? 41.961 0.119 10.302 1.00 46.92 344 THR B CA 1
ATOM 10373 C C . THR B 1 345 ? 40.715 1.030 10.310 1.00 49.98 344 THR B C 1
ATOM 10374 O O . THR B 1 345 ? 39.788 0.814 9.537 1.00 56.49 344 THR B O 1
ATOM 10385 N N . ILE B 1 346 ? 40.673 2.026 11.185 1.00 40.18 345 ILE B N 1
ATOM 10386 C CA . ILE B 1 346 ? 39.537 2.953 11.206 1.00 46.88 345 ILE B CA 1
ATOM 10387 C C . ILE B 1 346 ? 39.438 3.773 9.910 1.00 59.33 345 ILE B C 1
ATOM 10388 O O . ILE B 1 346 ? 40.200 4.724 9.719 1.00 59.71 345 ILE B O 1
ATOM 10404 N N . LYS B 1 347 ? 38.503 3.429 9.027 1.00 70.04 346 LYS B N 1
ATOM 10405 C CA . LYS B 1 347 ? 38.285 4.250 7.830 1.00 76.56 346 LYS B CA 1
ATOM 10406 C C . LYS B 1 347 ? 37.068 5.165 7.979 1.00 73.67 346 LYS B C 1
ATOM 10407 O O . LYS B 1 347 ? 37.196 6.392 7.928 1.00 70.88 346 LYS B O 1
#

Solvent-accessible surface area: 25432 Å² total

CATH classification: 3.10.310.10 (+1 more: 3.10.310.10)

Sequence (689 aa):
MRWKRMMQLLDVHCEGEIGKVAIGGVPKIPGDTVADQLHWLNTDPKGRELRHFLVLEPRGAPIGSVNLLLPAKDSRADAAFIILQPDQAHASSGSNSICVTTALLESGMIEMQEPETVVMLETAAGLVKAVAQCRDGHCDSVTLTMVPSFVHELDAQIATESWGEIRFDLAYGGVFYALVDVRQLGLTIEPGNARRLVEAGMLLKGEINQRIQVVHPDIPAISGVAYVMFRDEDPDGAVRTCTTMWPGRVDRSPCGTGNSANLATLHARGRVKPGDSFLSRSIIGSQFTVGLQGLTTVAGRSAVIPTITGRGFTYGIHQVALDDPLGGGFVLTDVWGAAAETSMRWKRMMMQLLDVHCEGEIGKVAIGGVPKIPGDTVADQLHWLNTDPKGRELRHFLVLEPRGAPIGSVNLLLPAKDSRADAAFIILQPDQAHASSGSNSICVTTALLESGMIEMQEPETVVMLETAAGLVKAVAQCRDDGHCDSVTLTMVPSFVHELDAQIATESWGEIRFDLAYGGVFYALVDVRRQLGLTIEPGNARRLVEAGMLLKGEINQRIQVVHPDIPAISGVAYVMFRDEDPDGAVRTCTTMWPGRVDRSPCGTGNSANLATLHARGRVKPGDSFLSRSIIGSQFTVGLQGLTTVAGRSAVIPTITGRGFTYGIHQVALDAFDPLGGGFVLTDVWGAAAETIK

InterPro domains:
  IPR008794 Proline racemase family [PF05544] (10-333)
  IPR008794 Proline racemase family [PIRSF029792] (1-334)
  IPR008794 Proline racemase family [PTHR33442] (4-334)
  IPR008794 Proline racemase family [SFLDS00028] (1-334)